Protein 2OJP (pdb70)

Sequence (580 aa):
MFTGSIVAIVTPMDEKGNVRASLKKLIDYHVASGTSAIVSVGTTGESATLNHDEHADDVVMMMTLDLADGRIPVIAGTGANATAEEAISLTQRFNDSGIVGCLTVTPYYNRPSQEGLYQQHFKAIAEHTDLPQILYNVPSRTGCDLLPETVGRLAKVKNIIGIEATGNLTRVNQIKELVSDDDFVVLLSGDDASALDFMQYGGHGVISVTANVAARDMAQMCKLAAEGHFAEARVINERLMMPLHNKLFVEPNPIPVKWACKELGLVATDTLRLPMTPITDSGRETVRRAALKHAGLLMMFTGSIVAIVTPMDEKGNVRASLKKLIDYHVASGTSSAIVSVGTTGESATLNHDEHADVVMMMTLDLADGRIPVIAGTGANATAEAISLTQRFNNDSGIVGCLTVTPYYNRPSQEGLYQQHFKAIAEHTDLPQILYNVPSRTGCDLLPETVGRRLAKVKNIIGIEATGNLTTRVNQIKELVSDDFVLLSGDDASALDFMQYGGHGVISVTANVAARDMAQMCKLAAEEGHFAEARVINERLMPLHNKKLFVEPNPIPVKWACKELGLVATDTLRLPMTPITDDSGRRETVRAALKHAGLL

GO terms:
  GO:0042802 identical protein binding (F, IPI)
  GO:0005829 cytosol (C, IDA)
  GO:0008840 4-hydroxy-tetrahydrodipicolinate synthase activity (F, IDA)
  GO:0042802 identical protein binding (F, IDA)
  GO:0005829 cytosol (C, HDA)

Foldseek 3Di:
DDFFAEEAAAQFADPVAAGAPLLLLLLVVLLVQVHAAYEQLDVLNVVVPQPLVSLLVRQLNNCVSNVPSHAYEYEQEELDLVSSLVSQLSCAVSRHQYYEYEHRADVADDLVVSLVSLLSNQVSHQHAYEYEADCVGGVYGNALVSLLVNLPRHRDAEYYAPLPLVRLVSNVVSHDPRRAYEYAQLLNRLVNLLSPHRYYHDLLCSQVVNLRRVLRVCSVVVNSVVSVVSSVLQNLVSPLCVVDPRPQLSLLSCVVLVSGVDSDHDPVDDHDDPVSNVSSVVSCVSNVSD/DDFFAEEAAAFFADPVAAGAPLLLLLLVVLLVQVHQAYEQLDVLHVVPPQDLVSLLVRQLNNCVSNVPSHAYEYEQEELDLVSSLVSQLSCAVSRHQAYEYEHRADVADDLVVSLVSLLSSLVSHQHAYEYEADCVGGVYGNALVSLLSNQPRHRDAEYYAPLPLVRLVSNVVSHDPRRAYEYAQLLCRLVNLVSPHRYYHDNLCSQVVNLSRVLRVCSVVVNSVVSVVSCQLQNLVSPLCPPQPRPQLSLLSCVVLVSGVDSDHDPVDDHDDPVSNVSSVVSCVSNVSD

B-factor: mean 24.9, std 8.24, range [11.83, 60.89]

CATH classification: 3.20.20.70

Secondary structure (DSSP, 8-state):
---EEEEE------TTS---HHHHHHHHHHHHHT--EEEESSTTTTGGGS-HHHHHHHHHHHHHHHTTSS-EEEE---SSHHHHHHHHHHTTTSS-SEEEEE---SS---HHHHHHHHHHHHTT-SS-EEEE--HHHHS----HHHHHHHHTSTTEEE---S--THHHHHHHTTS-TTSB-EES-GGGHHHHHHTT--EEEESGGGT-HHHHHHHHHHHHTT-HHHHHHHHHHHHHHHHHTTSSSTTHHHHHHHHHTTSSS-----TTS-PPPHHHHHHHHHHHHHTT--/---EEEEE------TTS---HHHHHHHHHHHHHT--EEEESSTTTTGGGS-HHHHHHHHHHHHHHHTTSS-EEEE---SSHHHHHHHHHHTTTSS-SEEEEE---SS---HHHHHHHHHHHHHT-SS-EEEE--HHHHS----HHHHHHHHTSTTEEE---S--THHHHHHHTTS-TT-B-EES-GGGHHHHHHTT--EEEESGGGT-HHHHHHHHHHHHTT-HHHHHHHHHHHHHHHHHTSSSPTTHHHHHHHHHTTSSS-----TT--PPPHHHHHHHHHHHHHTT--

Radius of gyration: 24.48 Å; Cα contacts (8 Å, |Δi|>4): 1316; chains: 2; bounding box: 60×52×67 Å

Solvent-accessible surface area: 20926 Å² total

Nearest PDB structures (foldseek):
  4nq1-assembly1_B  TM=9.726E-01  e=7.055E-34  Legionella pneumophila 2300/99 Alcoy
  3rk8-assembly1_B  TM=9.742E-01  e=2.337E-33  Acinetobacter baumannii ATCC 19606 = CIP 70.34 = JCM 6841
  2yxg-assembly1_D  TM=9.544E-01  e=3.040E-29  Methanocaldococcus jannaschii DSM 2661
  4imd-assembly1_D  TM=9.233E-01  e=4.164E-18  Pasteurella multocida subsp. gallicida P1059
  4ime-assembly1_D  TM=9.170E-01  e=7.579E-18  Pasteurella multocida subsp. gallicida P1059

InterPro domains:
  IPR002220 DapA-like [PF00701] (2-288)
  IPR002220 DapA-like [PIRSF001365] (1-291)
  IPR002220 DapA-like [PR00146] (35-56)
  IPR002220 DapA-like [PR00146] (71-89)
  IPR002220 DapA-like [PR00146] (103-119)
  IPR002220 DapA-like [PR00146] (128-145)
  IPR002220 DapA-like [PTHR12128] (2-290)
  IPR002220 DapA-like [SM01130] (1-290)
  IPR005263 4-hydroxy-tetrahydrodipicolinate synthase, DapA [MF_00418] (1-288)
  IPR005263 4-hydroxy-tetrahydrodipicolinate synthase, DapA [TIGR00674] (4-288)
  IPR005263 4-hydroxy-tetrahydrodipicolinate synthase, DapA [cd00950] (2-286)
  IPR013785 Aldolase-type TIM barrel [G3DSA:3.20.20.70] (1-292)
  IPR020624 Schiff base-forming aldolase, conserved site [PS00665] (38-55)
  IPR020625 Schiff base-forming aldolase, active site [PS00666] (133-163)

Organism: Escherichia coli (strain K12) (NCBI:txid83333)

Structure (mmCIF, N/CA/C/O backbone):
data_2OJP
#
_entry.id   2OJP
#
_cell.length_a   60.482
_cell.length_b   106.705
_cell.length_c   120.657
_cell.angle_alpha   90.00
_cell.angle_beta   90.00
_cell.angle_gamma   90.00
#
_symmetry.space_group_name_H-M   'P 21 21 21'
#
loop_
_entity.id
_entity.type
_entity.pdbx_description
1 polymer 'Dihydrodipicolinate synthase'
2 non-polymer GLYCEROL
3 water water
#
loop_
_atom_site.group_PDB
_atom_site.id
_atom_site.type_symbol
_atom_site.label_atom_id
_atom_site.label_alt_id
_atom_site.label_comp_id
_atom_site.label_asym_id
_atom_site.label_entity_id
_atom_site.label_seq_id
_atom_site.pdbx_PDB_ins_code
_atom_site.Cartn_x
_atom_site.Cartn_y
_atom_site.Cartn_z
_atom_site.occupancy
_atom_site.B_iso_or_equiv
_atom_site.auth_seq_id
_atom_site.auth_comp_id
_atom_site.auth_asym_id
_atom_site.auth_atom_id
_atom_site.pdbx_PDB_model_num
ATOM 1 N N . MET A 1 1 ? 27.122 21.425 20.325 1.00 37.79 1 MET A N 1
ATOM 2 C CA . MET A 1 1 ? 26.515 22.162 21.467 1.00 37.77 1 MET A CA 1
ATOM 3 C C . MET A 1 1 ? 25.215 22.796 20.987 1.00 36.29 1 MET A C 1
ATOM 4 O O . MET A 1 1 ? 25.188 23.437 19.934 1.00 36.67 1 MET A O 1
ATOM 9 N N . PHE A 1 2 ? 24.143 22.602 21.750 1.00 34.62 2 PHE A N 1
ATOM 10 C CA . PHE A 1 2 ? 22.843 23.189 21.419 1.00 33.46 2 PHE A CA 1
ATOM 11 C C . PHE A 1 2 ? 22.915 24.701 21.538 1.00 31.90 2 PHE A C 1
ATOM 12 O O . PHE A 1 2 ? 23.367 25.231 22.559 1.00 32.47 2 PHE A O 1
ATOM 20 N N . THR A 1 3 ? 22.501 25.397 20.487 1.00 29.49 3 THR A N 1
ATOM 21 C CA . THR A 1 3 ? 22.544 26.854 20.477 1.00 28.05 3 THR A CA 1
ATOM 22 C C . THR A 1 3 ? 21.528 27.419 19.501 1.00 26.29 3 THR A C 1
ATOM 23 O O . THR A 1 3 ? 20.933 26.688 18.712 1.00 26.23 3 THR A O 1
ATOM 27 N N . GLY A 1 4 ? 21.360 28.733 19.553 1.00 24.15 4 GLY A N 1
ATOM 28 C CA . GLY A 1 4 ? 20.578 29.446 18.568 1.00 22.65 4 GLY A CA 1
ATOM 29 C C . GLY A 1 4 ? 19.085 29.363 18.804 1.00 21.26 4 GLY A C 1
ATOM 30 O O . GLY A 1 4 ? 18.626 29.214 19.933 1.00 20.64 4 GLY A O 1
ATOM 31 N N . SER A 1 5 ? 18.337 29.459 17.714 1.00 20.21 5 SER A N 1
ATOM 32 C CA . SER A 1 5 ? 16.884 29.435 17.732 1.00 19.36 5 SER A CA 1
ATOM 33 C C . SER A 1 5 ? 16.357 28.016 17.556 1.00 19.36 5 SER A C 1
ATOM 34 O O . SER A 1 5 ? 16.427 27.441 16.474 1.00 18.98 5 SER A O 1
ATOM 37 N N . ILE A 1 6 ? 15.842 27.463 18.646 1.00 18.95 6 ILE A N 1
ATOM 38 C CA . ILE A 1 6 ? 15.292 26.121 18.686 1.00 18.97 6 ILE A CA 1
ATOM 39 C C . ILE A 1 6 ? 13.767 26.262 18.826 1.00 18.68 6 ILE A C 1
ATOM 40 O O . ILE A 1 6 ? 13.275 26.865 19.785 1.00 19.12 6 ILE A O 1
ATOM 45 N N . VAL A 1 7 ? 13.016 25.740 17.859 1.00 17.99 7 VAL A N 1
ATOM 46 C CA . VAL A 1 7 ? 11.557 25.879 17.890 1.00 17.89 7 VAL A CA 1
ATOM 47 C C . VAL A 1 7 ? 10.911 24.792 18.751 1.00 17.62 7 VAL A C 1
ATOM 48 O O . VAL A 1 7 ? 11.182 23.603 18.575 1.00 17.85 7 VAL A O 1
ATOM 52 N N . ALA A 1 8 ? 10.055 25.215 19.688 1.00 17.21 8 ALA A N 1
ATOM 53 C CA . ALA A 1 8 ? 9.139 24.301 20.363 1.00 17.31 8 ALA A CA 1
ATOM 54 C C . ALA A 1 8 ? 7.937 24.151 19.442 1.00 17.20 8 ALA A C 1
ATOM 55 O O . ALA A 1 8 ? 6.955 24.884 19.545 1.00 17.51 8 ALA A O 1
ATOM 57 N N . ILE A 1 9 ? 8.052 23.217 18.508 1.00 17.89 9 ILE A N 1
ATOM 58 C CA . ILE A 1 9 ? 7.128 23.141 17.399 1.00 17.69 9 ILE A CA 1
ATOM 59 C C . ILE A 1 9 ? 5.739 22.706 17.861 1.00 17.92 9 ILE A C 1
ATOM 60 O O . ILE A 1 9 ? 5.585 21.815 18.713 1.00 17.79 9 ILE A O 1
ATOM 65 N N . VAL A 1 10 ? 4.718 23.352 17.314 1.00 18.35 10 VAL A N 1
ATOM 66 C CA . VAL A 1 10 ? 3.350 22.905 17.533 1.00 18.72 10 VAL A CA 1
ATOM 67 C C . VAL A 1 10 ? 3.201 21.498 16.965 1.00 19.26 10 VAL A C 1
ATOM 68 O O . VAL A 1 10 ? 3.981 21.079 16.108 1.00 19.52 10 VAL A O 1
ATOM 72 N N . THR A 1 11 ? 2.224 20.764 17.485 1.00 19.72 11 THR A N 1
ATOM 73 C CA . THR A 1 11 ? 1.822 19.483 16.919 1.00 19.87 11 THR A CA 1
ATOM 74 C C . THR A 1 11 ? 0.565 19.774 16.115 1.00 20.62 11 THR A C 1
ATOM 75 O O . THR A 1 11 ? -0.534 19.844 16.680 1.00 20.03 11 THR A O 1
ATOM 79 N N . PRO A 1 12 ? 0.710 19.961 14.788 1.00 21.27 12 PRO A N 1
ATOM 80 C CA . PRO A 1 12 ? -0.457 20.354 14.000 1.00 21.52 12 PRO A CA 1
ATOM 81 C C . PRO A 1 12 ? -1.458 19.216 13.937 1.00 21.91 12 PRO A C 1
ATOM 82 O O . PRO A 1 12 ? -1.060 18.065 13.804 1.00 21.64 12 PRO A O 1
ATOM 86 N N . MET A 1 13 ? -2.738 19.551 14.046 1.00 22.23 13 MET A N 1
ATOM 87 C CA . MET A 1 13 ? -3.804 18.561 14.087 1.00 22.63 13 MET A CA 1
ATOM 88 C C . MET A 1 13 ? -4.849 18.852 13.017 1.00 23.75 13 MET A C 1
ATOM 89 O O . MET A 1 13 ? -5.067 20.008 12.641 1.00 23.46 13 MET A O 1
ATOM 94 N N . ASP A 1 14 ? -5.492 17.789 12.532 1.00 24.85 14 ASP A N 1
ATOM 95 C CA . ASP A 1 14 ? -6.686 17.926 11.698 1.00 26.22 14 ASP A CA 1
ATOM 96 C C . ASP A 1 14 ? -7.887 18.257 12.574 1.00 26.83 14 ASP A C 1
ATOM 97 O O . ASP A 1 14 ? -7.750 18.405 13.798 1.00 26.65 14 ASP A O 1
ATOM 102 N N . GLU A 1 15 ? -9.061 18.363 11.961 1.00 27.73 15 GLU A N 1
ATOM 103 C CA . GLU A 1 15 ? -10.283 18.726 12.688 1.00 28.39 15 GLU A CA 1
ATOM 104 C C . GLU A 1 15 ? -10.712 17.705 13.743 1.00 28.69 15 GLU A C 1
ATOM 105 O O . GLU A 1 15 ? -11.457 18.042 14.651 1.00 28.96 15 GLU A O 1
ATOM 108 N N . LYS A 1 16 ? -10.238 16.467 13.635 1.00 29.23 16 LYS A N 1
ATOM 109 C CA . LYS A 1 16 ? -10.549 15.447 14.637 1.00 29.92 16 LYS A CA 1
ATOM 110 C C . LYS A 1 16 ? -9.548 15.431 15.784 1.00 29.40 16 LYS A C 1
ATOM 111 O O . LYS A 1 16 ? -9.741 14.715 16.766 1.00 29.43 16 LYS A O 1
ATOM 117 N N . GLY A 1 17 ? -8.485 16.219 15.663 1.00 28.82 17 GLY A N 1
ATOM 118 C CA . GLY A 1 17 ? -7.479 16.322 16.713 1.00 28.42 17 GLY A CA 1
ATOM 119 C C . GLY A 1 17 ? -6.341 15.333 16.555 1.00 28.04 17 GLY A C 1
ATOM 120 O O . GLY A 1 17 ? -5.546 15.157 17.469 1.00 27.04 17 GLY A O 1
ATOM 121 N N . ASN A 1 18 ? -6.259 14.683 15.400 1.00 27.75 18 ASN A N 1
ATOM 122 C CA . ASN A 1 18 ? -5.163 13.761 15.128 1.00 27.92 18 ASN A CA 1
ATOM 123 C C . ASN A 1 18 ? -4.019 14.484 14.434 1.00 27.21 18 ASN A C 1
ATOM 124 O O . ASN A 1 18 ? -4.244 15.483 13.752 1.00 27.32 18 ASN A O 1
ATOM 129 N N . VAL A 1 19 ? -2.792 13.994 14.618 1.00 27.12 19 VAL A N 1
ATOM 130 C CA . VAL A 1 19 ? -1.629 14.672 14.051 1.00 27.32 19 VAL A CA 1
ATOM 131 C C . VAL A 1 19 ? -1.773 14.727 12.531 1.00 27.20 19 VAL A C 1
ATOM 132 O O . VAL A 1 19 ? -2.148 13.742 11.887 1.00 27.36 19 VAL A O 1
ATOM 144 N N . ARG A 1 21 ? -0.030 15.129 9.182 1.00 26.95 21 ARG A N 1
ATOM 145 C CA . ARG A 1 21 ? 1.302 14.911 8.628 1.00 27.13 21 ARG A CA 1
ATOM 146 C C . ARG A 1 21 ? 1.709 15.929 7.563 1.00 26.37 21 ARG A C 1
ATOM 147 O O . ARG A 1 21 ? 2.864 16.368 7.528 1.00 26.76 21 ARG A O 1
ATOM 155 N N . ALA A 1 22 ? 0.779 16.302 6.689 1.00 25.83 22 ALA A N 1
ATOM 156 C CA . ALA A 1 22 ? 1.103 17.246 5.617 1.00 25.29 22 ALA A CA 1
ATOM 157 C C . ALA A 1 22 ? 1.509 18.599 6.191 1.00 24.89 22 ALA A C 1
ATOM 158 O O . ALA A 1 22 ? 2.434 19.252 5.694 1.00 24.69 22 ALA A O 1
ATOM 160 N N . SER A 1 23 ? 0.803 19.022 7.233 1.00 24.55 23 SER A N 1
ATOM 161 C CA . SER A 1 23 ? 1.101 20.293 7.895 1.00 24.17 23 SER A CA 1
ATOM 162 C C . SER A 1 23 ? 2.415 20.221 8.672 1.00 24.00 23 SER A C 1
ATOM 163 O O . SER A 1 23 ? 3.195 21.162 8.659 1.00 23.36 23 SER A O 1
ATOM 166 N N . LEU A 1 24 ? 2.670 19.097 9.338 1.00 24.22 24 LEU A N 1
ATOM 167 C CA . LEU A 1 24 ? 3.938 18.919 10.049 1.00 24.25 24 LEU A CA 1
ATOM 168 C C . LEU A 1 24 ? 5.115 18.970 9.079 1.00 24.58 24 LEU A C 1
ATOM 169 O O . LEU A 1 24 ? 6.139 19.575 9.371 1.00 23.99 24 LEU A O 1
ATOM 174 N N . LYS A 1 25 ? 4.950 18.347 7.914 1.00 25.17 25 LYS A N 1
ATOM 175 C CA . LYS A 1 25 ? 5.965 18.379 6.867 1.00 25.58 25 LYS A CA 1
ATOM 176 C C . LYS A 1 25 ? 6.250 19.805 6.435 1.00 25.18 25 LYS A C 1
ATOM 177 O O . LYS A 1 25 ? 7.404 20.192 6.284 1.00 25.51 25 LYS A O 1
ATOM 183 N N . LYS A 1 26 ? 5.189 20.574 6.215 1.00 25.05 26 LYS A N 1
ATOM 184 C CA . LYS A 1 26 ? 5.324 21.966 5.792 1.00 24.67 26 LYS A CA 1
ATOM 185 C C . LYS A 1 26 ? 6.087 22.784 6.829 1.00 23.66 26 LYS A C 1
ATOM 186 O O . LYS A 1 26 ? 6.986 23.538 6.474 1.00 22.93 26 LYS A O 1
ATOM 192 N N . LEU A 1 27 ? 5.741 22.606 8.105 1.00 22.67 27 LEU A N 1
ATOM 193 C CA . LEU A 1 27 ? 6.446 23.267 9.200 1.00 22.33 27 LEU A CA 1
ATOM 194 C C . LEU A 1 27 ? 7.933 22.893 9.236 1.00 21.77 27 LEU A C 1
ATOM 195 O O . LEU A 1 27 ? 8.802 23.755 9.371 1.00 20.72 27 LEU A O 1
ATOM 200 N N . ILE A 1 28 ? 8.225 21.605 9.098 1.00 21.41 28 ILE A N 1
ATOM 201 C CA . ILE A 1 28 ? 9.608 21.135 9.132 1.00 22.01 28 ILE A CA 1
ATOM 202 C C . ILE A 1 28 ? 10.429 21.696 7.956 1.00 22.27 28 ILE A C 1
ATOM 203 O O . ILE A 1 28 ? 11.551 22.167 8.147 1.00 22.00 28 ILE A O 1
ATOM 208 N N . ASP A 1 29 ? 9.856 21.665 6.757 1.00 22.93 29 ASP A N 1
ATOM 209 C CA . ASP A 1 29 ? 10.462 22.307 5.587 1.00 23.48 29 ASP A CA 1
ATOM 210 C C . ASP A 1 29 ? 10.732 23.800 5.827 1.00 23.39 29 ASP A C 1
ATOM 211 O O . ASP A 1 29 ? 11.792 24.315 5.458 1.00 23.39 29 ASP A O 1
ATOM 216 N N . TYR A 1 30 ? 9.771 24.478 6.455 1.00 23.11 30 TYR A N 1
ATOM 217 C CA . TYR A 1 30 ? 9.879 25.906 6.783 1.00 22.68 30 TYR A CA 1
ATOM 218 C C . TYR A 1 30 ? 11.049 26.184 7.730 1.00 22.59 30 TYR A C 1
ATOM 219 O O . TYR A 1 30 ? 11.808 27.128 7.526 1.00 22.66 30 TYR A O 1
ATOM 228 N N . HIS A 1 31 ? 11.222 25.350 8.748 1.00 22.58 31 HIS A N 1
ATOM 229 C CA . HIS A 1 31 ? 12.335 25.541 9.687 1.00 22.70 31 HIS A CA 1
ATOM 230 C C . HIS A 1 31 ? 13.700 25.240 9.079 1.00 22.68 31 HIS A C 1
ATOM 231 O O . HIS A 1 31 ? 14.679 25.903 9.401 1.00 22.88 31 HIS A O 1
ATOM 238 N N . VAL A 1 32 ? 13.761 24.247 8.201 1.00 23.13 32 VAL A N 1
ATOM 239 C CA . VAL A 1 32 ? 14.982 23.991 7.434 1.00 23.43 32 VAL A CA 1
ATOM 240 C C . VAL A 1 32 ? 15.324 25.224 6.581 1.00 23.79 32 VAL A C 1
ATOM 241 O O . VAL A 1 32 ? 16.458 25.703 6.602 1.00 24.10 32 VAL A O 1
ATOM 245 N N . ALA A 1 33 ? 14.333 25.761 5.875 1.00 24.01 33 ALA A N 1
ATOM 246 C CA . ALA A 1 33 ? 14.536 26.930 4.998 1.00 24.00 33 ALA A CA 1
ATOM 247 C C . ALA A 1 33 ? 14.888 28.211 5.758 1.00 24.09 33 ALA A C 1
ATOM 248 O O . ALA A 1 33 ? 15.562 29.101 5.224 1.00 24.44 33 ALA A O 1
ATOM 250 N N . SER A 1 34 ? 14.416 28.303 7.000 1.00 23.95 34 SER A N 1
ATOM 251 C CA . SER A 1 34 ? 14.539 29.512 7.807 1.00 23.54 34 SER A CA 1
ATOM 252 C C . SER A 1 34 ? 15.820 29.560 8.630 1.00 23.36 34 SER A C 1
ATOM 253 O O . SER A 1 34 ? 16.171 30.608 9.145 1.00 24.05 34 SER A O 1
ATOM 256 N N . GLY A 1 35 ? 16.509 28.432 8.778 1.00 23.27 35 GLY A N 1
ATOM 257 C CA . GLY A 1 35 ? 17.745 28.399 9.551 1.00 22.97 35 GLY A CA 1
ATOM 258 C C . GLY A 1 35 ? 17.545 28.145 11.035 1.00 22.59 35 GLY A C 1
ATOM 259 O O . GLY A 1 35 ? 18.412 28.468 11.844 1.00 22.50 35 GLY A O 1
ATOM 260 N N . THR A 1 36 ? 16.403 27.553 11.392 1.00 21.86 36 THR A N 1
ATOM 261 C CA . THR A 1 36 ? 16.138 27.126 12.768 1.00 21.61 36 THR A CA 1
ATOM 262 C C . THR A 1 36 ? 17.198 26.074 13.135 1.00 21.23 36 THR A C 1
ATOM 263 O O . THR A 1 36 ? 17.542 25.221 12.322 1.00 21.32 36 THR A O 1
ATOM 267 N N . SER A 1 37 ? 17.738 26.161 14.347 1.00 21.25 37 SER A N 1
ATOM 268 C CA . SER A 1 37 ? 18.855 25.310 14.759 1.00 21.41 37 SER A CA 1
ATOM 269 C C . SER A 1 37 ? 18.444 23.867 15.065 1.00 21.16 37 SER A C 1
ATOM 270 O O . SER A 1 37 ? 19.185 22.928 14.779 1.00 21.71 37 SER A O 1
ATOM 273 N N . ALA A 1 38 ? 17.292 23.703 15.701 1.00 20.43 38 ALA A N 1
ATOM 274 C CA . ALA A 1 38 ? 16.797 22.388 16.085 1.00 20.27 38 ALA A CA 1
ATOM 275 C C . ALA A 1 38 ? 15.307 22.486 16.336 1.00 19.76 38 ALA A C 1
ATOM 276 O O . ALA A 1 38 ? 14.772 23.593 16.480 1.00 19.93 38 ALA A O 1
ATOM 278 N N . ILE A 1 39 ? 14.650 21.331 16.366 1.00 19.26 39 ILE A N 1
ATOM 279 C CA . ILE A 1 39 ? 13.236 21.239 16.697 1.00 18.61 39 ILE A CA 1
ATOM 280 C C . ILE A 1 39 ? 13.044 20.471 18.006 1.00 18.76 39 ILE A C 1
ATOM 281 O O . ILE A 1 39 ? 13.529 19.338 18.140 1.00 18.93 39 ILE A O 1
ATOM 286 N N . VAL A 1 40 ? 12.332 21.077 18.958 1.00 18.62 40 VAL A N 1
ATOM 287 C CA . VAL A 1 40 ? 11.820 20.346 20.119 1.00 18.20 40 VAL A CA 1
ATOM 288 C C . VAL A 1 40 ? 10.434 19.798 19.778 1.00 18.46 40 VAL A C 1
ATOM 289 O O . VAL A 1 40 ? 9.505 20.553 19.517 1.00 18.39 40 VAL A O 1
ATOM 293 N N . SER A 1 41 ? 10.313 18.474 19.784 1.00 18.25 41 SER A N 1
ATOM 294 C CA . SER A 1 41 ? 9.096 17.783 19.407 1.00 18.30 41 SER A CA 1
ATOM 295 C C . SER A 1 41 ? 8.335 17.357 20.668 1.00 18.08 41 SER A C 1
ATOM 296 O O . SER A 1 41 ? 8.904 16.751 21.567 1.00 18.22 41 SER A O 1
ATOM 299 N N . VAL A 1 42 ? 7.049 17.682 20.712 1.00 17.97 42 VAL A N 1
ATOM 300 C CA . VAL A 1 42 ? 6.181 17.354 21.840 1.00 18.36 42 VAL A CA 1
ATOM 301 C C . VAL A 1 42 ? 6.717 17.931 23.160 1.00 18.50 42 VAL A C 1
ATOM 302 O O . VAL A 1 42 ? 6.830 17.243 24.173 1.00 19.34 42 VAL A O 1
ATOM 306 N N . GLY A 1 43 ? 7.061 19.213 23.121 1.00 18.87 43 GLY A N 1
ATOM 307 C CA . GLY A 1 43 ? 7.238 20.004 24.326 1.00 18.82 43 GLY A CA 1
ATOM 308 C C . GLY A 1 43 ? 5.894 20.536 24.785 1.00 19.16 43 GLY A C 1
ATOM 309 O O . GLY A 1 43 ? 4.839 20.055 24.354 1.00 18.90 43 GLY A O 1
ATOM 310 N N . THR A 1 44 ? 5.921 21.544 25.647 1.00 19.53 44 THR A N 1
ATOM 311 C CA . THR A 1 44 ? 4.687 22.159 26.125 1.00 20.02 44 THR A CA 1
ATOM 312 C C . THR A 1 44 ? 3.876 22.719 24.949 1.00 19.50 44 THR A C 1
ATOM 313 O O . THR A 1 44 ? 2.672 22.475 24.838 1.00 19.58 44 THR A O 1
ATOM 317 N N . THR A 1 45 ? 4.552 23.454 24.067 1.00 19.68 45 THR A N 1
ATOM 318 C CA . THR A 1 45 ? 3.927 24.052 22.888 1.00 19.06 45 THR A CA 1
ATOM 319 C C . THR A 1 45 ? 3.400 22.979 21.918 1.00 19.06 45 THR A C 1
ATOM 320 O O . THR A 1 45 ? 2.474 23.234 21.142 1.00 18.64 45 THR A O 1
ATOM 324 N N . GLY A 1 46 ? 3.975 21.777 21.981 1.00 19.34 46 GLY A N 1
ATOM 325 C CA . GLY A 1 46 ? 3.477 20.639 21.219 1.00 19.37 46 GLY A CA 1
ATOM 326 C C . GLY A 1 46 ? 2.351 19.833 21.853 1.00 19.26 46 GLY A C 1
ATOM 327 O O . GLY A 1 46 ? 2.054 18.746 21.389 1.00 19.36 46 GLY A O 1
ATOM 328 N N . GLU A 1 47 ? 1.729 20.364 22.909 1.00 19.79 47 GLU A N 1
ATOM 329 C CA . GLU A 1 47 ? 0.612 19.711 23.608 1.00 19.78 47 GLU A CA 1
ATOM 330 C C . GLU A 1 47 ? 0.967 18.321 24.135 1.00 20.17 47 GLU A C 1
ATOM 331 O O . GLU A 1 47 ? 0.205 17.372 23.965 1.00 19.66 47 GLU A O 1
ATOM 337 N N . SER A 1 48 ? 2.121 18.223 24.792 1.00 20.02 48 SER A N 1
ATOM 338 C CA . SER A 1 48 ? 2.552 16.982 25.463 1.00 20.46 48 SER A CA 1
ATOM 339 C C . SER A 1 48 ? 1.488 16.391 26.407 1.00 21.20 48 SER A C 1
ATOM 340 O O . SER A 1 48 ? 1.347 15.165 26.516 1.00 21.05 48 SER A O 1
ATOM 343 N N . ALA A 1 49 ? 0.741 17.273 27.069 1.00 21.57 49 ALA A N 1
ATOM 344 C CA . ALA A 1 49 ? -0.249 16.886 28.071 1.00 21.91 49 ALA A CA 1
ATOM 345 C C . ALA A 1 49 ? -1.396 16.046 27.522 1.00 22.35 49 ALA A C 1
ATOM 346 O O . ALA A 1 49 ? -1.912 15.159 28.218 1.00 22.75 49 ALA A O 1
ATOM 348 N N . THR A 1 50 ? -1.794 16.315 26.279 1.00 22.23 50 THR A N 1
ATOM 349 C CA . THR A 1 50 ? -2.993 15.712 25.699 1.00 22.34 50 THR A CA 1
ATOM 350 C C . THR A 1 50 ? -2.720 14.639 24.634 1.00 23.24 50 THR A C 1
ATOM 351 O O . THR A 1 50 ? -3.658 14.099 24.043 1.00 23.61 50 THR A O 1
ATOM 355 N N . LEU A 1 51 ? -1.448 14.325 24.404 1.00 24.04 51 LEU A N 1
ATOM 356 C CA . LEU A 1 51 ? -1.055 13.197 23.567 1.00 24.63 51 LEU A CA 1
ATOM 357 C C . LEU A 1 51 ? -0.749 12.025 24.494 1.00 25.68 51 LEU A C 1
ATOM 358 O O . LEU A 1 51 ? 0.003 12.188 25.458 1.00 25.83 51 LEU A O 1
ATOM 363 N N . ASN A 1 52 ? -1.320 10.851 24.226 1.00 27.53 52 ASN A N 1
ATOM 364 C CA . ASN A 1 52 ? -0.939 9.663 24.999 1.00 28.55 52 ASN A CA 1
ATOM 365 C C . ASN A 1 52 ? 0.476 9.244 24.607 1.00 29.66 52 ASN A C 1
ATOM 366 O O . ASN A 1 52 ? 1.035 9.774 23.645 1.00 29.64 52 ASN A O 1
ATOM 371 N N . HIS A 1 53 ? 1.056 8.308 25.348 1.00 30.68 53 HIS A N 1
ATOM 372 C CA . HIS A 1 53 ? 2.469 7.973 25.149 1.00 31.66 53 HIS A CA 1
ATOM 373 C C . HIS A 1 53 ? 2.805 7.426 23.757 1.00 31.22 53 HIS A C 1
ATOM 374 O O . HIS A 1 53 ? 3.883 7.706 23.232 1.00 31.22 53 HIS A O 1
ATOM 381 N N . ASP A 1 54 ? 1.888 6.682 23.148 1.00 30.59 54 ASP A N 1
ATOM 382 C CA . ASP A 1 54 ? 2.125 6.152 21.802 1.00 30.59 54 ASP A CA 1
ATOM 383 C C . ASP A 1 54 ? 1.972 7.231 20.720 1.00 30.01 54 ASP A C 1
ATOM 384 O O . ASP A 1 54 ? 2.710 7.236 19.726 1.00 29.99 54 ASP A O 1
ATOM 389 N N . GLU A 1 55 ? 1.001 8.123 20.903 1.00 29.06 55 GLU A N 1
ATOM 390 C CA . GLU A 1 55 ? 0.807 9.265 20.007 1.00 28.34 55 GLU A CA 1
ATOM 391 C C . GLU A 1 55 ? 2.012 10.202 20.063 1.00 27.88 55 GLU A C 1
ATOM 392 O O . GLU A 1 55 ? 2.455 10.753 19.047 1.00 27.79 55 GLU A O 1
ATOM 398 N N . HIS A 1 56 ? 2.498 10.390 21.282 1.00 27.53 56 HIS A N 1
ATOM 399 C CA . HIS A 1 56 ? 3.702 11.154 21.582 1.00 27.18 56 HIS A CA 1
ATOM 400 C C . HIS A 1 56 ? 4.901 10.581 20.829 1.00 26.92 56 HIS A C 1
ATOM 401 O O . HIS A 1 56 ? 5.594 11.304 20.097 1.00 27.00 56 HIS A O 1
ATOM 408 N N . ALA A 1 57 ? 5.143 9.282 21.021 1.00 26.25 57 ALA A N 1
ATOM 409 C CA . ALA A 1 57 ? 6.181 8.565 20.283 1.00 26.03 57 ALA A CA 1
ATOM 410 C C . ALA A 1 57 ? 6.005 8.711 18.769 1.00 25.51 57 ALA A C 1
ATOM 411 O O . ALA A 1 57 ? 6.982 8.933 18.059 1.00 25.49 57 ALA A O 1
ATOM 413 N N . ASP A 1 58 ? 4.763 8.595 18.292 1.00 25.58 58 ASP A N 1
ATOM 414 C CA A ASP A 1 58 ? 4.440 8.706 16.860 0.50 25.49 58 ASP A CA 1
ATOM 415 C CA B ASP A 1 58 ? 4.486 8.689 16.863 0.50 25.67 58 ASP A CA 1
ATOM 416 C C . ASP A 1 58 ? 4.822 10.079 16.314 1.00 25.40 58 ASP A C 1
ATOM 417 O O . ASP A 1 58 ? 5.384 10.193 15.219 1.00 25.58 58 ASP A O 1
ATOM 426 N N . VAL A 1 59 ? 4.506 11.134 17.068 1.00 24.72 59 VAL A N 1
ATOM 427 C CA . VAL A 1 59 ? 4.802 12.499 16.606 1.00 24.02 59 VAL A CA 1
ATOM 428 C C . VAL A 1 59 ? 6.306 12.754 16.505 1.00 23.84 59 VAL A C 1
ATOM 429 O O . VAL A 1 59 ? 6.765 13.361 15.542 1.00 23.70 59 VAL A O 1
ATOM 433 N N . VAL A 1 60 ? 7.058 12.291 17.503 1.00 23.96 60 VAL A N 1
A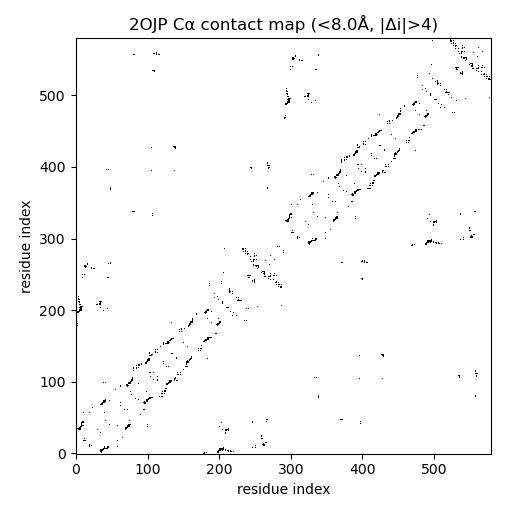TOM 434 C CA . VAL A 1 60 ? 8.514 12.407 17.489 1.00 24.31 60 VAL A CA 1
ATOM 435 C C . VAL A 1 60 ? 9.121 11.628 16.314 1.00 24.92 60 VAL A C 1
ATOM 436 O O . VAL A 1 60 ? 9.960 12.162 15.589 1.00 25.23 60 VAL A O 1
ATOM 440 N N . MET A 1 61 ? 8.681 10.389 16.108 1.00 25.65 61 MET A N 1
ATOM 441 C CA A MET A 1 61 ? 9.201 9.556 15.019 0.50 26.48 61 MET A CA 1
ATOM 442 C CA B MET A 1 61 ? 9.219 9.565 15.021 0.50 25.94 61 MET A CA 1
ATOM 443 C C . MET A 1 61 ? 8.833 10.130 13.653 1.00 26.14 61 MET A C 1
ATOM 444 O O . MET A 1 61 ? 9.636 10.100 12.715 1.00 25.64 61 MET A O 1
ATOM 453 N N . MET A 1 62 ? 7.613 10.657 13.552 1.00 26.56 62 MET A N 1
ATOM 454 C CA . MET A 1 62 ? 7.139 11.338 12.345 1.00 26.91 62 MET A CA 1
ATOM 455 C C . MET A 1 62 ? 7.975 12.590 12.064 1.00 25.80 62 MET A C 1
ATOM 456 O O . MET A 1 62 ? 8.276 12.906 10.913 1.00 25.64 62 MET A O 1
ATOM 461 N N . THR A 1 63 ? 8.341 13.302 13.125 1.00 24.97 63 THR A N 1
ATOM 462 C CA . THR A 1 63 ? 9.149 14.508 13.001 1.00 24.67 63 THR A CA 1
ATOM 463 C C . THR A 1 63 ? 10.570 14.155 12.534 1.00 24.67 63 THR A C 1
ATOM 464 O O . THR A 1 63 ? 11.128 14.817 11.663 1.00 24.35 63 THR A O 1
ATOM 468 N N . LEU A 1 64 ? 11.139 13.094 13.090 1.00 25.24 64 LEU A N 1
ATOM 469 C CA . LEU A 1 64 ? 12.433 12.576 12.626 1.00 25.70 64 LEU A CA 1
ATOM 470 C C . LEU A 1 64 ? 12.414 12.150 11.152 1.00 26.16 64 LEU A C 1
ATOM 471 O O . LEU A 1 64 ? 13.313 12.506 10.386 1.00 26.26 64 LEU A O 1
ATOM 476 N N . ASP A 1 65 ? 11.390 11.388 10.774 1.00 27.03 65 ASP A N 1
ATOM 477 C CA . ASP A 1 65 ? 11.215 10.910 9.400 1.00 27.46 65 ASP A CA 1
ATOM 478 C C . ASP A 1 65 ? 11.143 12.071 8.414 1.00 27.51 65 ASP A C 1
ATOM 479 O O . ASP A 1 65 ? 11.852 12.079 7.405 1.00 27.76 65 ASP A O 1
ATOM 484 N N . LEU A 1 66 ? 10.282 13.042 8.702 1.00 27.47 66 LEU A N 1
ATOM 485 C CA . LEU A 1 66 ? 10.149 14.227 7.843 1.00 27.28 66 LEU A CA 1
ATOM 486 C C . LEU A 1 66 ? 11.390 15.119 7.873 1.00 27.19 66 LEU A C 1
ATOM 487 O O . LEU A 1 66 ? 11.763 15.678 6.842 1.00 27.19 66 LEU A O 1
ATOM 492 N N . ALA A 1 67 ? 12.027 15.258 9.037 1.00 26.95 67 ALA A N 1
ATOM 493 C CA . ALA A 1 67 ? 13.282 16.018 9.136 1.00 27.09 67 ALA A CA 1
ATOM 494 C C . ALA A 1 67 ? 14.328 15.446 8.182 1.00 27.37 67 ALA A C 1
ATOM 495 O O . ALA A 1 67 ? 15.035 16.201 7.513 1.00 27.38 67 ALA A O 1
ATOM 497 N N . ASP A 1 68 ? 14.431 14.119 8.150 1.00 27.51 68 ASP A N 1
ATOM 498 C CA . ASP A 1 68 ? 15.286 13.403 7.191 1.00 27.84 68 ASP A CA 1
ATOM 499 C C . ASP A 1 68 ? 16.744 13.875 7.252 1.00 27.55 68 ASP A C 1
ATOM 500 O O . ASP A 1 68 ? 17.409 14.068 6.228 1.00 27.78 68 ASP A O 1
ATOM 505 N N . GLY A 1 69 ? 17.225 14.083 8.474 1.00 27.03 69 GLY A N 1
ATOM 506 C CA . GLY A 1 69 ? 18.602 14.479 8.711 1.00 26.47 69 GLY A CA 1
ATOM 507 C C . GLY A 1 69 ? 18.931 15.939 8.469 1.00 25.75 69 GLY A C 1
ATOM 508 O O . GLY A 1 69 ? 20.060 16.338 8.688 1.00 25.90 69 GLY A O 1
ATOM 509 N N . ARG A 1 70 ? 17.952 16.740 8.056 1.00 24.92 70 ARG A N 1
ATOM 510 C CA . ARG A 1 70 ? 18.204 18.125 7.655 1.00 24.57 70 ARG A CA 1
ATOM 511 C C . ARG A 1 70 ? 18.291 19.078 8.851 1.00 24.12 70 ARG A C 1
ATOM 512 O O . ARG A 1 70 ? 18.914 20.137 8.765 1.00 23.60 70 ARG A O 1
ATOM 520 N N . ILE A 1 71 ? 17.659 18.693 9.959 1.00 23.49 71 ILE A N 1
ATOM 521 C CA . ILE A 1 71 ? 17.581 19.533 11.152 1.00 22.86 71 ILE A CA 1
ATOM 522 C C . ILE A 1 71 ? 17.468 18.592 12.361 1.00 22.40 71 ILE A C 1
ATOM 523 O O . ILE A 1 71 ? 16.724 17.611 12.305 1.00 21.94 71 ILE A O 1
ATOM 528 N N . PRO A 1 72 ? 18.246 18.855 13.427 1.00 22.04 72 PRO A N 1
ATOM 529 C CA . PRO A 1 72 ? 18.204 18.021 14.624 1.00 21.89 72 PRO A CA 1
ATOM 530 C C . PRO A 1 72 ? 16.866 18.072 15.353 1.00 21.43 72 PRO A C 1
ATOM 531 O O . PRO A 1 72 ? 16.214 19.115 15.377 1.00 21.52 72 PRO A O 1
ATOM 535 N N . VAL A 1 73 ? 16.492 16.943 15.955 1.00 20.95 73 VAL A N 1
ATOM 536 C CA . VAL A 1 73 ? 15.240 16.813 16.702 1.00 20.31 73 VAL A CA 1
ATOM 537 C C . VAL A 1 73 ? 15.528 16.426 18.155 1.00 19.92 73 VAL A C 1
ATOM 538 O O . VAL A 1 73 ? 16.289 15.491 18.430 1.00 20.70 73 VAL A O 1
ATOM 542 N N . ILE A 1 74 ? 14.927 17.183 19.070 1.00 19.36 74 ILE A N 1
ATOM 543 C CA . ILE A 1 74 ? 15.015 16.952 20.500 1.00 19.19 74 ILE A CA 1
ATOM 544 C C . ILE A 1 74 ? 13.626 16.487 20.941 1.00 19.34 74 ILE A C 1
ATOM 545 O O . ILE A 1 74 ? 12.635 17.138 20.626 1.00 19.85 74 ILE A O 1
ATOM 550 N N . ALA A 1 75 ? 13.548 15.371 21.660 1.00 19.35 75 ALA A N 1
ATOM 551 C CA . ALA A 1 75 ? 12.253 14.854 22.097 1.00 19.07 75 ALA A CA 1
ATOM 552 C C . ALA A 1 75 ? 11.861 15.433 23.452 1.00 18.92 75 ALA A C 1
ATOM 553 O O . ALA A 1 75 ? 12.679 15.480 24.369 1.00 18.14 75 ALA A O 1
ATOM 555 N N . GLY A 1 76 ? 10.607 15.864 23.576 1.00 19.30 76 GLY A N 1
ATOM 556 C CA . GLY A 1 76 ? 10.042 16.158 24.887 1.00 19.40 76 GLY A CA 1
ATOM 557 C C . GLY A 1 76 ? 9.775 14.835 25.585 1.00 19.46 76 GLY A C 1
ATOM 558 O O . GLY A 1 76 ? 9.062 13.982 25.051 1.00 20.90 76 GLY A O 1
ATOM 559 N N . THR A 1 77 ? 10.354 14.653 26.770 1.00 19.44 77 THR A N 1
ATOM 560 C CA . THR A 1 77 ? 10.306 13.370 27.483 1.00 19.31 77 THR A CA 1
ATOM 561 C C . THR A 1 77 ? 9.938 13.525 28.966 1.00 19.27 77 THR A C 1
ATOM 562 O O . THR A 1 77 ? 10.154 12.609 29.769 1.00 19.38 77 THR A O 1
ATOM 566 N N . GLY A 1 78 ? 9.398 14.681 29.326 1.00 19.62 78 GLY A N 1
ATOM 567 C CA . GLY A 1 78 ? 9.113 14.996 30.719 1.00 19.64 78 GLY A CA 1
ATOM 568 C C . GLY A 1 78 ? 7.930 14.220 31.254 1.00 19.34 78 GLY A C 1
ATOM 569 O O . GLY A 1 78 ? 6.974 13.927 30.525 1.00 19.45 78 GLY A O 1
ATOM 570 N N . ALA A 1 79 ? 8.000 13.873 32.533 1.00 19.00 79 ALA A N 1
ATOM 571 C CA . ALA A 1 79 ? 6.872 13.275 33.249 1.00 18.74 79 ALA A CA 1
ATOM 572 C C . ALA A 1 79 ? 7.008 13.602 34.723 1.00 18.67 79 ALA A C 1
ATOM 573 O O . ALA A 1 79 ? 8.110 13.882 35.200 1.00 18.02 79 ALA A O 1
ATOM 575 N N . ASN A 1 80 ? 5.889 13.560 35.445 1.00 18.80 80 ASN A N 1
ATOM 576 C CA . ASN A 1 80 ? 5.906 13.841 36.885 1.00 18.73 80 ASN A CA 1
ATOM 577 C C . ASN A 1 80 ? 6.080 12.594 37.756 1.00 19.11 80 ASN A C 1
ATOM 578 O O . ASN A 1 80 ? 6.226 12.695 38.978 1.00 18.81 80 ASN A O 1
ATOM 583 N N . ALA A 1 81 ? 6.072 11.431 37.100 1.00 18.78 81 ALA A N 1
ATOM 584 C CA . ALA A 1 81 ? 6.468 10.155 37.684 1.00 19.04 81 ALA A CA 1
ATOM 585 C C . ALA A 1 81 ? 7.801 9.735 37.067 1.00 19.07 81 ALA A C 1
ATOM 586 O O . ALA A 1 81 ? 7.933 9.644 35.839 1.00 18.83 81 ALA A O 1
ATOM 588 N N . THR A 1 82 ? 8.779 9.457 37.917 1.00 18.75 82 THR A N 1
ATOM 589 C CA . THR A 1 82 ? 10.111 9.080 37.451 1.00 18.96 82 THR A CA 1
ATOM 590 C C . THR A 1 82 ? 10.091 7.825 36.573 1.00 19.32 82 THR A C 1
ATOM 591 O O . THR A 1 82 ? 10.754 7.786 35.547 1.00 19.44 82 THR A O 1
ATOM 595 N N . ALA A 1 83 ? 9.325 6.814 36.974 1.00 20.12 83 ALA A N 1
ATOM 596 C CA . ALA A 1 83 ? 9.173 5.602 36.164 1.00 20.54 83 ALA A CA 1
ATOM 597 C C . ALA A 1 83 ? 8.674 5.915 34.742 1.00 21.14 83 ALA A C 1
ATOM 598 O O . ALA A 1 83 ? 9.157 5.328 33.768 1.00 21.35 83 ALA A O 1
ATOM 600 N N . GLU A 1 84 ? 7.711 6.830 34.619 1.00 21.54 84 GLU A N 1
ATOM 601 C CA A GLU A 1 84 ? 7.192 7.199 33.304 0.60 21.66 84 GLU A CA 1
ATOM 602 C CA B GLU A 1 84 ? 7.175 7.209 33.306 0.40 21.48 84 GLU A CA 1
ATOM 603 C C . GLU A 1 84 ? 8.207 7.987 32.494 1.00 21.35 84 GLU A C 1
ATOM 604 O O . GLU A 1 84 ? 8.292 7.824 31.276 1.00 21.39 84 GLU A O 1
ATOM 615 N N . ALA A 1 85 ? 8.962 8.849 33.167 1.00 20.70 85 ALA A N 1
ATOM 616 C CA . ALA A 1 85 ? 10.004 9.637 32.499 1.00 20.80 85 ALA A CA 1
ATOM 617 C C . ALA A 1 85 ? 11.059 8.709 31.908 1.00 20.84 85 ALA A C 1
ATOM 618 O O . ALA A 1 85 ? 11.480 8.882 30.765 1.00 20.87 85 ALA A O 1
ATOM 620 N N . ILE A 1 86 ? 11.468 7.716 32.697 1.00 21.08 86 ILE A N 1
ATOM 621 C CA . ILE A 1 86 ? 12.444 6.709 32.252 1.00 21.52 86 ILE A CA 1
ATOM 622 C C . ILE A 1 86 ? 11.907 5.940 31.047 1.00 22.16 86 ILE A C 1
ATOM 623 O O . ILE A 1 86 ? 12.595 5.801 30.039 1.00 21.90 86 ILE A O 1
ATOM 628 N N . SER A 1 87 ? 10.665 5.483 31.141 1.00 23.19 87 SER A N 1
ATOM 629 C CA . SER A 1 87 ? 10.018 4.754 30.048 1.00 24.26 87 SER A CA 1
ATOM 630 C C . SER A 1 87 ? 9.920 5.542 28.732 1.00 24.39 87 SER A C 1
ATOM 631 O O . SER A 1 87 ? 10.228 4.997 27.664 1.00 24.39 87 SER A O 1
ATOM 634 N N . LEU A 1 88 ? 9.486 6.802 28.806 1.00 24.71 88 LEU A N 1
ATOM 635 C CA . LEU A 1 88 ? 9.441 7.694 27.630 1.00 25.21 88 LEU A CA 1
ATOM 636 C C . LEU A 1 88 ? 10.822 7.859 27.019 1.00 25.40 88 LEU A C 1
ATOM 637 O O . LEU A 1 88 ? 10.995 7.784 25.801 1.00 25.78 88 LEU A O 1
ATOM 642 N N . THR A 1 89 ? 11.801 8.110 27.877 1.00 25.47 89 THR A N 1
ATOM 643 C CA . THR A 1 89 ? 13.180 8.283 27.447 1.00 25.78 89 THR A CA 1
ATOM 644 C C . THR A 1 89 ? 13.699 7.030 26.736 1.00 26.52 89 THR A C 1
ATOM 645 O O . THR A 1 89 ? 14.283 7.122 25.657 1.00 26.81 89 THR A O 1
ATOM 649 N N . GLN A 1 90 ? 13.458 5.866 27.332 1.00 27.30 90 GLN A N 1
ATOM 650 C CA . GLN A 1 90 ? 13.903 4.591 26.754 1.00 28.39 90 GLN A CA 1
ATOM 651 C C . GLN A 1 90 ? 13.283 4.307 25.390 1.00 29.35 90 GLN A C 1
ATOM 652 O O . GLN A 1 90 ? 13.935 3.743 24.512 1.00 29.21 90 GLN A O 1
ATOM 658 N N . ARG A 1 91 ? 12.038 4.731 25.211 1.00 30.88 91 ARG A N 1
ATOM 659 C CA . ARG A 1 91 ? 11.347 4.638 23.926 1.00 31.86 91 ARG A CA 1
ATOM 660 C C . ARG A 1 91 ? 12.136 5.293 22.773 1.00 32.27 91 ARG A C 1
ATOM 661 O O . ARG A 1 91 ? 12.109 4.795 21.647 1.00 32.23 91 ARG A O 1
ATOM 669 N N . PHE A 1 92 ? 12.839 6.391 23.045 1.00 32.64 92 PHE A N 1
ATOM 670 C CA . PHE A 1 92 ? 13.501 7.154 21.983 1.00 33.23 92 PHE A CA 1
ATOM 671 C C . PHE A 1 92 ? 14.983 6.838 21.865 1.00 34.05 92 PHE A C 1
ATOM 672 O O . PHE A 1 92 ? 15.692 7.421 21.038 1.00 33.57 92 PHE A O 1
ATOM 680 N N . ASN A 1 93 ? 15.450 5.917 22.697 1.00 34.89 93 ASN A N 1
ATOM 681 C CA . ASN A 1 93 ? 16.819 5.456 22.611 1.00 35.88 93 ASN A CA 1
ATOM 682 C C . ASN A 1 93 ? 17.053 4.862 21.198 1.00 36.16 93 ASN A C 1
ATOM 683 O O . ASN A 1 93 ? 16.257 4.052 20.703 1.00 36.87 93 ASN A O 1
ATOM 688 N N . ASP A 1 94 ? 18.105 5.333 20.530 1.00 36.32 94 ASP A N 1
ATOM 689 C CA . ASP A 1 94 ? 18.442 4.934 19.147 1.00 35.78 94 ASP A CA 1
ATOM 690 C C . ASP A 1 94 ? 17.390 5.313 18.089 1.00 35.02 94 ASP A C 1
ATOM 691 O O . ASP A 1 94 ? 17.363 4.729 17.002 1.00 34.97 94 ASP A O 1
ATOM 696 N N . SER A 1 95 ? 16.550 6.303 18.390 1.00 33.63 95 SER A N 1
ATOM 697 C CA . SER A 1 95 ? 15.510 6.754 17.460 1.00 32.75 95 SER A CA 1
ATOM 698 C C . SER A 1 95 ? 16.065 7.686 16.375 1.00 31.28 95 SER A C 1
ATOM 699 O O . SER A 1 95 ? 15.517 7.769 15.272 1.00 31.20 95 SER A O 1
ATOM 702 N N . GLY A 1 96 ? 17.136 8.402 16.708 1.00 29.55 96 GLY A N 1
ATOM 703 C CA . GLY A 1 96 ? 17.694 9.417 15.829 1.00 28.16 96 GLY A CA 1
ATOM 704 C C . GLY A 1 96 ? 17.667 10.806 16.438 1.00 26.88 96 GLY A C 1
ATOM 705 O O . GLY A 1 96 ? 18.323 11.717 15.921 1.00 26.90 96 GLY A O 1
ATOM 706 N N . ILE A 1 97 ? 16.916 10.986 17.526 1.00 24.91 97 ILE A N 1
ATOM 707 C CA . ILE A 1 97 ? 16.923 12.276 18.230 1.00 24.09 97 ILE A CA 1
ATOM 708 C C . ILE A 1 97 ? 18.306 12.530 18.818 1.00 23.09 97 ILE A C 1
ATOM 709 O O . ILE A 1 97 ? 19.040 11.602 19.132 1.00 23.27 97 ILE A O 1
ATOM 714 N N . VAL A 1 98 ? 18.658 13.801 18.929 1.00 22.13 98 VAL A N 1
ATOM 715 C CA . VAL A 1 98 ? 19.971 14.217 19.402 1.00 21.70 98 VAL A CA 1
ATOM 716 C C . VAL A 1 98 ? 19.934 14.535 20.904 1.00 21.17 98 VAL A C 1
ATOM 717 O O . VAL A 1 98 ? 20.976 14.749 21.531 1.00 20.79 98 VAL A O 1
ATOM 721 N N . GLY A 1 99 ? 18.734 14.568 21.481 1.00 20.55 99 GLY A N 1
ATOM 722 C CA . GLY A 1 99 ? 18.588 14.958 22.879 1.00 20.30 99 GLY A CA 1
ATOM 723 C C . GLY A 1 99 ? 17.151 14.914 23.380 1.00 19.82 99 GLY A C 1
ATOM 724 O O . GLY A 1 99 ? 16.218 14.737 22.602 1.00 19.61 99 GLY A O 1
ATOM 725 N N . CYS A 1 100 ? 16.998 15.058 24.693 1.00 19.64 100 CYS A N 1
ATOM 726 C CA . CYS A 1 100 ? 15.699 15.075 25.368 1.00 19.14 100 CYS A CA 1
ATOM 727 C C . CYS A 1 100 ? 15.523 16.364 26.176 1.00 18.37 100 CYS A C 1
ATOM 728 O O . CYS A 1 100 ? 16.479 16.849 26.787 1.00 17.57 100 CYS A O 1
ATOM 731 N N . LEU A 1 101 ? 14.303 16.906 26.155 1.00 17.33 101 LEU A N 1
ATOM 732 C CA . LEU A 1 101 ? 13.928 18.049 26.983 1.00 17.18 101 LEU A CA 1
ATOM 733 C C . LEU A 1 101 ? 12.999 17.511 28.062 1.00 17.13 101 LEU A C 1
ATOM 734 O O . LEU A 1 101 ? 11.913 17.017 27.762 1.00 17.54 101 LEU A O 1
ATOM 739 N N . THR A 1 102 ? 13.415 17.630 29.316 1.00 16.79 102 THR A N 1
ATOM 740 C CA . THR A 1 102 ? 12.724 16.962 30.388 1.00 16.98 102 THR A CA 1
ATOM 741 C C . THR A 1 102 ? 12.370 17.923 31.530 1.00 17.23 102 THR A C 1
ATOM 742 O O . THR A 1 102 ? 13.238 18.495 32.181 1.00 18.09 102 THR A O 1
ATOM 746 N N . VAL A 1 103 ? 11.069 18.113 31.727 1.00 17.69 103 VAL A N 1
ATOM 747 C CA . VAL A 1 103 ? 10.554 19.116 32.660 1.00 17.49 103 VAL A CA 1
ATOM 748 C C . VAL A 1 103 ? 10.545 18.619 34.104 1.00 17.50 103 VAL A C 1
ATOM 749 O O . VAL A 1 103 ? 10.338 17.440 34.361 1.00 18.12 103 VAL A O 1
ATOM 753 N N . THR A 1 104 ? 10.761 19.528 35.047 1.00 17.72 104 THR A N 1
ATOM 754 C CA . THR A 1 104 ? 10.554 19.218 36.458 1.00 17.58 104 THR A CA 1
ATOM 755 C C . THR A 1 104 ? 9.170 18.579 36.623 1.00 17.72 104 THR A C 1
ATOM 756 O O . THR A 1 104 ? 8.188 19.072 36.055 1.00 16.78 104 THR A O 1
ATOM 760 N N . PRO A 1 105 ? 9.078 17.480 37.381 1.00 17.67 105 PRO A N 1
ATOM 761 C CA . PRO A 1 105 ? 7.744 17.011 37.739 1.00 18.18 105 PRO A CA 1
ATOM 762 C C . PRO A 1 105 ? 6.782 18.128 38.165 1.00 18.68 105 PRO A C 1
ATOM 763 O O . PRO A 1 105 ? 7.130 19.000 38.967 1.00 20.13 105 PRO A O 1
ATOM 767 N N . TYR A 1 106 ? 5.588 18.074 37.583 1.00 18.57 106 TYR A N 1
ATOM 768 C CA . TYR A 1 106 ? 4.515 19.028 37.814 1.00 18.70 106 TYR A CA 1
ATOM 769 C C . TYR A 1 106 ? 3.495 18.418 38.771 1.00 18.58 106 TYR A C 1
ATOM 770 O O . TYR A 1 106 ? 3.392 17.195 38.879 1.00 17.98 106 TYR A O 1
ATOM 779 N N . TYR A 1 107 ? 2.774 19.282 39.481 1.00 18.59 107 TYR A N 1
ATOM 780 C CA . TYR A 1 107 ? 1.606 18.905 40.300 1.00 18.68 107 TYR A CA 1
ATOM 781 C C . TYR A 1 107 ? 1.971 18.307 41.657 1.00 18.96 107 TYR A C 1
ATOM 782 O O . TYR A 1 107 ? 1.388 18.730 42.657 1.00 18.72 107 TYR A O 1
ATOM 791 N N . ASN A 1 108 ? 2.924 17.364 41.697 1.00 18.40 108 ASN A N 1
ATOM 792 C CA . ASN A 1 108 ? 3.288 16.690 42.952 1.00 18.79 108 ASN A CA 1
ATOM 793 C C . ASN A 1 108 ? 4.361 17.388 43.798 1.00 18.94 108 ASN A C 1
ATOM 794 O O . ASN A 1 108 ? 4.605 16.998 44.948 1.00 18.67 108 ASN A O 1
ATOM 799 N N . ARG A 1 109 ? 4.974 18.420 43.235 1.00 18.87 109 ARG A N 1
ATOM 800 C CA . ARG A 1 109 ? 5.845 19.344 43.963 1.00 19.92 109 ARG A CA 1
ATOM 801 C C . ARG A 1 109 ? 6.934 18.647 44.780 1.00 19.27 109 ARG A C 1
ATOM 802 O O . ARG A 1 109 ? 6.976 18.754 46.003 1.00 19.05 109 ARG A O 1
ATOM 810 N N . PRO A 1 110 ? 7.824 17.922 44.096 1.00 19.02 110 PRO A N 1
ATOM 811 C CA . PRO A 1 110 ? 8.932 17.282 44.808 1.00 18.87 110 PRO A CA 1
ATOM 812 C C . PRO A 1 110 ? 9.905 18.308 45.403 1.00 18.53 110 PRO A C 1
ATOM 813 O O . PRO A 1 110 ? 9.896 19.473 45.024 1.00 18.37 110 PRO A O 1
ATOM 817 N N . SER A 1 111 ? 10.716 17.861 46.354 1.00 18.42 111 SER A N 1
ATOM 818 C CA . SER A 1 111 ? 11.756 18.689 46.947 1.00 18.11 111 SER A CA 1
ATOM 819 C C . SER A 1 111 ? 12.932 18.826 45.986 1.00 18.25 111 SER A C 1
ATOM 820 O O . SER A 1 111 ? 12.960 18.179 44.934 1.00 17.54 111 SER A O 1
ATOM 823 N N . GLN A 1 112 ? 13.923 19.643 46.351 1.00 18.20 112 GLN A N 1
ATOM 824 C CA . GLN A 1 112 ? 15.116 19.752 45.511 1.00 18.50 112 GLN A CA 1
ATOM 825 C C . GLN A 1 112 ? 15.799 18.389 45.407 1.00 18.27 112 GLN A C 1
ATOM 826 O O . GLN A 1 112 ? 16.262 18.013 44.336 1.00 18.68 112 GLN A O 1
ATOM 832 N N . GLU A 1 113 ? 15.858 17.646 46.512 1.00 18.35 113 GLU A N 1
ATOM 833 C CA . GLU A 1 113 ? 16.423 16.283 46.492 1.00 18.22 113 GLU A CA 1
ATOM 834 C C . GLU A 1 113 ? 15.610 15.347 45.603 1.00 17.95 113 GLU A C 1
ATOM 835 O O . GLU A 1 113 ? 16.184 14.529 44.897 1.00 18.04 113 GLU A O 1
ATOM 841 N N . GLY A 1 114 ? 14.284 15.473 45.631 1.00 17.83 114 GLY A N 1
ATOM 842 C CA . GLY A 1 114 ? 13.412 14.729 44.718 1.00 17.99 114 GLY A CA 1
ATOM 843 C C . GLY A 1 114 ? 13.705 14.994 43.249 1.00 17.90 114 GLY A C 1
ATOM 844 O O . GLY A 1 114 ? 13.769 14.066 42.429 1.00 18.26 114 GLY A O 1
ATOM 845 N N . LEU A 1 115 ? 13.891 16.265 42.928 1.00 17.79 115 LEU A N 1
ATOM 846 C CA . LEU A 1 115 ? 14.263 16.687 41.588 1.00 17.58 115 LEU A CA 1
ATOM 847 C C . LEU A 1 115 ? 15.616 16.085 41.194 1.00 17.70 115 LEU A C 1
ATOM 848 O O . LEU A 1 115 ? 15.795 15.605 40.070 1.00 17.63 115 LEU A O 1
ATOM 853 N N . TYR A 1 116 ? 16.557 16.084 42.134 1.00 17.95 116 TYR A N 1
ATOM 854 C CA . TYR A 1 116 ? 17.867 15.526 41.888 1.00 18.46 116 TYR A CA 1
ATOM 855 C C . TYR A 1 116 ? 17.773 14.034 41.571 1.00 18.39 116 TYR A C 1
ATOM 856 O O . TYR A 1 116 ? 18.322 13.568 40.581 1.00 18.04 116 TYR A O 1
ATOM 865 N N . GLN A 1 117 ? 17.058 13.297 42.414 1.00 18.24 117 GLN A N 1
ATOM 866 C CA A GLN A 1 117 ? 16.926 11.857 42.238 0.50 18.70 117 GLN A CA 1
ATOM 867 C CA B GLN A 1 117 ? 16.920 11.855 42.241 0.50 18.55 117 GLN A CA 1
ATOM 868 C C . GLN A 1 117 ? 16.160 11.515 40.955 1.00 18.81 117 GLN A C 1
ATOM 869 O O . GLN A 1 117 ? 16.518 10.563 40.240 1.00 19.35 117 GLN A O 1
ATOM 880 N N . HIS A 1 118 ? 15.127 12.303 40.651 1.00 18.37 118 HIS A N 1
ATOM 881 C CA . HIS A 1 118 ? 14.336 12.151 39.426 1.00 18.56 118 HIS A CA 1
ATOM 882 C C . HIS A 1 118 ? 15.229 12.240 38.179 1.00 18.33 118 HIS A C 1
ATOM 883 O O . HIS A 1 118 ? 15.302 11.288 37.388 1.00 18.34 118 HIS A O 1
ATOM 890 N N . PHE A 1 119 ? 15.926 13.361 38.025 1.00 18.21 119 PHE A N 1
ATOM 891 C CA . PHE A 1 119 ? 16.729 13.595 36.827 1.00 18.47 119 PHE A CA 1
ATOM 892 C C . PHE A 1 119 ? 17.968 12.696 36.751 1.00 18.94 119 PHE A C 1
ATOM 893 O O . PHE A 1 119 ? 18.367 12.278 35.663 1.00 19.47 119 PHE A O 1
ATOM 901 N N . LYS A 1 120 ? 18.564 12.387 37.900 1.00 19.89 120 LYS A N 1
ATOM 902 C CA . LYS A 1 120 ? 19.678 11.445 37.951 1.00 20.71 120 LYS A CA 1
ATOM 903 C C . LYS A 1 120 ? 19.255 10.054 37.453 1.00 20.21 120 LYS A C 1
ATOM 904 O O . LYS A 1 120 ? 19.937 9.457 36.626 1.00 19.96 120 LYS A O 1
ATOM 910 N N . ALA A 1 121 ? 18.122 9.553 37.943 1.00 20.06 121 ALA A N 1
ATOM 911 C CA . ALA A 1 121 ? 17.592 8.256 37.502 1.00 20.23 121 ALA A CA 1
ATOM 912 C C . ALA A 1 121 ? 17.326 8.240 35.996 1.00 20.54 121 ALA A C 1
ATOM 913 O O . ALA A 1 121 ? 17.631 7.258 35.311 1.00 21.06 121 ALA A 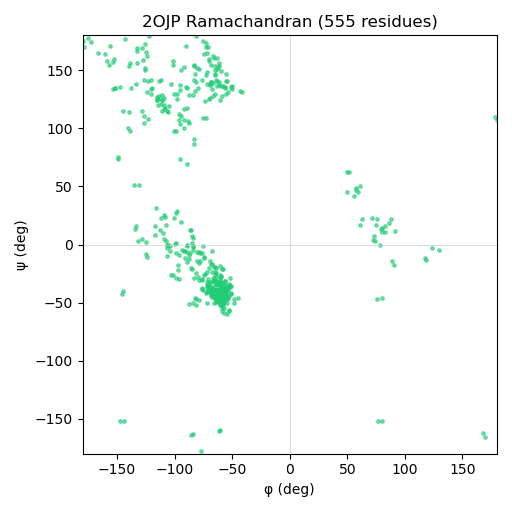O 1
ATOM 915 N N . ILE A 1 122 ? 16.762 9.324 35.479 1.00 21.12 122 ILE A N 1
ATOM 916 C CA . ILE A 1 122 ? 16.513 9.445 34.042 1.00 21.23 122 ILE A CA 1
ATOM 917 C C . ILE A 1 122 ? 17.832 9.375 33.248 1.00 21.93 122 ILE A C 1
ATOM 918 O O . ILE A 1 122 ? 17.955 8.617 32.274 1.00 21.60 122 ILE A O 1
ATOM 923 N N . ALA A 1 123 ? 18.819 10.143 33.697 1.00 22.40 123 ALA A N 1
ATOM 924 C CA . ALA A 1 123 ? 20.102 10.247 33.005 1.00 23.31 123 ALA A CA 1
ATOM 925 C C . ALA A 1 123 ? 20.848 8.920 33.006 1.00 24.13 123 ALA A C 1
ATOM 926 O O . ALA A 1 123 ? 21.597 8.620 32.074 1.00 24.69 123 ALA A O 1
ATOM 928 N N . GLU A 1 124 ? 20.633 8.132 34.058 1.00 24.67 124 GLU A N 1
ATOM 929 C CA . GLU A 1 124 ? 21.258 6.826 34.200 1.00 25.18 124 GLU A CA 1
ATOM 930 C C . GLU A 1 124 ? 20.593 5.741 33.358 1.00 25.16 124 GLU A C 1
ATOM 931 O O . GLU A 1 124 ? 21.105 4.626 33.284 1.00 25.28 124 GLU A O 1
ATOM 937 N N . HIS A 1 125 ? 19.466 6.058 32.730 1.00 25.10 125 HIS A N 1
ATOM 938 C CA . HIS A 1 125 ? 18.753 5.103 31.881 1.00 25.74 125 HIS A CA 1
ATOM 939 C C . HIS A 1 125 ? 18.716 5.545 30.426 1.00 25.76 125 HIS A C 1
ATOM 940 O O . HIS A 1 125 ? 17.768 5.243 29.692 1.00 26.47 125 HIS A O 1
ATOM 947 N N . THR A 1 126 ? 19.760 6.254 30.017 1.00 25.82 126 THR A N 1
ATOM 948 C CA . THR A 1 126 ? 19.858 6.783 28.667 1.00 26.11 126 THR A CA 1
ATOM 949 C C . THR A 1 126 ? 21.301 7.086 28.295 1.00 25.82 126 THR A C 1
ATOM 950 O O . THR A 1 126 ? 22.145 7.259 29.161 1.00 25.36 126 THR A O 1
ATOM 954 N N . ASP A 1 127 ? 21.571 7.135 26.994 1.00 26.41 127 ASP A N 1
ATOM 955 C CA . ASP A 1 127 ? 22.835 7.663 26.483 1.00 26.89 127 ASP A CA 1
ATOM 956 C C . ASP A 1 127 ? 22.628 9.031 25.842 1.00 26.46 127 ASP A C 1
ATOM 957 O O . ASP A 1 127 ? 23.588 9.677 25.431 1.00 26.62 127 ASP A O 1
ATOM 962 N N . LEU A 1 128 ? 21.379 9.485 25.782 1.00 25.60 128 LEU A N 1
ATOM 963 C CA . LEU A 1 128 ? 21.049 10.746 25.115 1.00 24.77 128 LEU A CA 1
ATOM 964 C C . LEU A 1 128 ? 21.308 11.969 26.004 1.00 23.79 128 LEU A C 1
ATOM 965 O O . LEU A 1 128 ? 21.034 11.938 27.203 1.00 23.55 128 LEU A O 1
ATOM 970 N N . PRO A 1 129 ? 21.843 13.053 25.414 1.00 22.40 129 PRO A N 1
ATOM 971 C CA . PRO A 1 129 ? 21.889 14.341 26.100 1.00 21.89 129 PRO A CA 1
ATOM 972 C C . PRO A 1 129 ? 20.525 14.752 26.695 1.00 21.31 129 PRO A C 1
ATOM 973 O O . PRO A 1 129 ? 19.484 14.587 26.059 1.00 20.55 129 PRO A O 1
ATOM 977 N N . GLN A 1 130 ? 20.573 15.256 27.923 1.00 20.76 130 GLN A N 1
ATOM 978 C CA . GLN A 1 130 ? 19.404 15.685 28.690 1.00 20.18 130 GLN A CA 1
ATOM 979 C C . GLN A 1 130 ? 19.443 17.187 28.937 1.00 19.71 130 GLN A C 1
ATOM 980 O O . GLN A 1 130 ? 20.421 17.713 29.482 1.00 19.50 130 GLN A O 1
ATOM 986 N N . ILE A 1 131 ? 18.377 17.864 28.518 1.00 19.11 131 ILE A N 1
ATOM 987 C CA . ILE A 1 131 ? 18.167 19.282 28.791 1.00 19.11 131 ILE A CA 1
ATOM 988 C C . ILE A 1 131 ? 17.078 19.386 29.853 1.00 18.74 131 ILE A C 1
ATOM 989 O O . ILE A 1 131 ? 15.931 18.987 29.628 1.00 18.56 131 ILE A O 1
ATOM 994 N N . LEU A 1 132 ? 17.460 19.885 31.025 1.00 18.93 132 LEU A N 1
ATOM 995 C CA . LEU A 1 132 ? 16.525 20.094 32.125 1.00 18.97 132 LEU A CA 1
ATOM 996 C C . LEU A 1 132 ? 15.603 21.239 31.749 1.00 18.52 132 LEU A C 1
ATOM 997 O O . LEU A 1 132 ? 15.942 22.056 30.908 1.00 19.14 132 LEU A O 1
ATOM 1002 N N . TYR A 1 133 ? 14.431 21.301 32.362 1.00 18.90 133 TYR A N 1
ATOM 1003 C CA . TYR A 1 133 ? 13.446 22.307 31.977 1.00 18.75 133 TYR A CA 1
ATOM 1004 C C . TYR A 1 133 ? 12.676 22.775 33.219 1.00 18.44 133 TYR A C 1
ATOM 1005 O O . TYR A 1 133 ? 11.979 21.986 33.868 1.00 17.26 133 TYR A O 1
ATOM 1014 N N . ASN A 1 134 ? 12.857 24.058 33.551 1.00 17.32 134 ASN A N 1
ATOM 1015 C CA . ASN A 1 134 ? 12.256 24.686 34.715 1.00 17.67 134 ASN A CA 1
ATOM 1016 C C . ASN A 1 134 ? 11.251 25.755 34.310 1.00 17.07 134 ASN A C 1
ATOM 1017 O O . ASN A 1 134 ? 11.605 26.739 33.650 1.00 17.72 134 ASN A O 1
ATOM 1022 N N . VAL A 1 135 ? 10.006 25.569 34.724 1.00 17.19 135 VAL A N 1
ATOM 1023 C CA . VAL A 1 135 ? 8.934 26.505 34.406 1.00 16.87 135 VAL A CA 1
ATOM 1024 C C . VAL A 1 135 ? 7.911 26.472 35.563 1.00 17.09 135 VAL A C 1
ATOM 1025 O O . VAL A 1 135 ? 6.848 25.848 35.461 1.00 17.31 135 VAL A O 1
ATOM 1029 N N . PRO A 1 136 ? 8.268 27.104 36.697 1.00 17.19 136 PRO A N 1
ATOM 1030 C CA . PRO A 1 136 ? 7.464 27.056 37.921 1.00 17.36 136 PRO A CA 1
ATOM 1031 C C . PRO A 1 136 ? 6.018 27.521 37.769 1.00 17.81 136 PRO A C 1
ATOM 1032 O O . PRO A 1 136 ? 5.143 27.022 38.458 1.00 17.63 136 PRO A O 1
ATOM 1036 N N . SER A 1 137 ? 5.765 28.469 36.869 1.00 18.37 137 SER A N 1
ATOM 1037 C CA . SER A 1 137 ? 4.402 28.940 36.622 1.00 19.06 137 SER A CA 1
ATOM 1038 C C . SER A 1 137 ? 3.450 27.837 36.131 1.00 18.77 137 SER A C 1
ATOM 1039 O O . SER A 1 137 ? 2.243 27.927 36.338 1.00 18.81 137 SER A O 1
ATOM 1042 N N . ARG A 1 138 ? 3.992 26.804 35.489 1.00 19.04 138 ARG A N 1
ATOM 1043 C CA . ARG A 1 138 ? 3.204 25.646 35.046 1.00 19.16 138 ARG A CA 1
ATOM 1044 C C . ARG A 1 138 ? 3.226 24.444 35.994 1.00 19.17 138 ARG A C 1
ATOM 1045 O O . ARG A 1 138 ? 2.265 23.685 36.026 1.00 18.99 138 ARG A O 1
ATOM 1053 N N . THR A 1 139 ? 4.323 24.271 36.737 1.00 18.93 139 THR A N 1
ATOM 1054 C CA . THR A 1 139 ? 4.624 23.012 37.433 1.00 18.82 139 THR A CA 1
ATOM 1055 C C . THR A 1 139 ? 4.362 23.024 38.938 1.00 19.07 139 THR A C 1
ATOM 1056 O O . THR A 1 139 ? 4.139 21.968 39.554 1.00 19.22 139 THR A O 1
ATOM 1060 N N . GLY A 1 140 ? 4.424 24.207 39.543 1.00 19.78 140 GLY A N 1
ATOM 1061 C CA . GLY A 1 140 ? 4.377 24.338 40.992 1.00 20.11 140 GLY A CA 1
ATOM 1062 C C . GLY A 1 140 ? 5.705 24.055 41.671 1.00 21.11 140 GLY A C 1
ATOM 1063 O O . GLY A 1 140 ? 5.778 23.979 42.898 1.00 20.64 140 GLY A O 1
ATOM 1064 N N . CYS A 1 141 ? 6.758 23.958 40.864 1.00 22.22 141 CYS A N 1
ATOM 1065 C CA . CYS A 1 141 ? 8.071 23.502 41.288 1.00 22.49 141 CYS A CA 1
ATOM 1066 C C . CYS A 1 141 ? 9.131 24.454 40.738 1.00 21.33 141 CYS A C 1
ATOM 1067 O O . CYS A 1 141 ? 9.054 24.829 39.578 1.00 20.69 141 CYS A O 1
ATOM 1070 N N . ASP A 1 142 ? 10.140 24.801 41.536 1.00 20.37 142 ASP A N 1
ATOM 1071 C CA . ASP A 1 142 ? 11.223 25.664 41.060 1.00 19.64 142 ASP A CA 1
ATOM 1072 C C . ASP A 1 142 ? 12.595 25.014 41.297 1.00 19.15 142 ASP A C 1
ATOM 1073 O O . ASP A 1 142 ? 13.090 24.964 42.421 1.00 18.05 142 ASP A O 1
ATOM 1078 N N . LEU A 1 143 ? 13.186 24.513 40.210 1.00 18.54 143 LEU A N 1
ATOM 1079 C CA . LEU A 1 143 ? 14.503 23.876 40.241 1.00 18.77 143 LEU A CA 1
ATOM 1080 C C . LEU A 1 143 ? 15.568 24.955 40.441 1.00 18.73 143 LEU A C 1
ATOM 1081 O O . LEU A 1 143 ? 15.812 25.745 39.532 1.00 19.08 143 LEU A O 1
ATOM 1086 N N . LEU A 1 144 ? 16.178 24.999 41.625 1.00 18.79 144 LEU A N 1
ATOM 1087 C CA . LEU A 1 144 ? 17.103 26.071 41.964 1.00 19.10 144 LEU A CA 1
ATOM 1088 C C . LEU A 1 144 ? 18.493 25.833 41.364 1.00 19.49 144 LEU A C 1
ATOM 1089 O O . LEU A 1 144 ? 18.883 24.688 41.137 1.00 19.57 144 LEU A O 1
ATOM 1094 N N . PRO A 1 145 ? 19.230 26.918 41.097 1.00 20.02 145 PRO A N 1
ATOM 1095 C CA . PRO A 1 145 ? 20.592 26.830 40.578 1.00 20.54 145 PRO A CA 1
ATOM 1096 C C . PRO A 1 145 ? 21.461 25.788 41.287 1.00 21.11 145 PRO A C 1
ATOM 1097 O O . PRO A 1 145 ? 22.121 25.008 40.621 1.00 21.29 145 PRO A O 1
ATOM 1101 N N . GLU A 1 146 ? 21.439 25.752 42.619 1.00 22.30 146 GLU A N 1
ATOM 1102 C CA . GLU A 1 146 ? 22.236 24.780 43.375 1.00 22.42 146 GLU A CA 1
ATOM 1103 C C . GLU A 1 146 ? 21.985 23.351 42.898 1.00 21.94 146 GLU A C 1
ATOM 1104 O O . GLU A 1 146 ? 22.922 22.573 42.717 1.00 21.43 146 GLU A O 1
ATOM 1110 N N . THR A 1 147 ? 20.716 23.014 42.691 1.00 21.08 147 THR A N 1
ATOM 1111 C CA . THR A 1 147 ? 20.345 21.664 42.277 1.00 20.41 147 THR A CA 1
ATOM 1112 C C . THR A 1 147 ? 20.763 21.415 40.825 1.00 19.90 147 THR A C 1
ATOM 1113 O O . THR A 1 147 ? 21.148 20.301 40.459 1.00 19.63 147 THR A O 1
ATOM 1117 N N . VAL A 1 148 ? 20.680 22.452 39.996 1.00 19.51 148 VAL A N 1
ATOM 1118 C CA . VAL A 1 148 ? 21.160 22.341 38.618 1.00 19.08 148 VAL A CA 1
ATOM 1119 C C . VAL A 1 148 ? 22.660 22.014 38.605 1.00 19.53 148 VAL A C 1
ATOM 1120 O O . VAL A 1 148 ? 23.115 21.187 37.810 1.00 19.39 148 VAL A O 1
ATOM 1124 N N . GLY A 1 149 ? 23.410 22.679 39.483 1.00 19.74 149 GLY A N 1
ATOM 1125 C CA . GLY A 1 149 ? 24.847 22.450 39.633 1.00 19.81 149 GLY A CA 1
ATOM 1126 C C . GLY A 1 149 ? 25.154 21.012 39.995 1.00 19.99 149 GLY A C 1
ATOM 1127 O O . GLY A 1 149 ? 26.076 20.408 39.441 1.00 19.96 149 GLY A O 1
ATOM 1128 N N . ARG A 1 150 ? 24.378 20.453 40.922 1.00 20.66 150 ARG A N 1
ATOM 1129 C CA . ARG A 1 150 ? 24.534 19.050 41.300 1.00 21.19 150 ARG A CA 1
ATOM 1130 C C . ARG A 1 150 ? 24.259 18.134 40.116 1.00 20.48 150 ARG A C 1
ATOM 1131 O O . ARG A 1 150 ? 24.987 17.167 39.887 1.00 19.70 150 ARG A O 1
ATOM 1139 N N . LEU A 1 151 ? 23.202 18.436 39.365 1.00 19.98 151 LEU A N 1
ATOM 1140 C CA . LEU A 1 151 ? 22.787 17.584 38.249 1.00 19.95 151 LEU A CA 1
ATOM 1141 C C . LEU A 1 151 ? 23.746 17.661 37.064 1.00 20.38 151 LEU A C 1
ATOM 1142 O O . LEU A 1 151 ? 23.903 16.687 36.330 1.00 20.39 151 LEU A O 1
ATOM 1147 N N . ALA A 1 152 ? 24.392 18.811 36.900 1.00 21.12 152 ALA A N 1
ATOM 1148 C CA . ALA A 1 152 ? 25.346 19.039 35.808 1.00 21.71 152 ALA A CA 1
ATOM 1149 C C . ALA A 1 152 ? 26.585 18.147 35.920 1.00 22.39 152 ALA A C 1
ATOM 1150 O O . ALA A 1 152 ? 27.305 17.942 34.936 1.00 22.23 152 ALA A O 1
ATOM 1152 N N . LYS A 1 153 ? 26.826 17.616 37.116 1.00 23.08 153 LYS A N 1
ATOM 1153 C CA . LYS A 1 153 ? 27.909 16.660 37.326 1.00 24.03 153 LYS A CA 1
ATOM 1154 C C . LYS A 1 153 ? 27.537 15.245 36.888 1.00 23.90 153 LYS A C 1
ATOM 1155 O O . LYS A 1 153 ? 28.418 14.396 36.732 1.00 24.09 153 LYS A O 1
ATOM 1161 N N . VAL A 1 154 ? 26.244 14.999 36.672 1.00 24.05 154 VAL A N 1
ATOM 1162 C CA . VAL A 1 154 ? 25.763 13.688 36.253 1.00 23.94 154 VAL A CA 1
ATOM 1163 C C . VAL A 1 154 ? 25.929 13.528 34.744 1.00 24.57 154 VAL A C 1
ATOM 1164 O O . VAL A 1 154 ? 25.570 14.418 33.960 1.00 25.10 154 VAL A O 1
ATOM 1168 N N . LYS A 1 155 ? 26.489 12.384 34.350 1.00 24.73 155 LYS A N 1
ATOM 1169 C CA . LYS A 1 155 ? 26.675 12.049 32.950 1.00 24.59 155 LYS A CA 1
ATOM 1170 C C . LYS A 1 155 ? 25.349 12.162 32.210 1.00 24.09 155 LYS A C 1
ATOM 1171 O O . LYS A 1 155 ? 24.333 11.633 32.678 1.00 23.81 155 LYS A O 1
ATOM 1175 N N . ASN A 1 156 ? 25.384 12.859 31.072 1.00 23.51 156 ASN A N 1
ATOM 1176 C CA . ASN A 1 156 ? 24.232 13.071 30.176 1.00 23.12 156 ASN A CA 1
ATOM 1177 C C . ASN A 1 156 ? 23.401 14.332 30.461 1.00 22.43 156 ASN A C 1
ATOM 1178 O O . ASN A 1 156 ? 22.657 14.772 29.589 1.00 21.99 156 ASN A O 1
ATOM 1183 N N . ILE A 1 157 ? 23.527 14.923 31.652 1.00 22.02 157 ILE A N 1
ATOM 1184 C CA . ILE A 1 157 ? 22.825 16.177 31.945 1.00 21.66 157 ILE A CA 1
ATOM 1185 C C . ILE A 1 157 ? 23.689 17.356 31.515 1.00 21.61 157 ILE A C 1
ATOM 1186 O O . ILE A 1 157 ? 24.698 17.672 32.158 1.00 21.38 157 ILE A O 1
ATOM 1191 N N . ILE A 1 158 ? 23.294 17.993 30.409 1.00 21.33 158 ILE A N 1
ATOM 1192 C CA . ILE A 1 158 ? 24.195 18.907 29.694 1.00 21.05 158 ILE A CA 1
ATOM 1193 C C . ILE A 1 158 ? 23.627 20.304 29.482 1.00 20.32 158 ILE A C 1
ATOM 1194 O O . ILE A 1 158 ? 24.276 21.151 28.876 1.00 20.11 158 ILE A O 1
ATOM 1199 N N . GLY A 1 159 ? 22.427 20.559 29.997 1.00 19.73 159 GLY A N 1
ATOM 1200 C CA . GLY A 1 159 ? 21.832 21.869 29.811 1.00 19.13 159 GLY A CA 1
ATOM 1201 C C . GLY A 1 159 ? 20.520 22.104 30.524 1.00 18.72 159 GLY A C 1
ATOM 1202 O O . GLY A 1 159 ? 19.997 21.216 31.184 1.00 18.57 159 GLY A O 1
ATOM 1203 N N . ILE A 1 160 ? 20.010 23.322 30.375 1.00 18.27 160 ILE A N 1
ATOM 1204 C CA . ILE A 1 160 ? 18.735 23.713 30.952 1.00 18.25 160 ILE A CA 1
ATOM 1205 C C . ILE A 1 160 ? 17.983 24.731 30.091 1.00 18.68 160 ILE A C 1
ATOM 1206 O O . ILE A 1 160 ? 18.573 25.674 29.561 1.00 19.57 160 ILE A O 1
ATOM 1229 N N . GLU A 1 162 ? 15.520 27.401 30.822 1.00 18.91 162 GLU A N 1
ATOM 1230 C CA . GLU A 1 162 ? 15.150 28.178 31.997 1.00 19.35 162 GLU A CA 1
ATOM 1231 C C . GLU A 1 162 ? 14.030 29.143 31.601 1.00 19.42 162 GLU A C 1
ATOM 1232 O O . GLU A 1 162 ? 14.264 30.139 30.922 1.00 19.90 162 GLU A O 1
ATOM 1238 N N . ALA A 1 163 ? 12.818 28.842 32.054 1.00 20.19 163 ALA A N 1
ATOM 1239 C CA . ALA A 1 163 ? 11.614 29.535 31.582 1.00 20.42 163 ALA A CA 1
ATOM 1240 C C . ALA A 1 163 ? 11.021 30.480 32.613 1.00 21.02 163 ALA A C 1
ATOM 1241 O O . ALA A 1 163 ? 9.874 30.895 32.467 1.00 21.73 163 ALA A O 1
ATOM 1243 N N . THR A 1 164 ? 11.793 30.836 33.640 1.00 20.95 164 THR A N 1
ATOM 1244 C CA . THR A 1 164 ? 11.290 31.744 34.675 1.00 20.93 164 THR A CA 1
ATOM 1245 C C . THR A 1 164 ? 11.202 33.190 34.200 1.00 21.32 164 THR A C 1
ATOM 1246 O O . THR A 1 164 ? 10.413 33.961 34.732 1.00 21.45 164 THR A O 1
ATOM 1250 N N . GLY A 1 165 ? 12.021 33.559 33.214 1.00 21.70 165 GLY A N 1
ATOM 1251 C CA . GLY A 1 165 ? 12.207 34.963 32.859 1.00 21.88 165 GLY A CA 1
ATOM 1252 C C . GLY A 1 165 ? 13.036 35.748 33.871 1.00 22.41 165 GLY A C 1
ATOM 1253 O O . GLY A 1 165 ? 13.169 36.969 33.757 1.00 22.67 165 GLY A O 1
ATOM 1254 N N . ASN A 1 166 ? 13.601 35.045 34.848 1.00 22.36 166 ASN A N 1
ATOM 1255 C CA . ASN A 1 166 ? 14.411 35.638 35.908 1.00 22.55 166 ASN A CA 1
ATOM 1256 C C . ASN A 1 166 ? 15.865 35.604 35.443 1.00 22.43 166 ASN A C 1
ATOM 1257 O O . ASN A 1 166 ? 16.526 34.578 35.518 1.00 22.65 166 ASN A O 1
ATOM 1262 N N . LEU A 1 167 ? 16.350 36.741 34.955 1.00 22.79 167 LEU A N 1
ATOM 1263 C CA . LEU A 1 167 ? 17.690 36.841 34.357 1.00 23.18 167 LEU A CA 1
ATOM 1264 C C . LEU A 1 167 ? 18.856 36.600 35.335 1.00 22.86 167 LEU A C 1
ATOM 1265 O O . LEU A 1 167 ? 19.970 36.319 34.899 1.00 21.88 167 LEU A O 1
ATOM 1270 N N . THR A 1 168 ? 18.603 36.716 36.641 1.00 22.82 168 THR A N 1
ATOM 1271 C CA . THR A 1 168 ? 19.621 36.405 37.659 1.00 23.26 168 THR A CA 1
ATOM 1272 C C . THR A 1 168 ? 20.030 34.922 37.667 1.00 23.02 168 THR A C 1
ATOM 1273 O O . THR A 1 168 ? 21.138 34.580 38.100 1.00 23.40 168 THR A O 1
ATOM 1277 N N . ARG A 1 169 ? 19.150 34.055 37.172 1.00 22.68 169 ARG A N 1
ATOM 1278 C CA . ARG A 1 169 ? 19.439 32.626 37.099 1.00 21.85 169 ARG A CA 1
ATOM 1279 C C . ARG A 1 169 ? 20.601 32.286 36.159 1.00 21.46 169 ARG A C 1
ATOM 1280 O O . ARG A 1 169 ? 21.248 31.256 36.340 1.00 21.79 169 ARG A O 1
ATOM 1288 N N . VAL A 1 170 ? 20.835 33.114 35.141 1.00 21.05 170 VAL A N 1
ATOM 1289 C CA . VAL A 1 170 ? 21.840 32.795 34.122 1.00 21.12 170 VAL A CA 1
ATOM 1290 C C . VAL A 1 170 ? 23.215 32.618 34.777 1.00 21.67 170 VAL A C 1
ATOM 1291 O O . VAL A 1 170 ? 23.819 31.544 34.674 1.00 20.91 170 VAL A O 1
ATOM 1295 N N . ASN A 1 171 ? 23.678 33.643 35.488 1.00 22.23 171 ASN A N 1
ATOM 1296 C CA . ASN A 1 171 ? 25.008 33.597 36.112 1.00 22.69 171 ASN A CA 1
ATOM 1297 C C . ASN A 1 171 ? 25.033 32.741 37.373 1.00 22.12 171 ASN A C 1
ATOM 1298 O O . ASN A 1 171 ? 26.057 32.147 37.690 1.00 22.57 171 ASN A O 1
ATOM 1303 N N . GLN A 1 172 ? 23.914 32.683 38.090 1.00 21.59 172 GLN A N 1
ATOM 1304 C CA . GLN A 1 172 ? 23.777 31.771 39.227 1.00 21.64 172 GLN A CA 1
ATOM 1305 C C . GLN A 1 172 ? 23.997 30.306 38.824 1.00 20.95 172 GLN A C 1
ATOM 1306 O O . GLN A 1 172 ? 24.608 29.517 39.562 1.00 20.63 172 GLN A O 1
ATOM 1312 N N . ILE A 1 173 ? 23.513 29.951 37.641 1.00 20.53 173 ILE A N 1
ATOM 1313 C CA . ILE A 1 173 ? 23.752 28.626 37.098 1.00 20.40 173 ILE A CA 1
ATOM 1314 C C . ILE A 1 173 ? 25.160 28.541 36.515 1.00 20.89 173 ILE A C 1
ATOM 1315 O O . ILE A 1 173 ? 25.899 27.608 36.817 1.00 20.16 173 ILE A O 1
ATOM 1320 N N . LYS A 1 174 ? 25.536 29.525 35.709 1.00 21.87 174 LYS A N 1
ATOM 1321 C CA . LYS A 1 174 ? 26.824 29.494 35.001 1.00 23.42 174 LYS A CA 1
ATOM 1322 C C . LYS A 1 174 ? 28.019 29.294 35.956 1.00 23.72 174 LYS A C 1
ATOM 1323 O O . LYS A 1 174 ? 28.960 28.562 35.652 1.00 23.26 174 LYS A O 1
ATOM 1329 N N . GLU A 1 175 ? 27.966 29.906 37.130 1.00 24.59 175 GLU A N 1
ATOM 1330 C CA . GLU A 1 175 ? 29.070 29.783 38.082 1.00 25.28 175 GLU A CA 1
ATOM 1331 C C . GLU A 1 175 ? 29.146 28.421 38.788 1.00 24.89 175 GLU A C 1
ATOM 1332 O O . GLU A 1 175 ? 30.164 28.113 39.410 1.00 25.24 175 GLU A O 1
ATOM 1338 N N . LEU A 1 176 ? 28.101 27.600 38.651 1.00 24.03 176 LEU A N 1
ATOM 1339 C CA . LEU A 1 176 ? 28.033 26.279 39.291 1.00 23.85 176 LEU A CA 1
ATOM 1340 C C . LEU A 1 176 ? 28.233 25.111 38.323 1.00 23.35 176 LEU A C 1
ATOM 1341 O O . LEU A 1 176 ? 28.185 23.953 38.733 1.00 23.13 176 LEU A O 1
ATOM 1346 N N . VAL A 1 177 ? 28.434 25.407 37.042 1.00 23.38 177 VAL A N 1
ATOM 1347 C CA . VAL A 1 177 ? 28.561 24.370 36.014 1.00 23.05 177 VAL A CA 1
ATOM 1348 C C . VAL A 1 177 ? 29.765 24.615 35.109 1.00 23.94 177 VAL A C 1
ATOM 1349 O O . VAL A 1 177 ? 30.319 25.702 35.093 1.00 23.62 177 VAL A O 1
ATOM 1353 N N . SER A 1 178 ? 30.135 23.603 34.327 1.00 24.88 178 SER A N 1
ATOM 1354 C CA . SER A 1 178 ? 31.262 23.708 33.402 1.00 25.82 178 SER A CA 1
ATOM 1355 C C . SER A 1 178 ? 30.880 24.622 32.241 1.00 26.56 178 SER A C 1
ATOM 1356 O O . SER A 1 178 ? 29.694 24.921 32.043 1.00 26.25 178 SER A O 1
ATOM 1359 N N . ASP A 1 179 ? 31.884 25.071 31.489 1.00 26.82 179 ASP A N 1
ATOM 1360 C CA . ASP A 1 179 ? 31.676 26.016 30.388 1.00 27.74 179 ASP A CA 1
ATOM 1361 C C . ASP A 1 179 ? 30.899 25.438 29.215 1.00 26.85 179 ASP A C 1
ATOM 1362 O O . ASP A 1 179 ? 30.404 26.195 28.382 1.00 27.75 179 ASP A O 1
ATOM 1367 N N . ASP A 1 180 ? 30.804 24.113 29.145 1.00 26.04 180 ASP A N 1
ATOM 1368 C CA A ASP A 1 180 ? 30.092 23.458 28.040 0.50 25.59 180 ASP A CA 1
ATOM 1369 C CA B ASP A 1 180 ? 30.097 23.424 28.063 0.50 25.81 180 ASP A CA 1
ATOM 1370 C C . ASP A 1 180 ? 28.603 23.229 28.335 1.00 25.23 180 ASP A C 1
ATOM 1371 O O . ASP A 1 180 ? 27.841 22.912 27.430 1.00 25.57 180 ASP A O 1
ATOM 1380 N N . PHE A 1 181 ? 28.191 23.401 29.587 1.00 24.02 181 PHE A N 1
ATOM 1381 C CA . PHE A 1 181 ? 26.774 23.282 29.974 1.00 23.14 181 PHE A CA 1
ATOM 1382 C C . PHE A 1 181 ? 25.971 24.394 29.283 1.00 22.63 181 PHE A C 1
ATOM 1383 O O . PHE A 1 181 ? 26.366 25.563 29.350 1.00 22.11 181 PHE A O 1
ATOM 1391 N N . VAL A 1 182 ? 24.867 24.037 28.615 1.00 22.51 182 VAL A N 1
ATOM 1392 C CA A VAL A 1 182 ? 24.096 25.012 27.830 0.80 22.73 182 VAL A CA 1
ATOM 1393 C CA B VAL A 1 182 ? 24.099 25.008 27.829 0.20 22.47 182 VAL A CA 1
ATOM 1394 C C . VAL A 1 182 ? 22.954 25.650 28.626 1.00 22.37 182 VAL A C 1
ATOM 1395 O O . VAL A 1 182 ? 22.221 24.974 29.347 1.00 22.01 182 VAL A O 1
ATOM 1402 N N . LEU A 1 183 ? 22.830 26.965 28.485 1.00 22.12 183 LEU A N 1
ATOM 1403 C CA . LEU A 1 183 ? 21.772 27.763 29.081 1.00 22.06 183 LEU A CA 1
ATOM 1404 C C . LEU A 1 183 ? 20.886 28.242 27.931 1.00 21.01 183 LEU A C 1
ATOM 1405 O O . LEU A 1 183 ? 21.336 28.983 27.062 1.00 20.48 183 LEU A O 1
ATOM 1410 N N . LEU A 1 184 ? 19.641 27.786 27.925 1.00 20.26 184 LEU A N 1
ATOM 1411 C CA . LEU A 1 184 ? 18.668 28.143 26.902 1.00 19.87 184 LEU A CA 1
ATOM 1412 C C . LEU A 1 184 ? 17.469 28.819 27.543 1.00 19.67 184 LEU A C 1
ATOM 1413 O O . LEU A 1 184 ? 16.935 28.339 28.552 1.00 19.42 184 LEU A O 1
ATOM 1418 N N . SER A 1 185 ? 17.035 29.933 26.958 1.00 19.07 185 SER A N 1
ATOM 1419 C CA . SER A 1 185 ? 15.835 30.628 27.423 1.00 18.66 185 SER A CA 1
ATOM 1420 C C . SER A 1 185 ? 14.584 29.826 27.059 1.00 18.45 185 SER A C 1
ATOM 1421 O O . SER A 1 185 ? 14.477 29.293 25.943 1.00 17.95 185 SER A O 1
ATOM 1424 N N . GLY A 1 186 ? 13.642 29.757 27.997 1.00 18.76 186 GLY A N 1
ATOM 1425 C CA . GLY A 1 186 ? 12.295 29.256 27.726 1.00 18.69 186 GLY A CA 1
ATOM 1426 C C . GLY A 1 186 ? 11.228 30.344 27.811 1.00 18.72 186 GLY A C 1
ATOM 1427 O O . GLY A 1 186 ? 10.052 30.054 28.027 1.00 19.55 186 GLY A O 1
ATOM 1428 N N . ASP A 1 187 ? 11.640 31.595 27.642 1.00 18.68 187 ASP A N 1
ATOM 1429 C CA . ASP A 1 187 ? 10.744 32.741 27.735 1.00 18.35 187 ASP A CA 1
ATOM 1430 C C . ASP A 1 187 ? 11.081 33.741 26.632 1.00 18.35 187 ASP A C 1
ATOM 1431 O O . ASP A 1 187 ? 12.016 34.535 26.765 1.00 17.23 187 ASP A O 1
ATOM 1436 N N . ASP A 1 188 ? 10.330 33.683 25.536 1.00 18.66 188 ASP A N 1
ATOM 1437 C CA . ASP A 1 188 ? 10.621 34.507 24.352 1.00 19.41 188 ASP A CA 1
ATOM 1438 C C . ASP A 1 188 ? 10.801 35.994 24.655 1.00 19.41 188 ASP A C 1
ATOM 1439 O O . ASP A 1 188 ? 11.717 36.632 24.135 1.00 19.45 188 ASP A O 1
ATOM 1444 N N . ALA A 1 189 ? 9.929 36.525 25.508 1.00 19.92 189 ALA A N 1
ATOM 1445 C CA . ALA A 1 189 ? 9.922 37.946 25.847 1.00 20.24 189 ALA A CA 1
ATOM 1446 C C . ALA A 1 189 ? 11.232 38.431 26.467 1.00 20.37 189 ALA A C 1
ATOM 1447 O O . ALA A 1 189 ? 11.575 39.605 26.344 1.00 21.32 189 ALA A O 1
ATOM 1449 N N . SER A 1 190 ? 11.958 37.538 27.133 1.00 19.90 190 SER A N 1
ATOM 1450 C CA . SER A 1 190 ? 13.206 37.909 27.805 1.00 19.60 190 SER A CA 1
ATOM 1451 C C . SER A 1 190 ? 14.440 37.195 27.237 1.00 19.05 190 SER A C 1
ATOM 1452 O O . SER A 1 190 ? 15.543 37.318 27.766 1.00 18.77 190 SER A O 1
ATOM 1455 N N . ALA A 1 191 ? 14.258 36.486 26.130 1.00 19.10 191 ALA A N 1
ATOM 1456 C CA . ALA A 1 191 ? 15.300 35.633 25.575 1.00 19.21 191 ALA A CA 1
ATOM 1457 C C . ALA A 1 191 ? 16.541 36.386 25.102 1.00 19.28 191 ALA A C 1
ATOM 1458 O O . ALA A 1 191 ? 17.655 35.921 25.305 1.00 19.03 191 ALA A O 1
ATOM 1460 N N . LEU A 1 192 ? 16.365 37.526 24.436 1.00 19.49 192 LEU A N 1
ATOM 1461 C CA . LEU A 1 192 ? 17.532 38.274 23.982 1.00 19.37 192 LEU A CA 1
ATOM 1462 C C . LEU A 1 192 ? 18.362 38.756 25.173 1.00 19.90 192 LEU A C 1
ATOM 1463 O O . LEU A 1 192 ? 19.576 38.624 25.156 1.00 20.31 192 LEU A O 1
ATOM 1468 N N . ASP A 1 193 ? 17.707 39.292 26.196 1.00 20.82 193 ASP A N 1
ATOM 1469 C CA . ASP A 1 193 ? 18.394 39.676 27.430 1.00 21.39 193 ASP A CA 1
ATOM 1470 C C . ASP A 1 193 ? 19.116 38.477 28.051 1.00 21.32 193 ASP A C 1
ATOM 1471 O O . ASP A 1 193 ? 20.269 38.591 28.450 1.00 21.42 193 ASP A O 1
ATOM 1476 N N . PHE A 1 194 ? 18.427 37.339 28.109 1.00 21.02 194 PHE A N 1
ATOM 1477 C CA . PHE A 1 194 ? 18.975 36.066 28.610 1.00 21.02 194 PHE A CA 1
ATOM 1478 C C . PHE A 1 194 ? 20.280 35.681 27.892 1.00 21.21 194 PHE A C 1
ATOM 1479 O O . PHE A 1 194 ? 21.266 35.309 28.531 1.00 21.13 194 PHE A O 1
ATOM 1487 N N . MET A 1 195 ? 20.289 35.797 26.568 1.00 21.79 195 MET A N 1
ATOM 1488 C CA . MET A 1 195 ? 21.506 35.571 25.790 1.00 22.36 195 MET A CA 1
ATOM 1489 C C . MET A 1 195 ? 22.598 36.599 26.104 1.00 22.37 195 MET A C 1
ATOM 1490 O O . MET A 1 195 ? 23.755 36.221 26.293 1.00 21.96 195 MET A O 1
ATOM 1495 N N . GLN A 1 196 ? 22.241 37.884 26.182 1.00 23.02 196 GLN A N 1
ATOM 1496 C CA . GLN A 1 196 ? 23.218 38.924 26.523 1.00 23.65 196 GLN A CA 1
ATOM 1497 C C . GLN A 1 196 ? 23.845 38.720 27.912 1.00 23.77 196 GLN A C 1
ATOM 1498 O O . GLN A 1 196 ? 25.009 39.069 28.121 1.00 23.14 196 GLN A O 1
ATOM 1504 N N . TYR A 1 197 ? 23.075 38.150 28.837 1.00 23.92 197 TYR A N 1
ATOM 1505 C CA . TYR A 1 197 ? 23.572 37.770 30.165 1.00 24.20 197 TYR A CA 1
ATOM 1506 C C . TYR A 1 197 ? 24.431 36.489 30.165 1.00 23.78 197 TYR A C 1
ATOM 1507 O O . TYR A 1 197 ? 25.036 36.165 31.185 1.00 23.32 197 TYR A O 1
ATOM 1516 N N . GLY A 1 198 ? 24.510 35.781 29.036 1.00 23.06 198 GLY A N 1
ATOM 1517 C CA . GLY A 1 198 ? 25.341 34.581 28.932 1.00 22.92 198 GLY A CA 1
ATOM 1518 C C . GLY A 1 198 ? 24.660 33.339 28.374 1.00 22.42 198 GLY A C 1
ATOM 1519 O O . GLY A 1 198 ? 25.308 32.297 28.173 1.00 21.84 198 GLY A O 1
ATOM 1520 N N . GLY A 1 199 ? 23.356 33.427 28.129 1.00 21.76 199 GLY A N 1
ATOM 1521 C CA . GLY A 1 199 ? 22.625 32.345 27.484 1.00 21.75 199 GLY A CA 1
ATOM 1522 C C . GLY A 1 199 ? 23.110 32.007 26.087 1.00 21.44 199 GLY A C 1
ATOM 1523 O O . GLY A 1 199 ? 23.648 32.851 25.373 1.00 21.32 199 GLY A O 1
ATOM 1524 N N . HIS A 1 200 ? 22.890 30.765 25.682 1.00 21.63 200 HIS A N 1
ATOM 1525 C CA . HIS A 1 200 ? 23.406 30.263 24.413 1.00 22.23 200 HIS A CA 1
ATOM 1526 C C . HIS A 1 200 ? 22.358 30.160 23.313 1.00 21.70 200 HIS A C 1
ATOM 1527 O O . HIS A 1 200 ? 22.687 29.847 22.171 1.00 22.35 200 HIS A O 1
ATOM 1534 N N . GLY A 1 201 ? 21.099 30.412 23.649 1.00 21.32 201 GLY A N 1
ATOM 1535 C CA . GLY A 1 201 ? 20.030 30.293 22.676 1.00 20.22 201 GLY A CA 1
ATOM 1536 C C . GLY A 1 201 ? 18.688 30.342 23.370 1.00 19.94 201 GLY A C 1
ATOM 1537 O O . GLY A 1 201 ? 18.597 30.756 24.526 1.00 19.25 201 GLY A O 1
ATOM 1538 N N . VAL A 1 202 ? 17.662 29.883 22.657 1.00 19.65 202 VAL A N 1
ATOM 1539 C CA . VAL A 1 202 ? 16.285 29.941 23.119 1.00 19.66 202 VAL A CA 1
ATOM 1540 C C . VAL A 1 202 ? 15.492 28.792 22.507 1.00 19.83 202 VAL A C 1
ATOM 1541 O O . VAL A 1 202 ? 15.639 28.497 21.309 1.00 19.95 202 VAL A O 1
ATOM 1545 N N . ILE A 1 203 ? 14.703 28.124 23.353 1.00 18.58 203 ILE A N 1
ATOM 1546 C CA . ILE A 1 203 ? 13.666 27.200 22.918 1.00 18.47 203 ILE A CA 1
ATOM 1547 C C . ILE A 1 203 ? 12.385 28.020 22.916 1.00 18.43 203 ILE A C 1
ATOM 1548 O O . ILE A 1 203 ? 11.898 28.473 23.974 1.00 18.15 203 ILE A O 1
ATOM 1553 N N . SER A 1 204 ? 11.872 28.246 21.711 1.00 17.92 204 SER A N 1
ATOM 1554 C CA . SER A 1 204 ? 10.996 29.379 21.425 1.00 18.44 204 SER A CA 1
ATOM 1555 C C . SER A 1 204 ? 9.592 29.006 20.904 1.00 18.23 204 SER A C 1
ATOM 1556 O O . SER A 1 204 ? 9.431 28.065 20.112 1.00 18.18 204 SER A O 1
ATOM 1559 N N . VAL A 1 205 ? 8.582 29.752 21.357 1.00 18.75 205 VAL A N 1
ATOM 1560 C CA . VAL A 1 205 ? 7.238 29.710 20.753 1.00 18.66 205 VAL A CA 1
ATOM 1561 C C . VAL A 1 205 ? 7.209 30.591 19.497 1.00 18.68 205 VAL A C 1
ATOM 1562 O O . VAL A 1 205 ? 6.723 30.159 18.441 1.00 19.00 205 VAL A O 1
ATOM 1566 N N . THR A 1 206 ? 7.747 31.808 19.608 1.00 18.49 206 THR A N 1
ATOM 1567 C CA . THR A 1 206 ? 7.758 32.782 18.502 1.00 18.48 206 THR A CA 1
ATOM 1568 C C . THR A 1 206 ? 8.370 32.208 17.217 1.00 18.72 206 THR A C 1
ATOM 1569 O O . THR A 1 206 ? 7.887 32.490 16.104 1.00 17.45 206 THR A O 1
ATOM 1573 N N . ALA A 1 207 ? 9.410 31.383 17.367 1.00 18.73 207 ALA A N 1
ATOM 1574 C CA . ALA A 1 207 ? 10.083 30.776 16.216 1.00 19.03 207 ALA A CA 1
ATOM 1575 C C . ALA A 1 207 ? 9.141 29.952 15.328 1.00 19.43 207 ALA A C 1
ATOM 1576 O O . ALA A 1 207 ? 9.452 29.714 14.161 1.00 19.32 207 ALA A O 1
ATOM 1578 N N . ASN A 1 208 ? 8.007 29.509 15.864 1.00 19.23 208 ASN A N 1
ATOM 1579 C CA . ASN A 1 208 ? 7.004 28.793 15.061 1.00 19.26 208 ASN A CA 1
ATOM 1580 C C . ASN A 1 208 ? 6.514 29.581 13.853 1.00 19.26 208 ASN A C 1
ATOM 1581 O O . ASN A 1 208 ? 6.208 28.995 12.818 1.00 19.90 208 ASN A O 1
ATOM 1586 N N . VAL A 1 209 ? 6.420 30.898 14.003 1.00 19.76 209 VAL A N 1
ATOM 1587 C CA . VAL A 1 209 ? 5.822 31.769 12.985 1.00 20.08 209 VAL A CA 1
ATOM 1588 C C . VAL A 1 209 ? 6.753 32.898 12.513 1.00 19.92 209 VAL A C 1
ATOM 1589 O O . VAL A 1 209 ? 6.438 33.583 11.530 1.00 20.92 209 VAL A O 1
ATOM 1593 N N . ALA A 1 210 ? 7.878 33.097 13.205 1.00 19.76 210 ALA A N 1
ATOM 1594 C CA . ALA A 1 210 ? 8.904 34.054 12.792 1.00 19.71 210 ALA A CA 1
ATOM 1595 C C . ALA A 1 210 ? 10.272 33.382 12.819 1.00 19.88 210 ALA A C 1
ATOM 1596 O O . ALA A 1 210 ? 11.221 33.897 13.406 1.00 19.93 210 ALA A O 1
ATOM 1598 N N . ALA A 1 211 ? 10.360 32.227 12.164 1.00 20.37 211 ALA A N 1
ATOM 1599 C CA . ALA A 1 211 ? 11.549 31.400 12.238 1.00 20.82 211 ALA A CA 1
ATOM 1600 C C . ALA A 1 211 ? 12.777 32.119 11.686 1.00 20.95 211 ALA A C 1
ATOM 1601 O O . ALA A 1 211 ? 13.846 32.027 12.262 1.00 21.24 211 ALA A O 1
ATOM 1603 N N . ARG A 1 212 ? 12.630 32.844 10.582 1.00 21.60 212 ARG A N 1
ATOM 1604 C CA . ARG A 1 212 ? 13.787 33.507 9.975 1.00 22.17 212 ARG A CA 1
ATOM 1605 C C . ARG A 1 212 ? 14.332 34.603 10.891 1.00 22.08 212 ARG A C 1
ATOM 1606 O O . ARG A 1 212 ? 15.523 34.645 11.189 1.00 21.51 212 ARG A O 1
ATOM 1609 N N . ASP A 1 213 ? 13.441 35.481 11.352 1.00 22.41 213 ASP A N 1
ATOM 1610 C CA . ASP A 1 213 ? 13.832 36.562 12.244 1.00 22.45 213 ASP A CA 1
ATOM 1611 C C . ASP A 1 213 ? 14.409 36.056 13.566 1.00 22.10 213 ASP A C 1
ATOM 1612 O O . ASP A 1 213 ? 15.386 36.611 14.068 1.00 22.74 213 ASP A O 1
ATOM 1617 N N . MET A 1 214 ? 13.827 34.997 14.121 1.00 21.64 214 MET A N 1
ATOM 1618 C CA . MET A 1 214 ? 14.362 34.419 15.356 1.00 21.10 214 MET A CA 1
ATOM 1619 C C . MET A 1 214 ? 15.786 33.878 15.160 1.00 20.96 214 MET A C 1
ATOM 1620 O O . MET A 1 214 ? 16.676 34.134 15.979 1.00 20.68 214 MET A O 1
ATOM 1625 N N . ALA A 1 215 ? 16.002 33.154 14.068 1.00 21.24 215 ALA A N 1
ATOM 1626 C CA . ALA A 1 215 ? 17.334 32.634 13.752 1.00 21.32 215 ALA A CA 1
ATOM 1627 C C . ALA A 1 215 ? 18.340 33.768 13.547 1.00 21.58 215 ALA A C 1
ATOM 1628 O O . ALA A 1 215 ? 19.456 33.711 14.067 1.00 21.60 215 ALA A O 1
ATOM 1630 N N . GLN A 1 216 ? 17.953 34.809 12.813 1.00 22.29 216 GLN A N 1
ATOM 1631 C CA . GLN A 1 216 ? 18.847 35.954 12.628 1.00 22.38 216 GLN A CA 1
ATOM 1632 C C . GLN A 1 216 ? 19.162 36.642 13.962 1.00 21.76 216 GLN A C 1
ATOM 1633 O O . GLN A 1 216 ? 20.305 36.969 14.241 1.00 21.73 216 GLN A O 1
ATOM 1639 N N . MET A 1 217 ? 18.153 36.838 14.801 1.00 21.47 217 MET A N 1
ATOM 1640 C CA . MET A 1 217 ? 18.368 37.476 16.097 1.00 21.20 217 MET A CA 1
ATOM 1641 C C . MET A 1 217 ? 19.353 36.693 16.966 1.00 21.60 217 MET A C 1
ATOM 1642 O O . MET A 1 217 ? 20.249 37.280 17.587 1.00 21.01 217 MET A O 1
ATOM 1647 N N . CYS A 1 218 ? 19.182 35.371 17.012 1.00 22.05 218 CYS A N 1
ATOM 1648 C CA . CYS A 1 218 ? 20.049 34.507 17.814 1.00 22.44 218 CYS A CA 1
ATOM 1649 C C . CYS A 1 218 ? 21.478 34.463 17.267 1.00 23.15 218 CYS A C 1
ATOM 1650 O O . CYS A 1 218 ? 22.424 34.420 18.036 1.00 22.31 218 CYS A O 1
ATOM 1653 N N . LYS A 1 219 ? 21.616 34.462 15.945 1.00 24.45 219 LYS A N 1
ATOM 1654 C CA . LYS A 1 219 ? 22.938 34.553 15.307 1.00 25.37 219 LYS A CA 1
ATOM 1655 C C . LYS A 1 219 ? 23.645 35.851 15.706 1.00 25.40 219 LYS A C 1
ATOM 1656 O O . LYS A 1 219 ? 24.783 35.827 16.171 1.00 25.59 219 LYS A O 1
ATOM 1662 N N . LEU A 1 220 ? 22.958 36.978 15.529 1.00 25.22 220 LEU A N 1
ATOM 1663 C CA . LEU A 1 220 ? 23.498 38.284 15.905 1.00 25.40 220 LEU A CA 1
ATOM 1664 C C . LEU A 1 220 ? 23.947 38.322 17.363 1.00 25.05 220 LEU A C 1
ATOM 1665 O O . LEU A 1 220 ? 25.053 38.780 17.653 1.00 24.85 220 LEU A O 1
ATOM 1670 N N . ALA A 1 221 ? 23.104 37.820 18.266 1.00 25.04 221 ALA A N 1
ATOM 1671 C CA . ALA A 1 221 ? 23.438 37.724 19.694 1.00 25.25 221 ALA A CA 1
ATOM 1672 C C . ALA A 1 221 ? 24.721 36.914 19.924 1.00 25.59 221 ALA A C 1
ATOM 1673 O O . ALA A 1 221 ? 25.598 37.337 20.680 1.00 25.34 221 ALA A O 1
ATOM 1675 N N . ALA A 1 222 ? 24.820 35.758 19.267 1.00 26.27 222 ALA A N 1
ATOM 1676 C CA . ALA A 1 222 ? 25.997 34.894 19.383 1.00 26.76 222 ALA A CA 1
ATOM 1677 C C . ALA A 1 222 ? 27.261 35.639 18.972 1.00 27.26 222 ALA A C 1
ATOM 1678 O O . ALA A 1 222 ? 28.316 35.461 19.581 1.00 27.57 222 ALA A O 1
ATOM 1680 N N . GLU A 1 223 ? 27.133 36.472 17.937 1.00 27.61 223 GLU A N 1
ATOM 1681 C CA . GLU A 1 223 ? 28.242 37.268 17.406 1.00 28.24 223 GLU A CA 1
ATOM 1682 C C . GLU A 1 223 ? 28.542 38.506 18.248 1.00 28.26 223 GLU A C 1
ATOM 1683 O O . GLU A 1 223 ? 29.510 39.211 17.976 1.00 28.65 223 GLU A O 1
ATOM 1689 N N . GLY A 1 224 ? 27.706 38.782 19.246 1.00 27.82 224 GLY A N 1
ATOM 1690 C CA . GLY A 1 224 ? 27.865 39.965 20.092 1.00 27.75 224 GLY A CA 1
ATOM 1691 C C . GLY A 1 224 ? 27.286 41.234 19.478 1.00 27.74 224 GLY A C 1
ATOM 1692 O O . GLY A 1 224 ? 27.517 42.335 19.990 1.00 27.70 224 GLY A O 1
ATOM 1693 N N . HIS A 1 225 ? 26.527 41.094 18.389 1.00 27.48 225 HIS A N 1
ATOM 1694 C CA . HIS A 1 225 ? 25.886 42.247 17.737 1.00 27.53 225 HIS A CA 1
ATOM 1695 C C . HIS A 1 225 ? 24.508 42.498 18.345 1.00 27.14 225 HIS A C 1
ATOM 1696 O O . HIS A 1 225 ? 23.483 42.287 17.706 1.00 27.16 225 HIS A O 1
ATOM 1703 N N . PHE A 1 226 ? 24.493 42.951 19.589 1.00 26.99 226 PHE A N 1
ATOM 1704 C CA . PHE A 1 226 ? 23.246 43.108 20.321 1.00 26.67 226 PHE A CA 1
ATOM 1705 C C . PHE A 1 226 ? 22.407 44.304 19.900 1.00 26.00 226 PHE A C 1
ATOM 1706 O O . PHE A 1 226 ? 21.193 44.271 20.058 1.00 25.95 226 PHE A O 1
ATOM 1714 N N . ALA A 1 227 ? 23.036 45.350 19.367 1.00 25.11 227 ALA A N 1
ATOM 1715 C CA . ALA A 1 227 ? 22.278 46.481 18.836 1.00 24.74 227 ALA A CA 1
ATOM 1716 C C . ALA A 1 227 ? 21.376 45.988 17.709 1.00 24.21 227 ALA A C 1
ATOM 1717 O O . ALA A 1 227 ? 20.178 46.262 17.693 1.00 23.84 227 ALA A O 1
ATOM 1719 N N . GLU A 1 228 ? 21.970 45.247 16.782 1.00 23.79 228 GLU A N 1
ATOM 1720 C CA . GLU A 1 228 ? 21.254 44.690 15.641 1.00 24.10 228 GLU A CA 1
ATOM 1721 C C . GLU A 1 228 ? 20.210 43.656 16.080 1.00 23.59 228 GLU A C 1
ATOM 1722 O O . GLU A 1 228 ? 19.103 43.602 15.534 1.00 22.59 228 GLU A O 1
ATOM 1728 N N . ALA A 1 229 ? 20.563 42.848 17.078 1.00 22.79 229 ALA A N 1
ATOM 1729 C CA . ALA A 1 229 ? 19.635 41.852 17.621 1.00 22.87 229 ALA A CA 1
ATOM 1730 C C . ALA A 1 229 ? 18.414 42.536 18.235 1.00 22.69 229 ALA A C 1
ATOM 1731 O O . ALA A 1 229 ? 17.287 42.074 18.054 1.00 22.62 229 ALA A O 1
ATOM 1733 N N . ARG A 1 230 ? 18.644 43.646 18.937 1.00 23.09 230 ARG A N 1
ATOM 1734 C CA . ARG A 1 230 ? 17.566 44.381 19.601 1.00 24.05 230 ARG A CA 1
ATOM 1735 C C . ARG A 1 230 ? 16.544 44.970 18.631 1.00 22.91 230 ARG A C 1
ATOM 1736 O O . ARG A 1 230 ? 15.364 45.046 18.953 1.00 22.24 230 ARG A O 1
ATOM 1744 N N . VAL A 1 231 ? 16.994 45.392 17.451 1.00 22.28 231 VAL A N 1
ATOM 1745 C CA . VAL A 1 231 ? 16.076 45.877 16.424 1.00 21.71 231 VAL A CA 1
ATOM 1746 C C . VAL A 1 231 ? 15.088 44.770 16.051 1.00 21.45 231 VAL A C 1
ATOM 1747 O O . VAL A 1 231 ? 13.879 45.004 15.974 1.00 21.10 231 VAL A O 1
ATOM 1751 N N . ILE A 1 232 ? 15.600 43.562 15.832 1.00 21.17 232 ILE A N 1
ATOM 1752 C CA . ILE A 1 232 ? 14.738 42.430 15.491 1.00 21.41 232 ILE A CA 1
ATOM 1753 C C . ILE A 1 232 ? 13.815 42.076 16.665 1.00 21.36 232 ILE A C 1
ATOM 1754 O O . ILE A 1 232 ? 12.615 41.884 16.481 1.00 21.24 232 ILE A O 1
ATOM 1759 N N . ASN A 1 233 ? 14.371 42.031 17.871 1.00 21.73 233 ASN A N 1
ATOM 1760 C CA . ASN A 1 233 ? 13.583 41.724 19.048 1.00 21.96 233 ASN A CA 1
ATOM 1761 C C . ASN A 1 233 ? 12.402 42.672 19.240 1.00 22.83 233 ASN A C 1
ATOM 1762 O O . ASN A 1 233 ? 11.306 42.227 19.574 1.00 22.58 233 ASN A O 1
ATOM 1767 N N . GLU A 1 234 ? 12.631 43.969 19.040 1.00 23.21 234 GLU A N 1
ATOM 1768 C CA . GLU A 1 234 ? 11.547 44.961 19.131 1.00 24.43 234 GLU A CA 1
ATOM 1769 C C . GLU A 1 234 ? 10.480 44.737 18.062 1.00 23.36 234 GLU A C 1
ATOM 1770 O O . GLU A 1 234 ? 9.277 44.875 18.329 1.00 23.21 234 GLU A O 1
ATOM 1776 N N . ARG A 1 235 ? 10.921 44.380 16.861 1.00 22.69 235 ARG A N 1
ATOM 1777 C CA . ARG A 1 235 ? 10.003 44.017 15.778 1.00 22.53 235 ARG A CA 1
ATOM 1778 C C . ARG A 1 235 ? 9.091 42.868 16.218 1.00 22.06 235 ARG A C 1
ATOM 1779 O O . ARG A 1 235 ? 7.892 42.857 15.931 1.00 22.10 235 ARG A O 1
ATOM 1787 N N . LEU A 1 236 ? 9.675 41.910 16.932 1.00 21.18 236 LEU A N 1
ATOM 1788 C CA . LEU A 1 236 ? 8.966 40.695 17.336 1.00 21.00 236 LEU A CA 1
ATOM 1789 C C . LEU A 1 236 ? 8.316 40.752 18.709 1.00 20.96 236 LEU A C 1
ATOM 1790 O O . LEU A 1 236 ? 7.639 39.803 19.102 1.00 19.95 236 LEU A O 1
ATOM 1795 N N . MET A 1 237 ? 8.520 41.834 19.450 1.00 21.19 237 MET A N 1
ATOM 1796 C CA A MET A 1 237 ? 8.090 41.865 20.848 0.70 21.35 237 MET A CA 1
ATOM 1797 C CA B MET A 1 237 ? 8.085 41.905 20.849 0.30 21.40 237 MET A CA 1
ATOM 1798 C C . MET A 1 237 ? 6.575 41.708 21.013 1.00 21.15 237 MET A C 1
ATOM 1799 O O . MET A 1 237 ? 6.131 40.999 21.922 1.00 20.77 237 MET A O 1
ATOM 1808 N N . PRO A 1 238 ? 5.766 42.347 20.138 1.00 21.09 238 PRO A N 1
ATOM 1809 C CA . PRO A 1 238 ? 4.332 42.060 20.224 1.00 21.29 238 PRO A CA 1
ATOM 1810 C C . PRO A 1 238 ? 3.993 40.563 20.075 1.00 21.34 238 PRO A C 1
ATOM 1811 O O . PRO A 1 238 ? 3.119 40.068 20.784 1.00 21.50 238 PRO A O 1
ATOM 1815 N N . LEU A 1 239 ? 4.688 39.848 19.193 1.00 21.58 239 LEU A N 1
ATOM 1816 C CA . LEU A 1 239 ? 4.517 38.399 19.090 1.00 22.00 239 LEU A CA 1
ATOM 1817 C C . LEU A 1 239 ? 4.951 37.678 20.370 1.00 21.90 239 LEU A C 1
ATOM 1818 O O . LEU A 1 239 ? 4.234 36.791 20.860 1.00 21.75 239 LEU A O 1
ATOM 1823 N N . HIS A 1 240 ? 6.111 38.055 20.908 1.00 21.60 240 HIS A N 1
ATOM 1824 C CA . HIS A 1 240 ? 6.600 37.449 22.158 1.00 21.34 240 HIS A CA 1
ATOM 1825 C C . HIS A 1 240 ? 5.534 37.554 23.260 1.00 21.95 240 HIS A C 1
ATOM 1826 O O . HIS A 1 240 ? 5.362 36.635 24.055 1.00 22.44 240 HIS A O 1
ATOM 1833 N N . ASN A 1 241 ? 4.840 38.682 23.318 1.00 22.16 241 ASN A N 1
ATOM 1834 C CA . ASN A 1 241 ? 3.808 38.897 24.330 1.00 22.40 241 ASN A CA 1
ATOM 1835 C C . ASN A 1 241 ? 2.462 38.299 23.939 1.00 22.09 241 ASN A C 1
ATOM 1836 O O . ASN A 1 241 ? 1.859 37.573 24.720 1.00 21.83 241 ASN A O 1
ATOM 1841 N N . LYS A 1 242 ? 1.989 38.605 22.732 1.00 21.97 242 LYS A N 1
ATOM 1842 C CA . LYS A 1 242 ? 0.611 38.252 22.337 1.00 21.81 242 LYS A CA 1
ATOM 1843 C C . LYS A 1 242 ? 0.385 36.792 21.944 1.00 21.27 242 LYS A C 1
ATOM 1844 O O . LYS A 1 242 ? -0.765 36.343 21.867 1.00 21.09 242 LYS A O 1
ATOM 1850 N N . LEU A 1 243 ? 1.457 36.045 21.708 1.00 20.58 243 LEU A N 1
ATOM 1851 C CA . LEU A 1 243 ? 1.323 34.581 21.557 1.00 20.51 243 LEU A CA 1
ATOM 1852 C C . LEU A 1 243 ? 0.918 33.910 22.876 1.00 20.85 243 LEU A C 1
ATOM 1853 O O . LEU A 1 243 ? 0.625 32.703 22.903 1.00 20.30 243 LEU A O 1
ATOM 1858 N N . PHE A 1 244 ? 0.867 34.706 23.944 1.00 21.55 244 PHE A N 1
ATOM 1859 C CA . PHE A 1 244 ? 0.324 34.277 25.228 1.00 22.32 244 PHE A CA 1
ATOM 1860 C C . PHE A 1 244 ? -0.914 35.044 25.690 1.00 22.28 244 PHE A C 1
ATOM 1861 O O . PHE A 1 244 ? -1.296 34.948 26.860 1.00 22.18 244 PHE A O 1
ATOM 1869 N N . VAL A 1 245 ? -1.564 35.777 24.784 1.00 22.16 245 V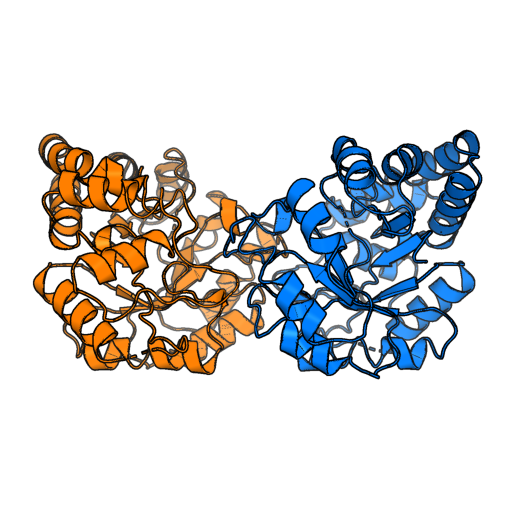AL A N 1
ATOM 1870 C CA . VAL A 1 245 ? -2.817 36.472 25.128 1.00 22.04 245 VAL A CA 1
ATOM 1871 C C . VAL A 1 245 ? -3.891 35.474 25.578 1.00 22.02 245 VAL A C 1
ATOM 1872 O O . VAL A 1 245 ? -4.700 35.768 26.458 1.00 22.17 245 VAL A O 1
ATOM 1876 N N . GLU A 1 246 ? -3.901 34.308 24.948 1.00 22.08 246 GLU A N 1
ATOM 1877 C CA . GLU A 1 246 ? -4.659 33.153 25.425 1.00 21.96 246 GLU A CA 1
ATOM 1878 C C . GLU A 1 246 ? -3.663 32.005 25.594 1.00 21.62 246 GLU A C 1
ATOM 1879 O O . GLU A 1 246 ? -2.535 32.078 25.101 1.00 21.36 246 GLU A O 1
ATOM 1885 N N . PRO A 1 247 ? -4.037 30.969 26.352 1.00 21.52 247 PRO A N 1
ATOM 1886 C CA . PRO A 1 247 ? -3.039 29.942 26.696 1.00 21.21 247 PRO A CA 1
ATOM 1887 C C . PRO A 1 247 ? -2.307 29.280 25.512 1.00 20.66 247 PRO A C 1
ATOM 1888 O O . PRO A 1 247 ? -2.925 28.822 24.558 1.00 20.10 247 PRO A O 1
ATOM 1892 N N . ASN A 1 248 ? -0.982 29.256 25.612 1.00 20.37 248 ASN A N 1
ATOM 1893 C CA . ASN A 1 248 ? -0.114 28.617 24.634 1.00 20.24 248 ASN A CA 1
ATOM 1894 C C . ASN A 1 248 ? -0.499 27.141 24.579 1.00 20.13 248 ASN A C 1
ATOM 1895 O O . ASN A 1 248 ? -0.696 26.502 25.622 1.00 20.23 248 ASN A O 1
ATOM 1900 N N . PRO A 1 249 ? -0.600 26.572 23.373 1.00 19.48 249 PRO A N 1
ATOM 1901 C CA . PRO A 1 249 ? -0.359 27.070 22.018 1.00 19.31 249 PRO A CA 1
ATOM 1902 C C . PRO A 1 249 ? -1.588 27.535 21.223 1.00 18.88 249 PRO A C 1
ATOM 1903 O O . PRO A 1 249 ? -1.579 27.465 19.994 1.00 17.89 249 PRO A O 1
ATOM 1907 N N . ILE A 1 250 ? -2.623 28.014 21.900 1.00 18.81 250 ILE A N 1
ATOM 1908 C CA . ILE A 1 250 ? -3.824 28.444 21.185 1.00 18.71 250 ILE A CA 1
ATOM 1909 C C . ILE A 1 250 ? -3.502 29.587 20.194 1.00 18.83 250 ILE A C 1
ATOM 1910 O O . ILE A 1 250 ? -3.833 29.485 19.006 1.00 18.30 250 ILE A O 1
ATOM 1915 N N . PRO A 1 251 ? -2.846 30.669 20.670 1.00 18.80 251 PRO A N 1
ATOM 1916 C CA . PRO A 1 251 ? -2.502 31.750 19.738 1.00 19.11 251 PRO A CA 1
ATOM 1917 C C . PRO A 1 251 ? -1.537 31.347 18.620 1.00 19.26 251 PRO A C 1
ATOM 1918 O O . PRO A 1 251 ? -1.758 31.711 17.458 1.00 19.53 251 PRO A O 1
ATOM 1922 N N . VAL A 1 252 ? -0.491 30.587 18.941 1.00 18.98 252 VAL A N 1
ATOM 1923 C CA . VAL A 1 252 ? 0.518 30.267 17.930 1.00 18.64 252 VAL A CA 1
ATOM 1924 C C . VAL A 1 252 ? -0.035 29.305 16.856 1.00 19.20 252 VAL A C 1
ATOM 1925 O O . VAL A 1 252 ? 0.358 29.389 15.694 1.00 18.87 252 VAL A O 1
ATOM 1929 N N . LYS A 1 253 ? -0.952 28.417 17.232 1.00 19.30 253 LYS A N 1
ATOM 1930 C CA . LYS A 1 253 ? -1.585 27.539 16.251 1.00 19.65 253 LYS A CA 1
ATOM 1931 C C . LYS A 1 253 ? -2.470 28.348 15.290 1.00 20.12 253 LYS A C 1
ATOM 1932 O O . LYS A 1 253 ? -2.470 28.102 14.073 1.00 20.50 253 LYS A O 1
ATOM 1938 N N . TRP A 1 254 ? -3.205 29.318 15.824 1.00 20.72 254 TRP A N 1
ATOM 1939 C CA . TRP A 1 254 ? -3.986 30.191 14.970 1.00 21.45 254 TRP A CA 1
ATOM 1940 C C . TRP A 1 254 ? -3.067 30.925 14.001 1.00 21.27 254 TRP A C 1
ATOM 1941 O O . TRP A 1 254 ? -3.356 31.009 12.801 1.00 21.27 254 TRP A O 1
ATOM 1952 N N . ALA A 1 255 ? -1.964 31.458 14.524 1.00 21.06 255 ALA A N 1
ATOM 1953 C CA . ALA A 1 255 ? -1.008 32.190 13.701 1.00 20.83 255 ALA A CA 1
ATOM 1954 C C . ALA A 1 255 ? -0.437 31.308 12.586 1.00 21.30 255 ALA A C 1
ATOM 1955 O O . ALA A 1 255 ? -0.282 31.761 11.455 1.00 21.06 255 ALA A O 1
ATOM 1957 N N . CYS A 1 256 ? -0.142 30.050 12.900 1.00 21.03 256 CYS A N 1
ATOM 1958 C CA . CYS A 1 256 ? 0.363 29.111 11.894 1.00 21.68 256 CYS A CA 1
ATOM 1959 C C . CYS A 1 256 ? -0.653 28.930 10.782 1.00 22.39 256 CYS A C 1
ATOM 1960 O O . CYS A 1 256 ? -0.295 28.916 9.600 1.00 22.80 256 CYS A O 1
ATOM 1963 N N . LYS A 1 257 ? -1.916 28.787 11.162 1.00 23.22 257 LYS A N 1
ATOM 1964 C CA . LYS A 1 257 ? -2.983 28.605 10.187 1.00 24.58 257 LYS A CA 1
ATOM 1965 C C . LYS A 1 257 ? -3.120 29.849 9.319 1.00 24.74 257 LYS A C 1
ATOM 1966 O O . LYS A 1 257 ? -3.187 29.755 8.091 1.00 25.07 257 LYS A O 1
ATOM 1972 N N . GLU A 1 258 ? -3.134 31.010 9.966 1.00 25.15 258 GLU A N 1
ATOM 1973 C CA . GLU A 1 258 ? -3.291 32.284 9.270 1.00 25.71 258 GLU A CA 1
ATOM 1974 C C . GLU A 1 258 ? -2.167 32.547 8.263 1.00 25.41 258 GLU A C 1
ATOM 1975 O O . GLU A 1 258 ? -2.405 33.150 7.218 1.00 25.63 258 GLU A O 1
ATOM 1981 N N . LEU A 1 259 ? -0.960 32.082 8.567 1.00 24.87 259 LEU A N 1
ATOM 1982 C CA . LEU A 1 259 ? 0.178 32.243 7.666 1.00 25.11 259 LEU A CA 1
ATOM 1983 C C . LEU A 1 259 ? 0.257 31.149 6.600 1.00 25.11 259 LEU A C 1
ATOM 1984 O O . LEU A 1 259 ? 1.187 31.138 5.798 1.00 25.22 259 LEU A O 1
ATOM 1989 N N . GLY A 1 260 ? -0.707 30.226 6.599 1.00 25.33 260 GLY A N 1
ATOM 1990 C CA . GLY A 1 260 ? -0.716 29.101 5.660 1.00 25.21 260 GLY A CA 1
ATOM 1991 C C . GLY A 1 260 ? 0.272 27.985 5.959 1.00 25.29 260 GLY A C 1
ATOM 1992 O O . GLY A 1 260 ? 0.550 27.156 5.091 1.00 25.78 260 GLY A O 1
ATOM 1993 N N . LEU A 1 261 ? 0.796 27.947 7.182 1.00 24.72 261 LEU A N 1
ATOM 1994 C CA . LEU A 1 261 ? 1.794 26.948 7.564 1.00 24.50 261 LEU A CA 1
ATOM 1995 C C . LEU A 1 261 ? 1.159 25.604 7.976 1.00 24.15 261 LEU A C 1
ATOM 1996 O O . LEU A 1 261 ? 1.786 24.549 7.836 1.00 24.03 261 LEU A O 1
ATOM 2001 N N . VAL A 1 262 ? -0.064 25.653 8.502 1.00 23.92 262 VAL A N 1
ATOM 2002 C CA . VAL A 1 262 ? -0.823 24.446 8.838 1.00 23.72 262 VAL A CA 1
ATOM 2003 C C . VAL A 1 262 ? -2.257 24.531 8.311 1.00 24.00 262 VAL A C 1
ATOM 2004 O O . VAL A 1 262 ? -2.790 25.622 8.111 1.00 24.02 262 VAL A O 1
ATOM 2008 N N . ALA A 1 263 ? -2.871 23.367 8.115 1.00 24.03 263 ALA A N 1
ATOM 2009 C CA . ALA A 1 263 ? -4.214 23.270 7.544 1.00 24.09 263 ALA A CA 1
ATOM 2010 C C . ALA A 1 263 ? -5.270 23.724 8.537 1.00 23.99 263 ALA A C 1
ATOM 2011 O O . ALA A 1 263 ? -6.218 24.409 8.167 1.00 24.58 263 ALA A O 1
ATOM 2013 N N . THR A 1 264 ? -5.126 23.328 9.798 1.00 23.49 264 THR A N 1
ATOM 2014 C CA . THR A 1 264 ? -6.097 23.727 10.819 1.00 23.25 264 THR A CA 1
ATOM 2015 C C . THR A 1 264 ? -5.405 24.101 12.126 1.00 23.04 264 THR A C 1
ATOM 2016 O O . THR A 1 264 ? -4.296 23.646 12.409 1.00 22.37 264 THR A O 1
ATOM 2020 N N . ASP A 1 265 ? -6.089 24.921 12.918 1.00 22.85 265 ASP A N 1
ATOM 2021 C CA . ASP A 1 265 ? -5.589 25.352 14.226 1.00 22.52 265 ASP A CA 1
ATOM 2022 C C . ASP A 1 265 ? -6.228 24.569 15.390 1.00 22.12 265 ASP A C 1
ATOM 2023 O O . ASP A 1 265 ? -6.244 25.031 16.527 1.00 21.88 265 ASP A O 1
ATOM 2028 N N . THR A 1 266 ? -6.722 23.371 15.093 1.00 21.91 266 THR A N 1
ATOM 2029 C CA . THR A 1 266 ? -7.380 22.516 16.071 1.00 21.60 266 THR A CA 1
ATOM 2030 C C . THR A 1 266 ? -6.426 22.136 17.195 1.00 21.40 266 THR A C 1
ATOM 2031 O O . THR A 1 266 ? -5.251 21.880 16.956 1.00 21.12 266 THR A O 1
ATOM 2035 N N . LEU A 1 267 ? -6.949 22.134 18.421 1.00 21.04 267 LEU A N 1
ATOM 2036 C CA . LEU A 1 267 ? -6.229 21.687 19.609 1.00 20.89 267 LEU A CA 1
ATOM 2037 C C . LEU A 1 267 ? -7.067 20.628 20.309 1.00 20.73 267 LEU A C 1
ATOM 2038 O O . LEU A 1 267 ? -8.229 20.410 19.941 1.00 20.32 267 LEU A O 1
ATOM 2043 N N . ARG A 1 268 ? -6.488 20.000 21.334 1.00 20.07 268 ARG A N 1
ATOM 2044 C CA . ARG A 1 268 ? -7.214 19.067 22.196 1.00 20.13 268 ARG A CA 1
ATOM 2045 C C . ARG A 1 268 ? -7.577 19.695 23.536 1.00 19.85 268 ARG A C 1
ATOM 2046 O O . ARG A 1 268 ? -6.766 20.398 24.165 1.00 19.52 268 ARG A O 1
ATOM 2054 N N . LEU A 1 269 ? -8.805 19.420 23.965 1.00 19.62 269 LEU A N 1
ATOM 2055 C CA . LEU A 1 269 ? -9.292 19.842 25.270 1.00 19.85 269 LEU A CA 1
ATOM 2056 C C . LEU A 1 269 ? -8.340 19.356 26.358 1.00 19.80 269 LEU A C 1
ATOM 2057 O O . LEU A 1 269 ? -7.857 18.224 26.305 1.00 18.92 269 LEU A O 1
ATOM 2062 N N . PRO A 1 270 ? -8.104 20.192 27.379 1.00 19.89 270 PRO A N 1
ATOM 2063 C CA . PRO A 1 270 ? -8.811 21.430 27.728 1.00 20.29 270 PRO A CA 1
ATOM 2064 C C . PRO A 1 270 ? -8.381 22.719 26.998 1.00 20.22 270 PRO A C 1
ATOM 2065 O O . PRO A 1 270 ? -8.877 23.797 27.344 1.00 19.67 270 PRO A O 1
ATOM 2069 N N . MET A 1 271 ? -7.488 22.634 26.014 1.00 20.65 271 MET A N 1
ATOM 2070 C CA . MET A 1 271 ? -7.230 23.780 25.127 1.00 21.33 271 MET A CA 1
ATOM 2071 C C . MET A 1 271 ? -8.467 23.988 24.262 1.00 22.06 271 MET A C 1
ATOM 2072 O O . MET A 1 271 ? -9.052 23.025 23.766 1.00 22.03 271 MET A O 1
ATOM 2077 N N . THR A 1 272 ? -8.874 25.239 24.086 1.00 22.71 272 THR A N 1
ATOM 2078 C CA . THR A 1 272 ? -10.071 25.549 23.303 1.00 23.26 272 THR A CA 1
ATOM 2079 C C . THR A 1 272 ? -9.717 26.543 22.191 1.00 23.28 272 THR A C 1
ATOM 2080 O O . THR A 1 272 ? -8.631 27.128 22.199 1.00 22.22 272 THR A O 1
ATOM 2084 N N . PRO A 1 273 ? -10.613 26.708 21.203 1.00 23.63 273 PRO A N 1
ATOM 2085 C CA . PRO A 1 273 ? -10.331 27.633 20.098 1.00 23.83 273 PRO A CA 1
ATOM 2086 C C . PRO A 1 273 ? -10.092 29.093 20.509 1.00 23.75 273 PRO A C 1
ATOM 2087 O O . PRO A 1 273 ? -10.640 29.564 21.505 1.00 23.55 273 PRO A O 1
ATOM 2091 N N . ILE A 1 274 ? -9.269 29.795 19.734 1.00 23.41 274 ILE A N 1
ATOM 2092 C CA . ILE A 1 274 ? -8.955 31.196 20.016 1.00 23.58 274 ILE A CA 1
ATOM 2093 C C . ILE A 1 274 ? -10.230 32.044 19.924 1.00 23.75 274 ILE A C 1
ATOM 2094 O O . ILE A 1 274 ? -11.070 31.803 19.067 1.00 23.47 274 ILE A O 1
ATOM 2099 N N . THR A 1 275 ? -10.388 33.010 20.823 1.00 24.17 275 THR A N 1
ATOM 2100 C CA . THR A 1 275 ? -11.541 33.907 20.760 1.00 24.57 275 THR A CA 1
ATOM 2101 C C . THR A 1 275 ? -11.336 34.908 19.621 1.00 25.57 275 THR A C 1
ATOM 2102 O O . THR A 1 275 ? -10.219 35.085 19.133 1.00 25.33 275 THR A O 1
ATOM 2106 N N . ASP A 1 276 ? -12.413 35.567 19.207 1.00 26.31 276 ASP A N 1
ATOM 2107 C CA . ASP A 1 276 ? -12.328 36.608 18.182 1.00 26.98 276 ASP A CA 1
ATOM 2108 C C . ASP A 1 276 ? -11.398 37.750 18.595 1.00 26.60 276 ASP A C 1
ATOM 2109 O O . ASP A 1 276 ? -10.626 38.243 17.780 1.00 26.55 276 ASP A O 1
ATOM 2114 N N . SER A 1 277 ? -11.473 38.166 19.856 1.00 26.31 277 SER A N 1
ATOM 2115 C CA . SER A 1 277 ? -10.577 39.194 20.379 1.00 26.21 277 SER A CA 1
ATOM 2116 C C . SER A 1 277 ? -9.105 38.763 20.269 1.00 26.31 277 SER A C 1
ATOM 2117 O O . SER A 1 277 ? -8.244 39.554 19.859 1.00 25.84 277 SER A O 1
ATOM 2120 N N . GLY A 1 278 ? -8.831 37.509 20.635 1.00 26.25 278 GLY A N 1
ATOM 2121 C CA . GLY A 1 278 ? -7.481 36.934 20.526 1.00 26.43 278 GLY A CA 1
ATOM 2122 C C . GLY A 1 278 ? -6.945 36.910 19.103 1.00 26.70 278 GLY A C 1
ATOM 2123 O O . GLY A 1 278 ? -5.785 37.241 18.864 1.00 26.14 278 GLY A O 1
ATOM 2124 N N . ARG A 1 279 ? -7.793 36.501 18.163 1.00 27.16 279 ARG A N 1
ATOM 2125 C CA . ARG A 1 279 ? -7.470 36.537 16.739 1.00 28.30 279 ARG A CA 1
ATOM 2126 C C . ARG A 1 279 ? -6.896 37.876 16.320 1.00 27.37 279 ARG A C 1
ATOM 2127 O O . ARG A 1 279 ? -5.857 37.936 15.671 1.00 26.85 279 ARG A O 1
ATOM 2135 N N . GLU A 1 280 ? -7.599 38.943 16.690 1.00 26.87 280 GLU A N 1
ATOM 2136 C CA . GLU A 1 280 ? -7.238 40.294 16.266 1.00 26.72 280 GLU A CA 1
ATOM 2137 C C . GLU A 1 280 ? -5.962 40.784 16.940 1.00 25.82 280 GLU A C 1
ATOM 2138 O O . GLU A 1 280 ? -5.139 41.438 16.310 1.00 25.10 280 GLU A O 1
ATOM 2144 N N . THR A 1 281 ? -5.804 40.450 18.215 1.00 25.14 281 THR A N 1
ATOM 2145 C CA . THR A 1 281 ? -4.578 40.736 18.952 1.00 24.85 281 THR A CA 1
ATOM 2146 C C . THR A 1 281 ? -3.380 40.076 18.274 1.00 24.39 281 THR A C 1
ATOM 2147 O O . THR A 1 281 ? -2.351 40.711 18.040 1.00 24.45 281 THR A O 1
ATOM 2151 N N . VAL A 1 282 ? -3.516 38.795 17.960 1.00 23.53 282 VAL A N 1
ATOM 2152 C CA . VAL A 1 282 ? -2.419 38.061 17.335 1.00 23.11 282 VAL A CA 1
ATOM 2153 C C . VAL A 1 282 ? -2.165 38.595 15.921 1.00 22.83 282 VAL A C 1
ATOM 2154 O O . VAL A 1 282 ? -1.011 38.746 15.513 1.00 22.52 282 VAL A O 1
ATOM 2158 N N . ARG A 1 283 ? -3.238 38.884 15.183 1.00 22.62 283 ARG A N 1
ATOM 2159 C CA A ARG A 1 283 ? -3.094 39.426 13.839 0.50 22.98 283 ARG A CA 1
ATOM 2160 C CA B ARG A 1 283 ? -3.113 39.442 13.840 0.50 22.35 283 ARG A CA 1
ATOM 2161 C C . ARG A 1 283 ? -2.277 40.717 13.861 1.00 22.46 283 ARG A C 1
ATOM 2162 O O . ARG A 1 283 ? -1.402 40.909 13.020 1.00 22.72 283 ARG A O 1
ATOM 2177 N N . ALA A 1 284 ? -2.560 41.592 14.825 1.00 22.28 284 ALA A N 1
ATOM 2178 C CA . ALA A 1 284 ? -1.812 42.849 14.950 1.00 22.05 284 ALA A CA 1
ATOM 2179 C C . ALA A 1 284 ? -0.328 42.579 15.168 1.00 21.74 284 ALA A C 1
ATOM 2180 O O . ALA A 1 284 ? 0.526 43.231 14.564 1.00 21.31 284 ALA A O 1
ATOM 2182 N N . ALA A 1 285 ? -0.028 41.617 16.038 1.00 21.64 285 ALA A N 1
ATOM 2183 C CA . A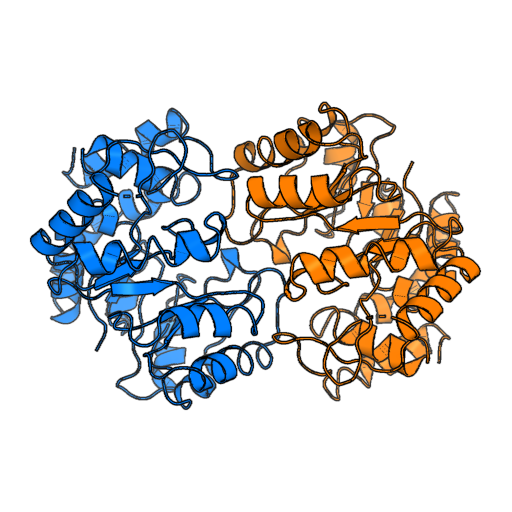LA A 1 285 ? 1.356 41.259 16.337 1.00 21.19 285 ALA A CA 1
ATOM 2184 C C . ALA A 1 285 ? 2.064 40.706 15.103 1.00 21.06 285 ALA A C 1
ATOM 2185 O O . ALA A 1 285 ? 3.224 41.033 14.859 1.00 20.38 285 ALA A O 1
ATOM 2187 N N . LEU A 1 286 ? 1.368 39.876 14.329 1.00 20.99 286 LEU A N 1
ATOM 2188 C CA . LEU A 1 286 ? 1.910 39.369 13.063 1.00 21.40 286 LEU A CA 1
ATOM 2189 C C . LEU A 1 286 ? 2.200 40.506 12.073 1.00 21.56 286 LEU A C 1
ATOM 2190 O O . LEU A 1 286 ? 3.222 40.494 11.379 1.00 21.78 286 LEU A O 1
ATOM 2195 N N . LYS A 1 287 ? 1.304 41.485 12.011 1.00 22.23 287 LYS A N 1
ATOM 2196 C CA . LYS A 1 287 ? 1.525 42.672 11.177 1.00 22.87 287 LYS A CA 1
ATOM 2197 C C . LYS A 1 287 ? 2.744 43.488 11.630 1.00 22.45 287 LYS A C 1
ATOM 2198 O O . LYS A 1 287 ? 3.516 43.977 10.799 1.00 21.74 287 LYS A O 1
ATOM 2204 N N . HIS A 1 288 ? 2.936 43.600 12.940 1.00 21.87 288 HIS A N 1
ATOM 2205 C CA . HIS A 1 288 ? 4.077 44.331 13.490 1.00 22.21 288 HIS A CA 1
ATOM 2206 C C . HIS A 1 288 ? 5.394 43.658 13.104 1.00 22.36 288 HIS A C 1
ATOM 2207 O O . HIS A 1 288 ? 6.401 44.323 12.907 1.00 21.89 288 HIS A O 1
ATOM 2214 N N . ALA A 1 289 ? 5.365 42.333 12.957 1.00 23.09 289 ALA A N 1
ATOM 2215 C CA . ALA A 1 289 ? 6.537 41.572 12.537 1.00 23.71 289 ALA A CA 1
ATOM 2216 C C . ALA A 1 289 ? 6.724 41.548 11.022 1.00 24.33 289 ALA A C 1
ATOM 2217 O O . ALA A 1 289 ? 7.678 40.949 10.528 1.00 25.08 289 ALA A O 1
ATOM 2219 N N . GLY A 1 290 ? 5.816 42.181 10.280 1.00 24.61 290 GLY A N 1
ATOM 2220 C CA . GLY A 1 290 ? 5.893 42.196 8.828 1.00 25.10 290 GLY A CA 1
ATOM 2221 C C . GLY A 1 290 ? 5.559 40.853 8.204 1.00 25.65 290 GLY A C 1
ATOM 2222 O O . GLY A 1 290 ? 5.952 40.576 7.074 1.00 26.12 290 GLY A O 1
ATOM 2223 N N . LEU A 1 291 ? 4.825 40.024 8.936 1.00 26.03 291 LEU A N 1
ATOM 2224 C CA . LEU A 1 291 ? 4.487 38.673 8.491 1.00 26.36 291 LEU A CA 1
ATOM 2225 C C . LEU A 1 291 ? 3.107 38.615 7.846 1.00 26.83 291 LEU A C 1
ATOM 2226 O O . LEU A 1 291 ? 2.816 37.679 7.108 1.00 26.74 291 LEU A O 1
ATOM 2231 N N . LEU A 1 292 ? 2.262 39.595 8.169 1.00 27.12 292 LEU A N 1
ATOM 2232 C CA . LEU A 1 292 ? 0.952 39.774 7.555 1.00 27.60 292 LEU A CA 1
ATOM 2233 C C . LEU A 1 292 ? 0.829 41.224 7.115 1.00 27.74 292 LEU A C 1
ATOM 2234 O O . LEU A 1 292 ? 1.587 42.090 7.551 1.00 27.72 292 LEU A O 1
ATOM 2240 N N A MET B 1 1 ? -25.629 15.411 51.604 0.60 34.30 1 MET B N 1
ATOM 2241 N N B MET B 1 1 ? -24.450 17.084 50.234 0.40 33.91 1 MET B N 1
ATOM 2242 C CA A MET B 1 1 ? -24.432 15.949 50.901 0.60 34.41 1 MET B CA 1
ATOM 2243 C CA B MET B 1 1 ? -24.460 15.756 50.918 0.40 33.67 1 MET B CA 1
ATOM 2244 C C A MET B 1 1 ? -23.128 15.422 51.513 0.60 33.70 1 MET B C 1
ATOM 2245 C C B MET B 1 1 ? -23.108 15.441 51.558 0.40 33.31 1 MET B C 1
ATOM 2246 O O A MET B 1 1 ? -23.140 14.746 52.544 0.60 34.06 1 MET B O 1
ATOM 2247 O O B MET B 1 1 ? -23.061 14.963 52.693 0.40 33.54 1 MET B O 1
ATOM 2256 N N . PHE B 1 2 ? -22.018 15.708 50.840 1.00 32.77 2 PHE B N 1
ATOM 2257 C CA . PHE B 1 2 ? -20.666 15.450 51.369 1.00 31.71 2 PHE B CA 1
ATOM 2258 C C . PHE B 1 2 ? -20.281 16.529 52.373 1.00 30.30 2 PHE B C 1
ATOM 2259 O O . PHE B 1 2 ? -20.163 17.701 52.009 1.00 31.01 2 PHE B O 1
ATOM 2267 N N . THR B 1 3 ? -20.078 16.136 53.625 1.00 28.28 3 THR B N 1
ATOM 2268 C CA . THR B 1 3 ? -19.782 17.079 54.699 1.00 26.92 3 THR B CA 1
ATOM 2269 C C . THR B 1 3 ? -18.785 16.474 55.674 1.00 25.03 3 THR B C 1
ATOM 2270 O O . THR B 1 3 ? -18.393 15.333 55.530 1.00 24.25 3 THR B O 1
ATOM 2274 N N . GLY B 1 4 ? -18.381 17.258 56.667 1.00 23.37 4 GLY B N 1
ATOM 2275 C CA . GLY B 1 4 ? -17.587 16.744 57.764 1.00 22.12 4 GLY B CA 1
ATOM 2276 C C . GLY B 1 4 ? -16.137 16.520 57.388 1.00 20.90 4 GLY B C 1
ATOM 2277 O O . GLY B 1 4 ? -15.592 17.190 56.498 1.00 20.51 4 GLY B O 1
ATOM 2278 N N . SER B 1 5 ? -15.511 15.567 58.071 1.00 19.39 5 SER B N 1
ATOM 2279 C CA . SER B 1 5 ? -14.106 15.269 57.873 1.00 18.42 5 SER B CA 1
ATOM 2280 C C . SER B 1 5 ? -13.955 14.133 56.857 1.00 17.72 5 SER B C 1
ATOM 2281 O O . SER B 1 5 ? -14.331 12.992 57.141 1.00 16.92 5 SER B O 1
ATOM 2284 N N . ILE B 1 6 ? -13.435 14.459 55.679 1.00 17.09 6 ILE B N 1
ATOM 2285 C CA . ILE B 1 6 ? -13.207 13.494 54.598 1.00 17.17 6 ILE B CA 1
ATOM 2286 C C . ILE B 1 6 ? -11.700 13.351 54.453 1.00 17.25 6 ILE B C 1
ATOM 2287 O O . ILE B 1 6 ? -10.988 14.351 54.300 1.00 18.34 6 ILE B O 1
ATOM 2292 N N . VAL B 1 7 ? -11.197 12.126 54.556 1.00 17.14 7 VAL B N 1
ATOM 2293 C CA . VAL B 1 7 ? -9.749 11.905 54.482 1.00 17.15 7 VAL B CA 1
ATOM 2294 C C . VAL B 1 7 ? -9.285 11.724 53.031 1.00 16.91 7 VAL B C 1
ATOM 2295 O O . VAL B 1 7 ? -9.863 10.933 52.271 1.00 17.05 7 VAL B O 1
ATOM 2299 N N . ALA B 1 8 ? -8.266 12.496 52.649 1.00 17.07 8 ALA B N 1
ATOM 2300 C CA . ALA B 1 8 ? -7.512 12.231 51.431 1.00 17.00 8 ALA B CA 1
ATOM 2301 C C . ALA B 1 8 ? -6.470 11.178 51.817 1.00 16.96 8 ALA B C 1
ATOM 2302 O O . ALA B 1 8 ? -5.369 11.495 52.268 1.00 15.64 8 ALA B O 1
ATOM 2304 N N . ILE B 1 9 ? -6.843 9.912 51.649 1.00 16.93 9 ILE B N 1
ATOM 2305 C CA . ILE B 1 9 ? -6.099 8.810 52.247 1.00 17.17 9 ILE B CA 1
ATOM 2306 C C . ILE B 1 9 ? -4.796 8.512 51.490 1.00 17.28 9 ILE B C 1
ATOM 2307 O O . ILE B 1 9 ? -4.731 8.595 50.250 1.00 17.05 9 ILE B O 1
ATOM 2312 N N . VAL B 1 10 ? -3.756 8.200 52.252 1.00 17.03 10 VAL B N 1
ATOM 2313 C CA . VAL B 1 10 ? -2.483 7.785 51.677 1.00 17.18 10 VAL B CA 1
ATOM 2314 C C . VAL B 1 10 ? -2.703 6.467 50.959 1.00 17.32 10 VAL B C 1
ATOM 2315 O O . VAL B 1 10 ? -3.648 5.745 51.273 1.00 17.50 10 VAL B O 1
ATOM 2319 N N . THR B 1 11 ? -1.874 6.198 49.960 1.00 17.72 11 THR B N 1
ATOM 2320 C CA . THR B 1 11 ? -1.814 4.876 49.353 1.00 17.84 11 THR B CA 1
ATOM 2321 C C . THR B 1 11 ? -0.626 4.147 49.976 1.00 18.06 11 THR B C 1
ATOM 2322 O O . THR B 1 11 ? 0.520 4.363 49.551 1.00 17.67 11 THR B O 1
ATOM 2326 N N . PRO B 1 12 ? -0.884 3.301 50.991 1.00 18.82 12 PRO B N 1
ATOM 2327 C CA . PRO B 1 12 ? 0.247 2.679 51.659 1.00 19.48 12 PRO B CA 1
ATOM 2328 C C . PRO B 1 12 ? 0.986 1.720 50.738 1.00 19.54 12 PRO B C 1
ATOM 2329 O O . PRO B 1 12 ? 0.361 0.996 49.954 1.00 19.27 12 PRO B O 1
ATOM 2333 N N . MET B 1 13 ? 2.308 1.756 50.819 1.00 19.98 13 MET B N 1
ATOM 2334 C CA . MET B 1 13 ? 3.172 0.972 49.950 1.00 20.44 13 MET B CA 1
ATOM 2335 C C . MET B 1 13 ? 4.134 0.125 50.760 1.00 21.59 13 MET B C 1
ATOM 2336 O O . MET B 1 13 ? 4.502 0.475 51.871 1.00 21.25 13 MET B O 1
ATOM 2341 N N . ASP B 1 14 ? 4.535 -0.999 50.182 1.00 23.14 14 ASP B N 1
ATOM 2342 C CA . ASP B 1 14 ? 5.591 -1.822 50.760 1.00 24.74 14 ASP B CA 1
ATOM 2343 C C . ASP B 1 14 ? 6.948 -1.236 50.381 1.00 25.80 14 ASP B C 1
ATOM 2344 O O . ASP B 1 14 ? 7.011 -0.223 49.689 1.00 25.73 14 ASP B O 1
ATOM 2349 N N . GLU B 1 15 ? 8.019 -1.876 50.844 1.00 27.02 15 GLU B N 1
ATOM 2350 C CA . GLU B 1 15 ? 9.398 -1.461 50.564 1.00 28.85 15 GLU B CA 1
ATOM 2351 C C . GLU B 1 15 ? 9.715 -1.265 49.071 1.00 28.48 15 GLU B C 1
ATOM 2352 O O . GLU B 1 15 ? 10.580 -0.464 48.715 1.00 28.89 15 GLU B O 1
ATOM 2358 N N . LYS B 1 16 ? 9.022 -2.006 48.212 1.00 28.42 16 LYS B N 1
ATOM 2359 C CA . LYS B 1 16 ? 9.233 -1.935 46.769 1.00 28.64 16 LYS B CA 1
ATOM 2360 C C . LYS B 1 16 ? 8.365 -0.873 46.085 1.00 28.42 16 LYS B C 1
ATOM 2361 O O . LYS B 1 16 ? 8.431 -0.700 44.859 1.00 28.95 16 LYS B O 1
ATOM 2364 N N . GLY B 1 17 ? 7.549 -0.170 46.867 1.00 27.52 17 GLY B N 1
ATOM 2365 C CA . GLY B 1 17 ? 6.679 0.860 46.328 1.00 26.73 17 GLY B CA 1
ATOM 2366 C C . GLY B 1 17 ? 5.398 0.309 45.749 1.00 26.21 17 GLY B C 1
ATOM 2367 O O . GLY B 1 17 ? 4.702 1.001 45.019 1.00 25.63 17 GLY B O 1
ATOM 2368 N N . ASN B 1 18 ? 5.073 -0.936 46.076 1.00 25.77 18 ASN B N 1
ATOM 2369 C CA . ASN B 1 18 ? 3.816 -1.516 45.633 1.00 25.39 18 ASN B CA 1
ATOM 2370 C C . ASN B 1 18 ? 2.749 -1.361 46.697 1.00 24.21 18 ASN B C 1
ATOM 2371 O O . ASN B 1 18 ? 3.038 -1.337 47.892 1.00 23.27 18 ASN B O 1
ATOM 2376 N N . VAL B 1 19 ? 1.507 -1.255 46.252 1.00 23.49 19 VAL B N 1
ATOM 2377 C CA . VAL B 1 19 ? 0.413 -0.976 47.166 1.00 22.89 19 VAL B CA 1
ATOM 2378 C C . VAL B 1 19 ? 0.306 -2.105 48.187 1.00 22.50 19 VAL B C 1
ATOM 2379 O O . VAL B 1 19 ? 0.384 -3.273 47.829 1.00 22.17 19 VAL B O 1
ATOM 2391 N N . ARG B 1 21 ? -1.872 -3.964 50.817 1.00 21.23 21 ARG B N 1
ATOM 2392 C CA . ARG B 1 21 ? -3.280 -4.183 51.141 1.00 21.52 21 ARG B CA 1
ATOM 2393 C C . ARG B 1 21 ? -3.543 -4.274 52.639 1.00 20.84 21 ARG B C 1
ATOM 2394 O O . ARG B 1 21 ? -4.533 -3.729 53.123 1.00 21.23 21 ARG B O 1
ATOM 2402 N N . ALA B 1 22 ? -2.676 -4.981 53.360 1.00 20.24 22 ALA B N 1
ATOM 2403 C CA . ALA B 1 22 ? -2.810 -5.125 54.808 1.00 19.79 22 ALA B CA 1
ATOM 2404 C C . ALA B 1 22 ? -2.854 -3.764 55.500 1.00 19.58 22 ALA B C 1
ATOM 2405 O O . ALA B 1 22 ? -3.670 -3.537 56.404 1.00 19.05 22 ALA B O 1
ATOM 2407 N N . SER B 1 23 ? -1.974 -2.864 55.075 1.00 19.27 23 SER B N 1
ATOM 2408 C CA . SER B 1 23 ? -1.902 -1.530 55.664 1.00 19.31 23 SER B CA 1
ATOM 2409 C C . SER B 1 23 ? -3.111 -0.688 55.243 1.00 19.58 23 SER B C 1
ATOM 2410 O O . SER B 1 23 ? -3.682 0.055 56.053 1.00 19.30 23 SER B O 1
ATOM 2413 N N . LEU B 1 24 ? -3.507 -0.807 53.977 1.00 19.57 24 LEU B N 1
ATOM 2414 C CA . LEU B 1 24 ? -4.710 -0.120 53.488 1.00 20.09 24 LEU B CA 1
ATOM 2415 C C . LEU B 1 24 ? -5.955 -0.538 54.297 1.00 19.97 24 LEU B C 1
ATOM 2416 O O . LEU B 1 24 ? -6.770 0.307 54.671 1.00 19.82 24 LEU B O 1
ATOM 2421 N N . LYS B 1 25 ? -6.076 -1.837 54.576 1.00 20.69 25 LYS B N 1
ATOM 2422 C CA . LYS B 1 25 ? -7.150 -2.378 55.421 1.00 20.98 25 LYS B CA 1
ATOM 2423 C C . LYS B 1 25 ? -7.160 -1.767 56.823 1.00 20.50 25 LYS B C 1
ATOM 2424 O O . LYS B 1 25 ? -8.211 -1.348 57.305 1.00 20.01 25 LYS B O 1
ATOM 2430 N N . LYS B 1 26 ? -5.998 -1.728 57.473 1.00 20.42 26 LYS B N 1
ATOM 2431 C CA . LYS B 1 26 ? -5.887 -1.120 58.805 1.00 20.27 26 LYS B CA 1
ATOM 2432 C C . LYS B 1 26 ? -6.355 0.332 58.813 1.00 19.68 26 LYS B C 1
ATOM 2433 O O . LYS B 1 26 ? -7.111 0.731 59.691 1.00 19.36 26 LYS B O 1
ATOM 2439 N N . LEU B 1 27 ? -5.909 1.108 57.824 1.00 19.64 27 LEU B N 1
ATOM 2440 C CA . LEU B 1 27 ? -6.323 2.499 57.680 1.00 19.31 27 LEU B CA 1
ATOM 2441 C C . LEU B 1 27 ? -7.830 2.638 57.534 1.00 19.43 27 LEU B C 1
ATOM 2442 O O . LEU B 1 27 ? -8.444 3.486 58.186 1.00 19.50 27 LEU B O 1
ATOM 2447 N N . ILE B 1 28 ? -8.421 1.817 56.664 1.00 19.34 28 ILE B N 1
ATOM 2448 C CA . ILE B 1 28 ? -9.865 1.871 56.427 1.00 19.14 28 ILE B CA 1
ATOM 2449 C C . ILE B 1 28 ? -10.633 1.501 57.695 1.00 19.05 28 ILE B C 1
ATOM 2450 O O . ILE B 1 28 ? -11.601 2.170 58.067 1.00 19.29 28 ILE B O 1
ATOM 2455 N N . ASP B 1 29 ? -10.169 0.480 58.401 1.00 19.40 29 ASP B N 1
ATOM 2456 C CA . ASP B 1 29 ? -10.800 0.105 59.663 1.00 19.30 29 ASP B CA 1
ATOM 2457 C C . ASP B 1 29 ? -10.733 1.270 60.655 1.00 19.23 29 ASP B C 1
ATOM 2458 O O . ASP B 1 29 ? -11.704 1.566 61.353 1.00 18.65 29 ASP B O 1
ATOM 2463 N N . TYR B 1 30 ? -9.582 1.928 60.682 1.00 19.05 30 TYR B N 1
ATOM 2464 C CA . TYR B 1 30 ? -9.334 3.094 61.526 1.00 19.17 30 TYR B CA 1
ATOM 2465 C C . TYR B 1 30 ? -10.316 4.220 61.221 1.00 19.02 30 TYR B C 1
ATOM 2466 O O . TYR B 1 30 ? -10.900 4.814 62.134 1.00 19.40 30 TYR B O 1
ATOM 2475 N N . HIS B 1 31 ? -10.531 4.497 59.940 1.00 19.12 31 HIS B N 1
ATOM 2476 C CA . HIS B 1 31 ? -11.466 5.548 59.564 1.00 19.22 31 HIS B CA 1
ATOM 2477 C C . HIS B 1 31 ? -12.921 5.217 59.890 1.00 19.46 31 HIS B C 1
ATOM 2478 O O . HIS B 1 31 ? -13.686 6.090 60.295 1.00 19.86 31 HIS B O 1
ATOM 2485 N N . VAL B 1 32 ? -13.293 3.952 59.742 1.00 19.89 32 VAL B N 1
ATOM 2486 C CA . VAL B 1 32 ? -14.620 3.518 60.177 1.00 20.64 32 VAL B CA 1
ATOM 2487 C C . VAL B 1 32 ? -14.787 3.722 61.701 1.00 20.98 32 VAL B C 1
ATOM 2488 O O . VAL B 1 32 ? -15.789 4.271 62.142 1.00 20.58 32 VAL B O 1
ATOM 2492 N N . ALA B 1 33 ? -13.790 3.318 62.486 1.00 21.64 33 ALA B N 1
ATOM 2493 C CA . ALA B 1 33 ? -13.837 3.462 63.947 1.00 21.69 33 ALA B CA 1
ATOM 2494 C C . ALA B 1 33 ? -13.811 4.916 64.409 1.00 22.28 33 ALA B C 1
ATOM 2495 O O . ALA B 1 33 ? -14.400 5.241 65.435 1.00 22.25 33 ALA B O 1
ATOM 2497 N N . SER B 1 34 ? -13.143 5.782 63.644 1.00 22.07 34 SER B N 1
ATOM 2498 C CA . SER B 1 34 ? -12.876 7.159 64.053 1.00 21.94 34 SER B CA 1
ATOM 2499 C C . SER B 1 34 ? -13.997 8.137 63.691 1.00 21.54 34 SER B C 1
ATOM 2500 O O . SER B 1 34 ? -14.012 9.266 64.168 1.00 22.29 34 SER B O 1
ATOM 2503 N N . GLY B 1 35 ? -14.933 7.709 62.855 1.00 21.39 35 GLY B N 1
ATOM 2504 C CA . GLY B 1 35 ? -16.058 8.549 62.473 1.00 20.99 35 GLY B CA 1
ATOM 2505 C C . GLY B 1 35 ? -15.780 9.474 61.299 1.00 20.31 35 GLY B C 1
ATOM 2506 O O . GLY B 1 35 ? -16.504 10.442 61.075 1.00 20.30 35 GLY B O 1
ATOM 2507 N N . THR B 1 36 ? -14.740 9.156 60.534 1.00 19.28 36 THR B N 1
ATOM 2508 C CA . THR B 1 36 ? -14.464 9.842 59.270 1.00 18.49 36 THR B CA 1
ATOM 2509 C C . THR B 1 36 ? -15.672 9.708 58.336 1.00 18.24 36 THR B C 1
ATOM 2510 O O . THR B 1 36 ? -16.262 8.632 58.228 1.00 18.44 36 THR B O 1
ATOM 2514 N N . SER B 1 37 ? -16.047 10.798 57.671 1.00 17.96 37 SER B N 1
ATOM 2515 C CA A SER B 1 37 ? -17.284 10.846 56.883 0.60 18.42 37 SER B CA 1
ATOM 2516 C CA B SER B 1 37 ? -17.298 10.822 56.902 0.40 18.29 37 SER B CA 1
ATOM 2517 C C . SER B 1 37 ? -17.198 10.116 55.544 1.00 18.07 37 SER B C 1
ATOM 2518 O O . SER B 1 37 ? -18.184 9.548 55.075 1.00 18.27 37 SER B O 1
ATOM 2523 N N . ALA B 1 38 ? -16.023 10.168 54.924 1.00 17.78 38 ALA B N 1
ATOM 2524 C CA . ALA B 1 38 ? -15.766 9.516 53.639 1.00 17.39 38 ALA B CA 1
ATOM 2525 C C . ALA B 1 38 ? -14.273 9.475 53.369 1.00 17.36 38 ALA B C 1
ATOM 2526 O O . ALA B 1 38 ? -13.493 10.179 54.016 1.00 16.74 38 ALA B O 1
ATOM 2528 N N . ILE B 1 39 ? -13.889 8.641 52.405 1.00 17.07 39 ILE B N 1
ATOM 2529 C CA . ILE B 1 39 ? -12.497 8.489 51.996 1.00 17.16 39 ILE B CA 1
ATOM 2530 C C . ILE B 1 39 ? -12.346 8.953 50.563 1.00 17.43 39 ILE B C 1
ATOM 2531 O O . ILE B 1 39 ? -13.078 8.504 49.683 1.00 17.58 39 ILE B O 1
ATOM 2536 N N . VAL B 1 40 ? -11.405 9.860 50.324 1.00 17.80 40 VAL B N 1
ATOM 2537 C CA . VAL B 1 40 ? -10.997 10.162 48.956 1.00 17.56 40 VAL B CA 1
ATOM 2538 C C . VAL B 1 40 ? -9.824 9.246 48.612 1.00 17.62 40 VAL B C 1
ATOM 2539 O O . VAL B 1 40 ? -8.760 9.316 49.249 1.00 17.17 40 VAL B O 1
ATOM 2543 N N . SER B 1 41 ? -10.048 8.384 47.618 1.00 17.81 41 SER B N 1
ATOM 2544 C CA . SER B 1 41 ? -9.083 7.392 47.168 1.00 17.56 41 SER B CA 1
ATOM 2545 C C . SER B 1 41 ? -8.307 7.882 45.936 1.00 17.57 41 SER B C 1
ATOM 2546 O O . SER B 1 41 ? -8.895 8.279 44.916 1.00 16.55 41 SER B O 1
ATOM 2549 N N . VAL B 1 42 ? -6.983 7.871 46.063 1.00 17.71 42 VAL B N 1
ATOM 2550 C CA . VAL B 1 42 ? -6.050 8.287 45.008 1.00 18.14 42 VAL B CA 1
ATOM 2551 C C . VAL B 1 42 ? -6.269 9.747 44.624 1.00 18.49 42 VAL B C 1
ATOM 2552 O O . VAL B 1 42 ? -6.436 10.099 43.455 1.00 18.98 42 VAL B O 1
ATOM 2556 N N . GLY B 1 43 ? -6.303 10.596 45.643 1.00 18.69 43 GLY B N 1
ATOM 2557 C CA . GLY B 1 43 ? -6.167 12.024 45.447 1.00 19.03 43 GLY B CA 1
ATOM 2558 C C . GLY B 1 43 ? -4.692 12.367 45.411 1.00 19.01 43 GLY B C 1
ATOM 2559 O O . GLY B 1 43 ? -3.851 11.491 45.253 1.00 19.27 43 GLY B O 1
ATOM 2560 N N . THR B 1 44 ? -4.374 13.647 45.565 1.00 19.39 44 THR B N 1
ATOM 2561 C CA . THR B 1 44 ? -2.985 14.086 45.591 1.00 19.46 44 THR B CA 1
ATOM 2562 C C . THR B 1 44 ? -2.211 13.374 46.695 1.00 18.76 44 THR B C 1
ATOM 2563 O O . THR B 1 44 ? -1.094 12.909 46.472 1.00 17.67 44 THR B O 1
ATOM 2567 N N . THR B 1 45 ? -2.836 13.267 47.871 1.00 17.89 45 THR B N 1
ATOM 2568 C CA . THR B 1 45 ? -2.208 12.641 49.045 1.00 17.43 45 THR B CA 1
ATOM 2569 C C . THR B 1 45 ? -2.019 11.135 48.827 1.00 17.02 45 THR B C 1
ATOM 2570 O O . THR B 1 45 ? -1.167 10.502 49.464 1.00 17.23 45 THR B O 1
ATOM 2574 N N . GLY B 1 46 ? -2.825 10.578 47.935 1.00 17.10 46 GLY B N 1
ATOM 2575 C CA . GLY B 1 46 ? -2.712 9.174 47.540 1.00 17.08 46 GLY B CA 1
ATOM 2576 C C . GLY B 1 46 ? -1.734 8.902 46.407 1.00 16.85 46 GLY B C 1
ATOM 2577 O O . GLY B 1 46 ? -1.741 7.816 45.858 1.00 16.81 46 GLY B O 1
ATOM 2578 N N . GLU B 1 47 ? -0.897 9.882 46.047 1.00 17.23 47 GLU B N 1
ATOM 2579 C CA . GLU B 1 47 ? 0.116 9.718 45.007 1.00 17.39 47 GLU B CA 1
ATOM 2580 C C . GLU B 1 47 ? -0.480 9.349 43.647 1.00 17.97 47 GLU B C 1
ATOM 2581 O O . GLU B 1 47 ? 0.024 8.470 42.945 1.00 18.84 47 GLU B O 1
ATOM 2587 N N . SER B 1 48 ? -1.548 10.048 43.273 1.00 18.36 48 SER B N 1
ATOM 2588 C CA . SER B 1 48 ? -2.169 9.870 41.959 1.00 18.54 48 SER B CA 1
ATOM 2589 C C . SER B 1 48 ? -1.163 9.974 40.809 1.00 18.83 48 SER B C 1
ATOM 2590 O O . SER B 1 48 ? -1.265 9.238 39.830 1.00 18.81 48 SER B O 1
ATOM 2593 N N . ALA B 1 49 ? -0.182 10.860 40.954 1.00 19.12 49 ALA B N 1
ATOM 2594 C CA . ALA B 1 49 ? 0.820 11.126 39.922 1.00 19.62 49 ALA B CA 1
ATOM 2595 C C . ALA B 1 49 ? 1.645 9.915 39.526 1.00 20.00 49 ALA B C 1
ATOM 2596 O O . ALA B 1 49 ? 1.990 9.740 38.366 1.00 20.29 49 ALA B O 1
ATOM 2598 N N . THR B 1 50 ? 1.973 9.080 40.498 1.00 20.15 50 THR B N 1
ATOM 2599 C CA . THR B 1 50 ? 2.963 8.037 40.286 1.00 20.30 50 THR B CA 1
ATOM 2600 C C . THR B 1 50 ? 2.353 6.630 40.256 1.00 20.96 50 THR B C 1
ATOM 2601 O O . THR B 1 50 ? 3.082 5.646 40.163 1.00 21.18 50 THR B O 1
ATOM 2605 N N . LEU B 1 51 ? 1.026 6.536 40.329 1.00 21.40 51 LEU B N 1
ATOM 2606 C CA . LEU B 1 51 ? 0.331 5.273 40.067 1.00 22.24 51 LEU B CA 1
ATOM 2607 C C . LEU B 1 51 ? -0.109 5.259 38.609 1.00 22.88 51 LEU B C 1
ATOM 2608 O O . LEU B 1 51 ? -0.677 6.235 38.139 1.00 23.13 51 LEU B O 1
ATOM 2613 N N . ASN B 1 52 ? 0.125 4.167 37.884 1.00 24.08 52 ASN B N 1
ATOM 2614 C CA . ASN B 1 52 ? -0.415 4.086 36.517 1.00 24.75 52 ASN B CA 1
ATOM 2615 C C . ASN B 1 52 ? -1.934 3.874 36.558 1.00 25.18 52 ASN B C 1
ATOM 2616 O O . ASN B 1 52 ? -2.505 3.701 37.627 1.00 23.89 52 ASN B O 1
ATOM 2621 N N . HIS B 1 53 ? -2.577 3.911 35.391 1.00 26.21 53 HIS B N 1
ATOM 2622 C CA . HIS B 1 53 ? -4.044 3.820 35.301 1.00 27.07 53 HIS B CA 1
ATOM 2623 C C . HIS B 1 53 ? -4.628 2.569 35.961 1.00 26.34 53 HIS B C 1
ATOM 2624 O O . HIS B 1 53 ? -5.612 2.659 36.705 1.00 26.42 53 HIS B O 1
ATOM 2631 N N . ASP B 1 54 ? -4.025 1.416 35.686 1.00 25.43 54 ASP B N 1
ATOM 2632 C CA . ASP B 1 54 ? -4.464 0.150 36.292 1.00 24.92 54 ASP B CA 1
ATOM 2633 C C . ASP B 1 54 ? -4.238 0.106 37.805 1.00 23.60 54 ASP B C 1
ATOM 2634 O O . ASP B 1 54 ? -5.085 -0.386 38.548 1.00 22.81 54 ASP B O 1
ATOM 2639 N N . GLU B 1 55 ? -3.099 0.619 38.261 1.00 22.05 55 GLU B N 1
ATOM 2640 C CA . GLU B 1 55 ? -2.821 0.663 39.696 1.00 21.16 55 GLU B CA 1
ATOM 2641 C C . GLU B 1 55 ? -3.832 1.559 40.397 1.00 20.55 55 GLU B C 1
ATOM 2642 O O . GLU B 1 55 ? -4.364 1.205 41.440 1.00 20.06 55 GLU B O 1
ATOM 2648 N N . HIS B 1 56 ? -4.067 2.728 39.806 1.00 19.99 56 HIS B N 1
ATOM 2649 C CA . HIS B 1 56 ? -5.058 3.700 40.294 1.00 19.99 56 HIS B CA 1
ATOM 2650 C C . HIS B 1 56 ? -6.445 3.047 40.439 1.00 20.18 56 HIS B C 1
ATOM 2651 O O . HIS B 1 56 ? -7.097 3.157 41.493 1.00 19.38 56 HIS B O 1
ATOM 2658 N N . ALA B 1 57 ? -6.886 2.357 39.386 1.00 19.79 57 ALA B N 1
ATOM 2659 C CA . ALA B 1 57 ? -8.151 1.618 39.429 1.00 19.85 57 ALA B CA 1
ATOM 2660 C C . ALA B 1 57 ? -8.120 0.546 40.529 1.00 19.62 57 ALA B C 1
ATOM 2661 O O . ALA B 1 57 ? -9.100 0.379 41.257 1.00 20.10 57 ALA B O 1
ATOM 2663 N N . ASP B 1 58 ? -6.998 -0.160 40.653 1.00 19.42 58 ASP B N 1
ATOM 2664 C CA . ASP B 1 58 ? -6.842 -1.223 41.664 1.00 19.44 58 ASP B CA 1
ATOM 2665 C C . ASP B 1 58 ? -6.960 -0.669 43.094 1.00 19.39 58 ASP B C 1
ATOM 2666 O O . ASP B 1 58 ? -7.662 -1.237 43.930 1.00 19.18 58 ASP B O 1
ATOM 2671 N N . VAL B 1 59 ? -6.299 0.448 43.371 1.00 18.92 59 VAL B N 1
ATOM 2672 C CA . VAL B 1 59 ? -6.381 1.051 44.707 1.00 18.59 59 VAL B CA 1
ATOM 2673 C C . VAL B 1 59 ? -7.834 1.438 45.061 1.00 18.40 59 VAL B C 1
ATOM 2674 O O . VAL B 1 59 ? -8.302 1.206 46.176 1.00 17.78 59 VAL B O 1
ATOM 2678 N N . VAL B 1 60 ? -8.545 2.016 44.103 1.00 18.20 60 VAL B N 1
ATOM 2679 C CA . VAL B 1 60 ? -9.943 2.410 44.304 1.00 18.82 60 VAL B CA 1
ATOM 2680 C C . VAL B 1 60 ? -10.822 1.192 44.570 1.00 18.75 60 VAL B C 1
ATOM 2681 O O . VAL B 1 60 ? -11.615 1.200 45.502 1.00 18.54 60 VAL B O 1
ATOM 2685 N N . MET B 1 61 ? -10.650 0.128 43.786 1.00 19.15 61 MET B N 1
ATOM 2686 C CA A MET B 1 61 ? -11.482 -1.074 43.921 0.60 19.33 61 MET B CA 1
ATOM 2687 C CA B MET B 1 61 ? -11.504 -1.041 43.938 0.40 19.49 61 MET B CA 1
ATOM 2688 C C . MET B 1 61 ? -11.180 -1.804 45.224 1.00 19.55 61 MET B C 1
ATOM 2689 O O . MET B 1 61 ? -12.087 -2.303 45.887 1.00 18.62 61 MET B O 1
ATOM 2698 N N . MET B 1 62 ? -9.899 -1.868 45.580 1.00 19.62 62 MET B N 1
ATOM 2699 C CA . MET B 1 62 ? -9.488 -2.469 46.850 1.00 20.89 62 MET B CA 1
ATOM 2700 C C . MET B 1 62 ? -10.053 -1.683 48.038 1.00 20.00 62 MET B C 1
ATOM 2701 O O . MET B 1 62 ? -10.468 -2.269 49.038 1.00 20.17 62 MET B O 1
ATOM 2706 N N . THR B 1 63 ? -10.040 -0.360 47.932 1.00 20.23 63 THR B N 1
ATOM 2707 C CA . THR B 1 63 ? -10.558 0.510 48.993 1.00 19.84 63 THR B CA 1
ATOM 2708 C C . THR B 1 63 ? -12.059 0.290 49.196 1.00 19.94 63 THR B C 1
ATOM 2709 O O . THR B 1 63 ? -12.534 0.184 50.333 1.00 20.28 63 THR B O 1
ATOM 2713 N N . LEU B 1 64 ? -12.791 0.193 48.088 1.00 19.89 64 LEU B N 1
ATOM 2714 C CA . LEU B 1 64 ? -14.214 -0.162 48.093 1.00 19.97 64 LEU B CA 1
ATOM 2715 C C . LEU B 1 64 ? -14.466 -1.523 48.748 1.00 19.69 64 LEU B C 1
ATOM 2716 O O . LEU B 1 64 ? -15.309 -1.635 49.632 1.00 19.72 64 LEU B O 1
ATOM 2721 N N . ASP B 1 65 ? -13.719 -2.537 48.304 1.00 19.33 65 ASP B N 1
ATOM 2722 C CA . ASP B 1 65 ? -13.774 -3.896 48.872 1.00 19.56 65 ASP B CA 1
ATOM 2723 C C . ASP B 1 65 ? -13.587 -3.878 50.400 1.00 19.33 65 ASP B C 1
ATOM 2724 O O . ASP B 1 65 ? -14.436 -4.373 51.158 1.00 18.76 65 ASP B O 1
ATOM 2729 N N . LEU B 1 66 ? -12.478 -3.293 50.836 1.00 19.52 66 LEU B N 1
ATOM 2730 C CA . LEU B 1 66 ? -12.132 -3.247 52.247 1.00 19.53 66 LEU B CA 1
ATOM 2731 C C . LEU B 1 66 ? -13.130 -2.386 53.023 1.00 19.97 66 LEU B C 1
ATOM 2732 O O . LEU B 1 66 ? -13.525 -2.746 54.129 1.00 20.38 66 LEU B O 1
ATOM 2737 N N . ALA B 1 67 ? -13.565 -1.268 52.444 1.00 20.06 67 ALA B N 1
ATOM 2738 C CA . ALA B 1 67 ? -14.631 -0.462 53.062 1.00 20.30 67 ALA B CA 1
ATOM 2739 C C . ALA B 1 67 ? -15.885 -1.305 53.346 1.00 20.85 67 ALA B C 1
ATOM 2740 O O . ALA B 1 67 ? -16.534 -1.130 54.381 1.00 20.28 67 ALA B O 1
ATOM 2742 N N . ASP B 1 68 ? -16.217 -2.198 52.411 1.00 20.93 68 ASP B N 1
ATOM 2743 C CA . ASP B 1 68 ? -17.339 -3.133 52.554 1.00 21.49 68 ASP B CA 1
ATOM 2744 C C . ASP B 1 68 ? -18.636 -2.432 52.975 1.00 21.45 68 ASP B C 1
ATOM 2745 O O . ASP B 1 68 ? -19.345 -2.878 53.883 1.00 21.36 68 ASP B O 1
ATOM 2750 N N . GLY B 1 69 ? -18.924 -1.311 52.325 1.00 21.37 69 GLY B N 1
ATOM 2751 C CA . GLY B 1 69 ? -20.129 -0.530 52.600 1.00 21.90 69 GLY B CA 1
ATOM 2752 C C . GLY B 1 69 ? -20.178 0.257 53.907 1.00 21.95 69 GLY B C 1
ATOM 2753 O O . GLY B 1 69 ? -21.188 0.900 54.199 1.00 22.93 69 GLY B O 1
ATOM 2754 N N . ARG B 1 70 ? -19.093 0.249 54.679 1.00 22.04 70 ARG B N 1
ATOM 2755 C CA . ARG B 1 70 ? -19.082 0.862 56.014 1.00 21.50 70 ARG B CA 1
ATOM 2756 C C . ARG B 1 70 ? -18.774 2.359 55.989 1.00 21.09 70 ARG B C 1
ATOM 2757 O O . ARG B 1 70 ? -19.065 3.068 56.954 1.00 21.03 70 ARG B O 1
ATOM 2765 N N . ILE B 1 71 ? -18.170 2.825 54.900 1.00 20.39 71 ILE B N 1
ATOM 2766 C CA . ILE B 1 71 ? -17.776 4.225 54.755 1.00 19.48 71 ILE B CA 1
ATOM 2767 C C . ILE B 1 71 ? -17.758 4.539 53.259 1.00 19.11 71 ILE B C 1
ATOM 2768 O O . ILE B 1 71 ? -17.291 3.716 52.478 1.00 19.47 71 ILE B O 1
ATOM 2773 N N . PRO B 1 72 ? -18.337 5.680 52.845 1.00 19.02 72 PRO B N 1
ATOM 2774 C CA . PRO B 1 72 ? -18.351 6.062 51.432 1.00 18.95 72 PRO B CA 1
ATOM 2775 C C . PRO B 1 72 ? -16.972 6.338 50.867 1.00 18.62 72 PRO B C 1
ATOM 2776 O O . PRO B 1 72 ? -16.096 6.850 51.573 1.00 18.58 72 PRO B O 1
ATOM 2780 N N . VAL B 1 73 ? -16.788 6.006 49.594 1.00 18.20 73 VAL B N 1
ATOM 2781 C CA . VAL B 1 73 ? -15.534 6.244 48.909 1.00 17.80 73 VAL B CA 1
ATOM 2782 C C . VAL B 1 73 ? -15.758 7.178 47.725 1.00 17.89 73 VAL B C 1
ATOM 2783 O O . VAL B 1 73 ? -16.716 7.022 46.958 1.00 17.62 73 VAL B O 1
ATOM 2787 N N . ILE B 1 74 ? -14.873 8.161 47.612 1.00 17.63 74 ILE B N 1
ATOM 2788 C CA . ILE B 1 74 ? -14.829 9.092 46.486 1.00 17.60 74 ILE B CA 1
ATOM 2789 C C . ILE B 1 74 ? -13.535 8.831 45.727 1.00 17.53 74 ILE B C 1
ATOM 2790 O O . ILE B 1 74 ? -12.462 8.796 46.343 1.00 17.55 74 ILE B O 1
ATOM 2795 N N . ALA B 1 75 ? -13.612 8.615 44.406 1.00 17.13 75 ALA B N 1
ATOM 2796 C CA . ALA B 1 75 ? -12.400 8.372 43.609 1.00 17.11 75 ALA B CA 1
ATOM 2797 C C . ALA B 1 75 ? -11.807 9.661 43.065 1.00 17.28 75 ALA B C 1
ATOM 2798 O O . ALA B 1 75 ? -12.532 10.532 42.581 1.00 16.97 75 ALA B O 1
ATOM 2800 N N . GLY B 1 76 ? -10.486 9.784 43.179 1.00 17.24 76 GLY B N 1
ATOM 2801 C CA . GLY B 1 76 ? -9.744 10.785 42.431 1.00 17.33 76 GLY B CA 1
ATOM 2802 C C . GLY B 1 76 ? -9.756 10.391 40.973 1.00 17.49 76 GLY B C 1
ATOM 2803 O O . GLY B 1 76 ? -9.374 9.274 40.627 1.00 17.61 76 GLY B O 1
ATOM 2804 N N . THR B 1 77 ? -10.206 11.308 40.123 1.00 17.36 77 THR B N 1
ATOM 2805 C CA . THR B 1 77 ? -10.400 11.044 38.701 1.00 17.67 77 THR B CA 1
ATOM 2806 C C . THR B 1 77 ? -9.843 12.161 37.831 1.00 17.97 77 THR B C 1
ATOM 2807 O O . THR B 1 77 ? -10.142 12.219 36.636 1.00 18.19 77 THR B O 1
ATOM 2811 N N . GLY B 1 78 ? -9.042 13.048 38.422 1.00 18.41 78 GLY B N 1
ATOM 2812 C CA . GLY B 1 78 ? -8.537 14.226 37.707 1.00 18.84 78 GLY B CA 1
ATOM 2813 C C . GLY B 1 78 ? -7.493 13.879 36.661 1.00 18.67 78 GLY B C 1
ATOM 2814 O O . GLY B 1 78 ? -6.729 12.922 36.820 1.00 18.47 78 GLY B O 1
ATOM 2815 N N . ALA B 1 79 ? -7.468 14.670 35.588 1.00 18.65 79 ALA B N 1
ATOM 2816 C CA . ALA B 1 79 ? -6.431 14.560 34.547 1.00 18.43 79 ALA B CA 1
ATOM 2817 C C . ALA B 1 79 ? -6.301 15.880 33.798 1.00 18.80 79 ALA B C 1
ATOM 2818 O O . ALA B 1 79 ? -7.254 16.676 33.744 1.00 19.22 79 ALA B O 1
ATOM 2820 N N . ASN B 1 80 ? -5.125 16.133 33.230 1.00 18.31 80 ASN B N 1
ATOM 2821 C CA . ASN B 1 80 ? -4.917 17.383 32.479 1.00 18.27 80 ASN B CA 1
ATOM 2822 C C . ASN B 1 80 ? -5.280 17.282 30.992 1.00 18.29 80 ASN B C 1
ATOM 2823 O O . ASN B 1 80 ? -5.181 18.265 30.258 1.00 17.95 80 ASN B O 1
ATOM 2828 N N . ALA B 1 81 ? -5.705 16.085 30.579 1.00 18.63 81 ALA B N 1
ATOM 2829 C CA . ALA B 1 81 ? -6.310 15.841 29.267 1.00 18.81 81 ALA B CA 1
ATOM 2830 C C . ALA B 1 81 ? -7.760 15.408 29.472 1.00 18.80 81 ALA B C 1
ATOM 2831 O O . ALA B 1 81 ? -8.042 14.451 30.203 1.00 19.16 81 ALA B O 1
ATOM 2833 N N . THR B 1 82 ? -8.683 16.120 28.843 1.00 19.25 82 THR B N 1
ATOM 2834 C CA . THR B 1 82 ? -10.113 15.859 29.041 1.00 19.50 82 THR B CA 1
ATOM 2835 C C . THR B 1 82 ? -10.477 14.414 28.690 1.00 20.32 82 THR B C 1
ATOM 2836 O O . THR B 1 82 ? -11.268 13.780 29.386 1.00 19.99 82 THR B O 1
ATOM 2840 N N . ALA B 1 83 ? -9.883 13.895 27.620 1.00 20.80 83 ALA B N 1
ATOM 2841 C CA . ALA B 1 83 ? -10.143 12.521 27.197 1.00 21.24 83 ALA B CA 1
ATOM 2842 C C . ALA B 1 83 ? -9.738 11.535 28.286 1.00 21.47 83 ALA B C 1
ATOM 2843 O O . ALA B 1 83 ? -10.454 10.576 28.556 1.00 21.28 83 ALA B O 1
ATOM 2845 N N . GLU B 1 84 ? -8.582 11.775 28.899 1.00 21.86 84 GLU B N 1
ATOM 2846 C CA . GLU B 1 84 ? -8.083 10.915 29.959 1.00 22.96 84 GLU B CA 1
ATOM 2847 C C . GLU B 1 84 ? -9.004 10.968 31.183 1.00 22.09 84 GLU B C 1
ATOM 2848 O O . GLU B 1 84 ? -9.286 9.950 31.804 1.00 21.22 84 GLU B O 1
ATOM 2854 N N . ALA B 1 85 ? -9.467 12.169 31.522 1.00 21.24 85 ALA B N 1
ATOM 2855 C CA . ALA B 1 85 ? -10.376 12.367 32.654 1.00 21.09 85 ALA B CA 1
ATOM 2856 C C . ALA B 1 85 ? -11.698 11.620 32.455 1.00 21.02 85 ALA B C 1
ATOM 2857 O O . ALA B 1 85 ? -12.204 10.984 33.383 1.00 20.94 85 ALA B O 1
ATOM 2859 N N . ILE B 1 86 ? -12.244 11.708 31.243 1.00 21.46 86 ILE B N 1
ATOM 2860 C CA . ILE B 1 86 ? -13.452 10.967 30.871 1.00 21.97 86 ILE B CA 1
ATOM 2861 C C . ILE B 1 86 ? -13.222 9.453 31.004 1.00 22.31 86 ILE B C 1
ATOM 2862 O O . ILE B 1 86 ? -14.029 8.763 31.614 1.00 22.37 86 ILE B O 1
ATOM 2867 N N . SER B 1 87 ? -12.108 8.952 30.476 1.00 22.88 87 SER B N 1
ATOM 2868 C CA . SER B 1 87 ? -11.795 7.516 30.555 1.00 23.26 87 SER B CA 1
ATOM 2869 C C . SER B 1 87 ? -11.671 7.028 31.990 1.00 23.31 87 SER B C 1
ATOM 2870 O O . SER B 1 87 ? -12.202 5.970 32.343 1.00 22.75 87 SER B O 1
ATOM 2873 N N . LEU B 1 88 ? -10.969 7.803 32.808 1.00 23.65 88 LEU B N 1
ATOM 2874 C CA . LEU B 1 88 ? -10.781 7.482 34.218 1.00 23.81 88 LEU B CA 1
ATOM 2875 C C . LEU B 1 88 ? -12.145 7.422 34.915 1.00 23.95 88 LEU B C 1
ATOM 2876 O O . LEU B 1 88 ? -12.445 6.481 35.660 1.00 23.90 88 LEU B O 1
ATOM 2881 N N . THR B 1 89 ? -12.977 8.424 34.645 1.00 23.93 89 THR B N 1
ATOM 2882 C CA . THR B 1 89 ? -14.310 8.500 35.216 1.00 23.96 89 THR B CA 1
ATOM 2883 C C . THR B 1 89 ? -15.134 7.278 34.817 1.00 24.72 89 THR B C 1
ATOM 2884 O O . THR B 1 89 ? -15.735 6.635 35.673 1.00 24.44 89 THR B O 1
ATOM 2888 N N . GLN B 1 90 ? -15.113 6.935 33.532 1.00 24.95 90 GLN B N 1
ATOM 2889 C CA . GLN B 1 90 ? -15.865 5.781 33.028 1.00 25.90 90 GLN B CA 1
ATOM 2890 C C . GLN B 1 90 ? -15.426 4.460 33.670 1.00 26.05 90 GLN B C 1
ATOM 2891 O O . GLN B 1 90 ? -16.265 3.592 33.904 1.00 26.20 90 GLN B O 1
ATOM 2897 N N . ARG B 1 91 ? -14.128 4.319 33.960 1.00 26.59 91 ARG B N 1
ATOM 2898 C CA . ARG B 1 91 ? -13.591 3.145 34.665 1.00 27.85 91 ARG B CA 1
ATOM 2899 C C . ARG B 1 91 ? -14.343 2.862 35.960 1.00 27.52 91 ARG B C 1
ATOM 2900 O O . ARG B 1 91 ? -14.495 1.701 36.349 1.00 27.11 91 ARG B O 1
ATOM 2908 N N . PHE B 1 92 ? -14.766 3.926 36.643 1.00 27.48 92 PHE B N 1
ATOM 2909 C CA . PHE B 1 92 ? -15.345 3.808 37.982 1.00 27.88 92 PHE B CA 1
ATOM 2910 C C . PHE B 1 92 ? -16.865 3.853 38.012 1.00 28.64 92 PHE B C 1
ATOM 2911 O O . PHE B 1 92 ? -17.460 3.748 39.090 1.00 28.25 92 PHE B O 1
ATOM 2919 N N . ASN B 1 93 ? -17.495 3.991 36.843 1.00 29.49 93 ASN B N 1
ATOM 2920 C CA A ASN B 1 93 ? -18.940 3.876 36.759 0.60 30.08 93 ASN B CA 1
ATOM 2921 C CA B ASN B 1 93 ? -18.950 3.854 36.726 0.40 29.86 93 ASN B CA 1
ATOM 2922 C C . ASN B 1 93 ? -19.356 2.481 37.237 1.00 30.03 93 ASN B C 1
ATOM 2923 O O . ASN B 1 93 ? -18.755 1.473 36.859 1.00 30.92 93 ASN B O 1
ATOM 2932 N N . ASP B 1 94 ? -20.364 2.434 38.094 1.00 30.14 94 ASP B N 1
ATOM 2933 C CA . ASP B 1 94 ? -20.824 1.176 38.696 1.00 29.83 94 ASP B CA 1
ATOM 2934 C C . ASP B 1 94 ? -19.765 0.457 39.540 1.00 28.32 94 ASP B C 1
ATOM 2935 O O . ASP B 1 94 ? -19.934 -0.716 39.857 1.00 28.38 94 ASP B O 1
ATOM 2940 N N . SER B 1 95 ? -18.692 1.153 39.929 1.00 26.43 95 SER B N 1
ATOM 2941 C CA . SER B 1 95 ? -17.705 0.574 40.847 1.00 24.72 95 SER B CA 1
ATOM 2942 C C . SER B 1 95 ? -18.255 0.439 42.263 1.00 23.77 95 SER B C 1
ATOM 2943 O O . SER B 1 95 ? -17.893 -0.506 42.986 1.00 23.44 95 SER B O 1
ATOM 2946 N N . GLY B 1 96 ? -19.100 1.393 42.662 1.00 22.66 96 GLY B N 1
ATOM 2947 C CA . GLY B 1 96 ? -19.533 1.526 44.061 1.00 21.88 96 GLY B CA 1
ATOM 2948 C C . GLY B 1 96 ? -19.132 2.835 44.735 1.00 21.46 96 GLY B C 1
ATOM 2949 O O . GLY B 1 96 ? -19.610 3.141 45.842 1.00 20.69 96 GLY B O 1
ATOM 2950 N N . ILE B 1 97 ? -18.248 3.610 44.106 1.00 20.86 97 ILE B N 1
ATOM 2951 C CA . ILE B 1 97 ? -17.938 4.953 44.625 1.00 20.45 97 ILE B CA 1
ATOM 2952 C C . ILE B 1 97 ? -19.196 5.825 44.608 1.00 20.51 97 ILE B C 1
ATOM 2953 O O . ILE B 1 97 ? -20.100 5.618 43.782 1.00 20.51 97 ILE B O 1
ATOM 2958 N N . VAL B 1 98 ? -19.233 6.804 45.512 1.00 19.79 98 VAL B N 1
ATOM 2959 C CA . VAL B 1 98 ? -20.369 7.704 45.652 1.00 19.98 98 VAL B CA 1
ATOM 2960 C C . VAL B 1 98 ? -20.132 9.034 44.950 1.00 19.59 98 VAL B C 1
ATOM 2961 O O . VAL B 1 98 ? -21.043 9.856 44.847 1.00 20.32 98 VAL B O 1
ATOM 2965 N N . GLY B 1 99 ? -18.908 9.245 44.465 1.00 19.31 99 GLY B N 1
ATOM 2966 C CA . GLY B 1 99 ? -18.568 10.490 43.800 1.00 18.77 99 GLY B CA 1
ATOM 2967 C C . GLY B 1 99 ? -17.131 10.512 43.330 1.00 18.48 99 GLY B C 1
ATOM 2968 O O . GLY B 1 99 ? -16.368 9.587 43.598 1.00 17.79 99 GLY B O 1
ATOM 2969 N N . CYS B 1 100 ? -16.780 11.578 42.615 1.00 18.62 100 CYS B N 1
ATOM 2970 C CA . CYS B 1 100 ? -15.453 11.751 42.039 1.00 18.54 100 CYS B CA 1
ATOM 2971 C C . CYS B 1 100 ? -14.866 13.090 42.463 1.00 18.05 100 CYS B C 1
ATOM 2972 O O . CYS B 1 100 ? -15.584 14.091 42.518 1.00 18.56 100 CYS B O 1
ATOM 2975 N N . LEU B 1 101 ? -13.567 13.113 42.736 1.00 18.03 101 LEU B N 1
ATOM 2976 C CA . LEU B 1 101 ? -12.853 14.362 42.991 1.00 17.68 101 LEU B CA 1
ATOM 2977 C C . LEU B 1 101 ? -11.946 14.631 41.791 1.00 17.76 101 LEU B C 1
ATOM 2978 O O . LEU B 1 101 ? -11.023 13.863 41.514 1.00 17.99 101 LEU B O 1
ATOM 2983 N N . THR B 1 102 ? -12.204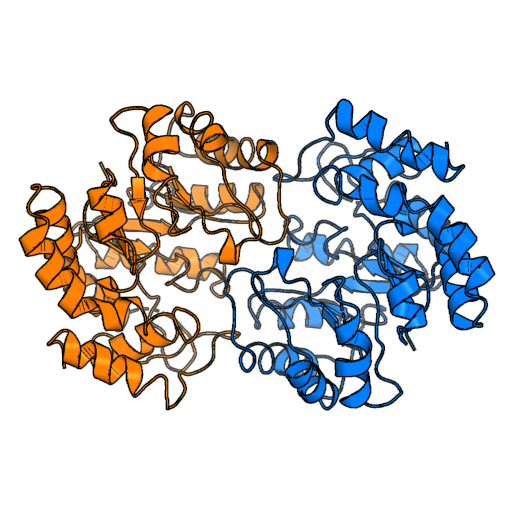 15.731 41.086 1.00 17.00 102 THR B N 1
ATOM 2984 C CA . THR B 1 102 ? -11.559 15.987 39.808 1.00 17.18 102 THR B CA 1
ATOM 2985 C C . THR B 1 102 ? -10.868 17.356 39.756 1.00 17.40 102 THR B C 1
ATOM 2986 O O . THR B 1 102 ? -11.507 18.413 39.766 1.00 17.83 102 THR B O 1
ATOM 2990 N N . VAL B 1 103 ? -9.538 17.322 39.720 1.00 17.78 103 VAL B N 1
ATOM 2991 C CA . VAL B 1 103 ? -8.726 18.528 39.793 1.00 17.79 103 VAL B CA 1
ATOM 2992 C C . VAL B 1 103 ? -8.656 19.270 38.456 1.00 17.63 103 VAL B C 1
ATOM 2993 O O . VAL B 1 103 ? -8.732 18.662 37.391 1.00 17.84 103 VAL B O 1
ATOM 2997 N N . THR B 1 104 ? -8.492 20.589 38.524 1.00 17.71 104 THR B N 1
ATOM 2998 C CA . THR B 1 104 ? -8.238 21.385 37.330 1.00 17.91 104 THR B CA 1
ATOM 2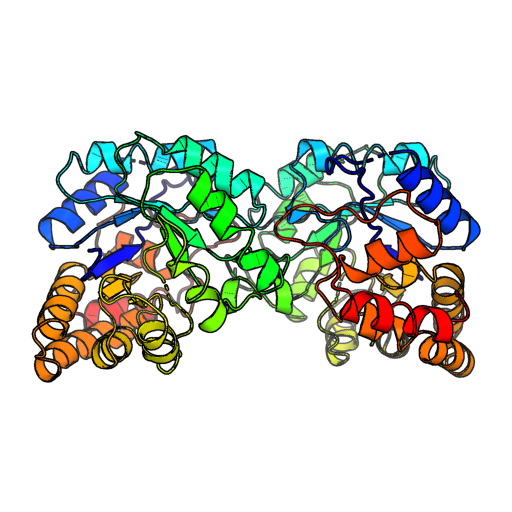999 C C . THR B 1 104 ? -7.013 20.834 36.630 1.00 17.78 104 THR B C 1
ATOM 3000 O O . THR B 1 104 ? -6.007 20.556 37.281 1.00 18.08 104 THR B O 1
ATOM 3004 N N . PRO B 1 105 ? -7.081 20.687 35.297 1.00 17.35 105 PRO B N 1
ATOM 3005 C CA . PRO B 1 105 ? -5.894 20.361 34.545 1.00 17.71 105 PRO B CA 1
ATOM 3006 C C . PRO B 1 105 ? -4.657 21.135 35.036 1.00 18.27 105 PRO B C 1
ATOM 3007 O O . PRO B 1 105 ? -4.718 22.347 35.225 1.00 18.67 105 PRO B O 1
ATOM 3011 N N . TYR B 1 106 ? -3.572 20.405 35.258 1.00 18.35 106 TYR B N 1
ATOM 3012 C CA . TYR B 1 106 ? -2.286 20.954 35.698 1.00 19.10 106 TYR B CA 1
ATOM 3013 C C . TYR B 1 106 ? -1.326 21.060 34.511 1.00 19.27 106 TYR B C 1
ATOM 3014 O O . TYR B 1 106 ? -1.504 20.387 33.499 1.00 18.41 106 TYR B O 1
ATOM 3023 N N . TYR B 1 107 ? -0.328 21.932 34.641 1.00 19.73 107 TYR B N 1
ATOM 3024 C CA . TYR B 1 107 ? 0.775 22.054 33.684 1.00 19.71 107 TYR B CA 1
ATOM 3025 C C . TYR B 1 107 ? 0.390 22.777 32.383 1.00 19.62 107 TYR B C 1
ATOM 3026 O O . TYR B 1 107 ? 1.111 23.689 31.961 1.00 19.36 107 TYR B O 1
ATOM 3035 N N . ASN B 1 108 ? -0.737 22.419 31.768 1.00 19.22 108 ASN B N 1
ATOM 3036 C CA . ASN B 1 108 ? -1.097 23.024 30.470 1.00 19.51 108 ASN B CA 1
ATOM 3037 C C . ASN B 1 108 ? -1.876 24.342 30.549 1.00 19.74 108 ASN B C 1
ATOM 3038 O O . ASN B 1 108 ? -2.098 24.986 29.520 1.00 19.37 108 ASN B O 1
ATOM 3043 N N . ARG B 1 109 ? -2.278 24.734 31.762 1.00 19.28 109 ARG B N 1
ATOM 3044 C CA . ARG B 1 109 ? -2.835 26.069 32.040 1.00 19.77 109 ARG B CA 1
ATOM 3045 C C . ARG B 1 109 ? -3.956 26.509 31.092 1.00 19.37 109 ARG B C 1
ATOM 3046 O O . ARG B 1 109 ? -3.838 27.516 30.387 1.00 19.30 109 ARG B O 1
ATOM 3054 N N . PRO B 1 110 ? -5.071 25.773 31.097 1.00 19.50 110 PRO B N 1
ATOM 3055 C CA . PRO B 1 110 ? -6.219 26.156 30.292 1.00 19.72 110 PRO B CA 1
ATOM 3056 C C . PRO B 1 110 ? -6.860 27.480 30.736 1.00 19.76 110 PRO B C 1
ATOM 3057 O O . PRO B 1 110 ? -6.665 27.936 31.861 1.00 19.83 110 PRO B O 1
ATOM 3061 N N . SER B 1 111 ? -7.628 28.080 29.834 1.00 19.87 111 SER B N 1
ATOM 3062 C CA . SER B 1 111 ? -8.426 29.244 30.156 1.00 20.02 111 SER B CA 1
ATOM 3063 C C . SER B 1 111 ? -9.622 28.827 31.017 1.00 19.86 111 SER B C 1
ATOM 3064 O O . SER B 1 111 ? -9.902 27.636 31.176 1.00 19.66 111 SER B O 1
ATOM 3067 N N . GLN B 1 112 ? -10.326 29.815 31.558 1.00 19.50 112 GLN B N 1
ATOM 3068 C CA . GLN B 1 112 ? -11.559 29.549 32.284 1.00 19.48 112 GLN B CA 1
ATOM 3069 C C . GLN B 1 112 ? -12.572 28.836 31.397 1.00 19.49 112 GLN B C 1
ATOM 3070 O O . GLN B 1 112 ? -13.303 27.964 31.866 1.00 18.57 112 GLN B O 1
ATOM 3076 N N . GLU B 1 113 ? -12.616 29.200 30.113 1.00 19.68 113 GLU B N 1
ATOM 3077 C CA . GLU B 1 113 ? -13.501 28.516 29.161 1.00 19.60 113 GLU B CA 1
ATOM 3078 C C . GLU B 1 113 ? -13.067 27.069 28.949 1.00 19.23 113 GLU B C 1
ATOM 3079 O O . GLU B 1 113 ? -13.903 26.185 28.846 1.00 18.87 113 GLU B O 1
ATOM 3085 N N . GLY B 1 114 ? -11.759 26.837 28.900 1.00 19.15 114 GLY B N 1
ATOM 3086 C CA . GLY B 1 114 ? -11.215 25.487 28.827 1.00 19.23 114 GLY B CA 1
ATOM 3087 C C . GLY B 1 114 ? -11.631 24.657 30.030 1.00 19.13 114 GLY B C 1
ATOM 3088 O O . GLY B 1 114 ? -12.055 23.510 29.882 1.00 20.31 114 GLY B O 1
ATOM 3089 N N . LEU B 1 115 ? -11.509 25.236 31.222 1.00 19.07 115 LEU B N 1
ATOM 3090 C CA . LEU B 1 115 ? -11.959 24.565 32.443 1.00 18.71 115 LEU B CA 1
ATOM 3091 C C . LEU B 1 115 ? -13.450 24.232 32.377 1.00 18.68 115 LEU B C 1
ATOM 3092 O O . LEU B 1 115 ? -13.868 23.137 32.758 1.00 18.56 115 LEU B O 1
ATOM 3097 N N . TYR B 1 116 ? -14.250 25.181 31.896 1.00 18.58 116 TYR B N 1
ATOM 3098 C CA . TYR B 1 116 ? -15.693 24.955 31.743 1.00 19.16 116 TYR B CA 1
ATOM 3099 C C . TYR B 1 116 ? -15.980 23.751 30.830 1.00 18.90 116 TYR B C 1
ATOM 3100 O O . TYR B 1 116 ? -16.715 22.836 31.198 1.00 18.84 116 TYR B O 1
ATOM 3109 N N . GLN B 1 117 ? -15.366 23.729 29.658 1.00 18.88 117 GLN B N 1
ATOM 3110 C CA A GLN B 1 117 ? -15.590 22.646 28.707 0.70 19.05 117 GLN B CA 1
ATOM 3111 C CA B GLN B 1 117 ? -15.599 22.642 28.706 0.30 18.68 117 GLN B CA 1
ATOM 3112 C C . GLN B 1 117 ? -15.047 21.302 29.216 1.00 18.96 117 GLN B C 1
ATOM 3113 O O . GLN B 1 117 ? -15.670 20.251 29.024 1.00 19.01 117 GLN B O 1
ATOM 3124 N N . HIS B 1 118 ? -13.879 21.341 29.858 1.00 18.88 118 HIS B N 1
ATOM 3125 C CA . HIS B 1 118 ? -13.257 20.153 30.467 1.00 18.34 118 HIS B CA 1
ATOM 3126 C C . HIS B 1 118 ? -14.224 19.474 31.447 1.00 18.06 118 HIS B C 1
ATOM 3127 O O . HIS B 1 118 ? -14.587 18.294 31.287 1.00 16.91 118 HIS B O 1
ATOM 3134 N N . PHE B 1 119 ? -14.647 20.220 32.461 1.00 17.86 119 PHE B N 1
ATOM 3135 C CA . PHE B 1 119 ? -15.470 19.654 33.524 1.00 18.23 119 PHE B CA 1
ATOM 3136 C C . PHE B 1 119 ? -16.894 19.345 33.040 1.00 18.44 119 PHE B C 1
ATOM 3137 O O . PHE B 1 119 ? -17.512 18.390 33.499 1.00 18.85 119 PHE B O 1
ATOM 3145 N N . LYS B 1 120 ? -17.402 20.147 32.112 1.00 19.06 120 LYS B N 1
ATOM 3146 C CA . LYS B 1 120 ? -18.709 19.875 31.516 1.00 19.54 120 LYS B CA 1
ATOM 3147 C C . LYS B 1 120 ? -18.700 18.535 30.783 1.00 19.48 120 LYS B C 1
ATOM 3148 O O . LYS B 1 120 ? -19.578 17.715 31.009 1.00 19.87 120 LYS B O 1
ATOM 3154 N N . ALA B 1 121 ? -17.696 18.308 29.934 1.00 19.48 121 ALA B N 1
ATOM 3155 C CA . ALA B 1 121 ? -17.568 17.036 29.220 1.00 18.61 121 ALA B CA 1
ATOM 3156 C C . ALA B 1 121 ? -17.455 15.838 30.174 1.00 19.16 121 ALA B C 1
ATOM 3157 O O . ALA B 1 121 ? -18.078 14.807 29.962 1.00 18.94 121 ALA B O 1
ATOM 3159 N N . ILE B 1 122 ? -16.660 15.985 31.228 1.00 19.21 122 ILE B N 1
ATOM 3160 C CA . ILE B 1 122 ? -16.529 14.934 32.233 1.00 19.66 122 ILE B CA 1
ATOM 3161 C C . ILE B 1 122 ? -17.892 14.623 32.859 1.00 20.24 122 ILE B C 1
ATOM 3162 O O . ILE B 1 122 ? -18.315 13.467 32.906 1.00 20.06 122 ILE B O 1
ATOM 3167 N N . ALA B 1 123 ? -18.584 15.668 33.310 1.00 20.80 123 ALA B N 1
ATOM 3168 C CA . ALA B 1 123 ? -19.883 15.533 33.970 1.00 21.67 123 ALA B CA 1
ATOM 3169 C C . ALA B 1 123 ? -20.904 14.839 33.075 1.00 22.75 123 ALA B C 1
ATOM 3170 O O . ALA B 1 123 ? -21.723 14.054 33.559 1.00 22.91 123 ALA B O 1
ATOM 3172 N N . GLU B 1 124 ? -20.816 15.106 31.771 1.00 23.55 124 GLU B N 1
ATOM 3173 C CA . GLU B 1 124 ? -21.718 14.521 30.772 1.00 24.65 124 GLU B CA 1
ATOM 3174 C C . GLU B 1 124 ? -21.441 13.039 30.462 1.00 24.92 124 GLU B C 1
ATOM 3175 O O . GLU B 1 124 ? -22.257 12.384 29.813 1.00 25.01 124 GLU B O 1
ATOM 3181 N N . HIS B 1 125 ? -20.318 12.504 30.931 1.00 24.95 125 HIS B N 1
ATOM 3182 C CA . HIS B 1 125 ? -19.988 11.093 30.705 1.00 25.42 125 HIS B CA 1
ATOM 3183 C C . HIS B 1 125 ? -20.099 10.236 31.955 1.00 25.73 125 HIS B C 1
ATOM 3184 O O . HIS B 1 125 ? -19.495 9.161 32.030 1.00 26.66 125 HIS B O 1
ATOM 3191 N N . THR B 1 126 ? -20.896 10.688 32.918 1.00 25.64 126 THR B N 1
ATOM 3192 C CA . THR B 1 126 ? -21.066 9.974 34.180 1.00 25.73 126 THR B CA 1
ATOM 3193 C C . THR B 1 126 ? -22.434 10.281 34.791 1.00 25.45 126 THR B C 1
ATOM 3194 O O . THR B 1 126 ? -23.067 11.270 34.434 1.00 25.47 126 THR B O 1
ATOM 3198 N N . ASP B 1 127 ? -22.888 9.413 35.691 1.00 25.17 127 ASP B N 1
ATOM 3199 C CA . ASP B 1 127 ? -24.026 9.708 36.562 1.00 25.36 127 ASP B CA 1
ATOM 3200 C C . ASP B 1 127 ? -23.563 10.043 37.988 1.00 24.57 127 ASP B C 1
ATOM 3201 O O . ASP B 1 127 ? -24.377 10.382 38.838 1.00 25.18 127 ASP B O 1
ATOM 3206 N N . LEU B 1 128 ? -22.259 9.987 38.234 1.00 23.33 128 LEU B N 1
ATOM 3207 C CA . LEU B 1 128 ? -21.721 10.194 39.576 1.00 22.70 128 LEU B CA 1
ATOM 3208 C C . LEU B 1 128 ? -21.550 11.665 39.940 1.00 21.61 128 LEU B C 1
ATOM 3209 O O . LEU B 1 128 ? -21.152 12.470 39.104 1.00 20.89 128 LEU B O 1
ATOM 3214 N N . PRO B 1 129 ? -21.837 12.018 41.199 1.00 21.08 129 PRO B N 1
ATOM 3215 C CA . PRO B 1 129 ? -21.485 13.347 41.694 1.00 20.20 129 PRO B CA 1
ATOM 3216 C C . PRO B 1 129 ? -20.020 13.722 41.438 1.00 19.57 129 PRO B C 1
ATOM 3217 O O . PRO B 1 129 ? -19.126 12.908 41.660 1.00 18.72 129 PRO B O 1
ATOM 3221 N N . GLN B 1 130 ? -19.808 14.955 40.975 1.00 18.92 130 GLN B N 1
ATOM 3222 C CA . GLN B 1 130 ? -18.481 15.516 40.704 1.00 19.27 130 GLN B CA 1
ATOM 3223 C C . GLN B 1 130 ? -18.141 16.630 41.694 1.00 19.04 130 GLN B C 1
ATOM 3224 O O . GLN B 1 130 ? -18.898 17.612 41.841 1.00 19.66 130 GLN B O 1
ATOM 3230 N N . ILE B 1 131 ? -17.008 16.470 42.374 1.00 18.15 131 ILE B N 1
ATOM 3231 C CA . ILE B 1 131 ? -16.442 17.524 43.216 1.00 17.81 131 ILE B CA 1
ATOM 3232 C C . ILE B 1 131 ? -15.245 18.109 42.482 1.00 17.37 131 ILE B C 1
ATOM 3233 O O . ILE B 1 131 ? -14.255 17.420 42.266 1.00 17.02 131 ILE B O 1
ATOM 3238 N N . LEU B 1 132 ? -15.357 19.376 42.094 1.00 17.56 132 LEU B N 1
ATOM 3239 C CA . LEU B 1 132 ? -14.262 20.096 41.448 1.00 17.97 132 LEU B CA 1
ATOM 3240 C C . LEU B 1 132 ? -13.144 20.324 42.469 1.00 17.60 132 LEU B C 1
ATOM 3241 O O . LEU B 1 132 ? -13.391 20.350 43.669 1.00 17.57 132 LEU B O 1
ATOM 3246 N N . TYR B 1 133 ? -11.913 20.474 42.004 1.00 17.75 133 TYR B N 1
ATOM 3247 C CA . TYR B 1 133 ? -10.792 20.602 42.924 1.00 17.92 133 TYR B CA 1
ATOM 3248 C C . TYR B 1 133 ? -9.823 21.667 42.394 1.00 18.04 133 TYR B C 1
ATOM 3249 O O . TYR B 1 133 ? -9.249 21.521 41.319 1.00 17.69 133 TYR B O 1
ATOM 3258 N N . ASN B 1 134 ? -9.710 22.763 43.147 1.00 17.61 134 ASN B N 1
ATOM 3259 C CA . ASN B 1 134 ? -8.868 23.895 42.788 1.00 17.77 134 ASN B CA 1
ATOM 3260 C C . ASN B 1 134 ? -7.700 24.005 43.760 1.00 17.72 134 ASN B C 1
ATOM 3261 O O . ASN B 1 134 ? -7.889 24.154 44.980 1.00 17.04 134 ASN B O 1
ATOM 3266 N N . VAL B 1 135 ? -6.498 23.928 43.201 1.00 17.90 135 VAL B N 1
ATOM 3267 C CA . VAL B 1 135 ? -5.252 24.024 43.969 1.00 17.79 135 VAL B CA 1
ATOM 3268 C C . VAL B 1 135 ? -4.153 24.656 43.085 1.00 17.75 135 VAL B C 1
ATOM 3269 O O . VAL B 1 135 ? -3.227 23.984 42.610 1.00 17.22 135 VAL B O 1
ATOM 3273 N N . PRO B 1 136 ? -4.257 25.976 42.858 1.00 18.09 136 PRO B N 1
ATOM 3274 C CA . PRO B 1 136 ? -3.352 26.660 41.932 1.00 18.53 136 PRO B CA 1
ATOM 3275 C C . PRO B 1 136 ? -1.864 26.494 42.242 1.00 19.11 136 PRO B C 1
ATOM 3276 O O . PRO B 1 136 ? -1.041 26.514 41.327 1.00 19.14 136 PRO B O 1
ATOM 3280 N N . SER B 1 137 ? -1.521 26.357 43.520 1.00 19.59 137 SER B N 1
ATOM 3281 C CA . SER B 1 137 ? -0.134 26.193 43.920 1.00 20.18 137 SER B CA 1
ATOM 3282 C C . SER B 1 137 ? 0.515 24.950 43.289 1.00 20.32 137 SER B C 1
ATOM 3283 O O . SER B 1 137 ? 1.726 24.925 43.102 1.00 20.94 137 SER B O 1
ATOM 3286 N N . ARG B 1 138 ? -0.289 23.935 42.976 1.00 20.43 138 ARG B N 1
ATOM 3287 C CA . ARG B 1 138 ? 0.185 22.698 42.352 1.00 20.36 138 ARG B CA 1
ATOM 3288 C C . ARG B 1 138 ? -0.036 22.658 40.834 1.00 19.68 138 ARG B C 1
ATOM 3289 O O . ARG B 1 138 ? 0.723 22.007 40.133 1.00 19.47 138 ARG B O 1
ATOM 3297 N N . THR B 1 139 ? -1.069 23.344 40.337 1.00 19.51 139 THR B N 1
ATOM 3298 C CA . THR B 1 139 ? -1.526 23.178 38.950 1.00 19.24 139 THR B CA 1
ATOM 3299 C C . THR B 1 139 ? -1.080 24.279 37.976 1.00 19.51 139 THR B C 1
ATOM 3300 O O . THR B 1 139 ? -1.004 24.040 36.766 1.00 19.80 139 THR B O 1
ATOM 3304 N N . GLY B 1 140 ? -0.833 25.481 38.486 1.00 20.10 140 GLY B N 1
ATOM 3305 C CA . GLY B 1 140 ? -0.592 26.648 37.634 1.00 20.38 140 GLY B CA 1
ATOM 3306 C C . GLY B 1 140 ? -1.879 27.230 37.077 1.00 20.85 140 GLY B C 1
ATOM 3307 O O . GLY B 1 140 ? -1.856 28.074 36.173 1.00 20.26 140 GLY B O 1
ATOM 3308 N N . CYS B 1 141 ? -3.002 26.794 37.637 1.00 21.68 141 CYS B N 1
ATOM 3309 C CA . CYS B 1 141 ? -4.323 27.111 37.131 1.00 22.04 141 CYS B CA 1
ATOM 3310 C C . CYS B 1 141 ? -5.259 27.434 38.299 1.00 21.35 141 CYS B C 1
ATOM 3311 O O . CYS B 1 141 ? -5.285 26.701 39.294 1.00 21.60 141 CYS B O 1
ATOM 3314 N N . ASP B 1 142 ? -6.039 28.506 38.163 1.00 20.42 142 ASP B N 1
ATOM 3315 C CA . ASP B 1 142 ? -6.980 28.929 39.197 1.00 20.06 142 ASP B CA 1
ATOM 3316 C C . ASP B 1 142 ? -8.412 29.002 38.656 1.00 19.49 142 ASP B C 1
ATOM 3317 O O . ASP B 1 142 ? -8.762 29.896 37.868 1.00 19.38 142 ASP B O 1
ATOM 3322 N N . LEU B 1 143 ? -9.229 28.048 39.089 1.00 19.46 143 LEU B N 1
ATOM 3323 C CA . LEU B 1 143 ? -10.650 27.992 38.754 1.00 19.16 143 LEU B CA 1
ATOM 3324 C C . LEU B 1 143 ? -11.380 29.048 39.572 1.00 19.25 143 LEU B C 1
ATOM 3325 O O . LEU B 1 143 ? -11.524 28.909 40.787 1.00 19.06 143 LEU B O 1
ATOM 3330 N N . LEU B 1 144 ? -11.827 30.104 38.901 1.00 19.18 144 LEU B N 1
ATOM 3331 C CA . LEU B 1 144 ? -12.414 31.253 39.581 1.00 19.47 144 LEU B CA 1
ATOM 3332 C C . LEU B 1 144 ? -13.882 30.998 39.895 1.00 19.28 144 LEU B C 1
ATOM 3333 O O . LEU B 1 144 ? -14.534 30.203 39.218 1.00 19.19 144 LEU B O 1
ATOM 3338 N N . PRO B 1 145 ? -14.405 31.661 40.937 1.00 19.41 145 PRO B N 1
ATOM 3339 C CA . PRO B 1 145 ? -15.807 31.513 41.341 1.00 19.50 145 PRO B CA 1
ATOM 3340 C C . PRO B 1 145 ? -16.815 31.630 40.195 1.00 19.75 145 PRO B C 1
ATOM 3341 O O . PRO B 1 145 ? -17.697 30.797 40.080 1.00 19.84 145 PRO B O 1
ATOM 3345 N N . GLU B 1 146 ? -16.677 32.642 39.347 1.00 20.27 146 GLU B N 1
ATOM 3346 C CA . GLU B 1 146 ? -17.581 32.791 38.206 1.00 20.40 146 GLU B CA 1
ATOM 3347 C C . GLU B 1 146 ? -17.704 31.501 37.386 1.00 20.24 146 GLU B C 1
ATOM 3348 O O . GLU B 1 146 ? -18.798 31.116 36.951 1.00 19.82 146 GLU B O 1
ATOM 3351 N N . THR B 1 147 ? -16.572 30.840 37.173 1.00 19.93 147 THR B N 1
ATOM 3352 C CA . THR B 1 147 ? -16.543 29.608 36.393 1.00 19.93 147 THR B CA 1
ATOM 3353 C C . THR B 1 147 ? -17.174 28.464 37.182 1.00 19.38 147 THR B C 1
ATOM 3354 O O . THR B 1 147 ? -17.887 27.632 36.624 1.00 18.69 147 THR B O 1
ATOM 3358 N N . VAL B 1 148 ? -16.950 28.449 38.490 1.00 18.79 148 VAL B N 1
ATOM 3359 C CA . VAL B 1 148 ? -17.606 27.472 39.350 1.00 18.95 148 VAL B CA 1
ATOM 3360 C C . VAL B 1 148 ? -19.136 27.651 39.261 1.00 19.24 148 VAL B C 1
ATOM 3361 O O . VAL B 1 148 ? -19.883 26.669 39.195 1.00 19.09 148 VAL B O 1
ATOM 3365 N N . GLY B 1 149 ? -19.592 28.908 39.229 1.00 19.57 149 GLY B N 1
ATOM 3366 C CA . GLY B 1 149 ? -21.028 29.212 39.087 1.00 19.67 149 GLY B CA 1
ATOM 3367 C C . GLY B 1 149 ? -21.639 28.598 37.838 1.00 20.18 149 GLY B C 1
ATOM 3368 O O . GLY B 1 149 ? -22.677 27.930 37.899 1.00 19.52 149 GLY B O 1
ATOM 3369 N N . ARG B 1 150 ? -20.971 28.816 36.714 1.00 20.46 150 ARG B N 1
ATOM 3370 C CA A ARG B 1 150 ? -21.386 28.228 35.441 0.60 20.79 150 ARG B CA 1
ATOM 3371 C CA B ARG B 1 150 ? -21.349 28.222 35.429 0.40 20.83 150 ARG B CA 1
ATOM 3372 C C . ARG B 1 150 ? -21.449 26.704 35.523 1.00 20.42 150 ARG B C 1
ATOM 3373 O O . ARG B 1 150 ? -22.436 26.091 35.097 1.00 20.18 150 ARG B O 1
ATOM 3388 N N . LEU B 1 151 ? -20.403 26.095 36.078 1.00 20.16 151 LEU B N 1
ATOM 3389 C CA . LEU B 1 151 ? -20.322 24.639 36.170 1.00 19.68 151 LEU B CA 1
ATOM 3390 C C . LEU B 1 151 ? -21.386 24.027 37.086 1.00 19.64 151 LEU B C 1
ATOM 3391 O O . LEU B 1 151 ? -21.837 22.910 36.848 1.00 19.93 151 LEU B O 1
ATOM 3396 N N . ALA B 1 152 ? -21.799 24.765 38.115 1.00 20.03 152 ALA B N 1
ATOM 3397 C CA . ALA B 1 152 ? -22.777 24.261 39.087 1.00 20.29 152 ALA B CA 1
ATOM 3398 C C . ALA B 1 152 ? -24.176 24.087 38.479 1.00 20.86 152 ALA B C 1
ATOM 3399 O O . ALA B 1 152 ? -25.016 23.403 39.053 1.00 20.89 152 ALA B O 1
ATOM 3401 N N . LYS B 1 153 ? -24.414 24.711 37.331 1.00 21.49 153 LYS B N 1
ATOM 3402 C CA . 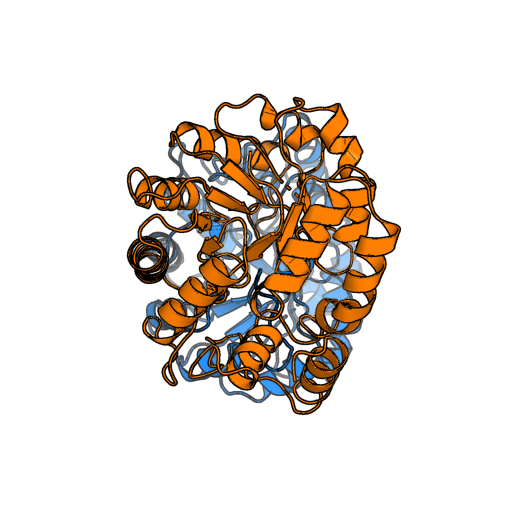LYS B 1 153 ? -25.654 24.509 36.570 1.00 22.74 153 LYS B CA 1
ATOM 3403 C C . LYS B 1 153 ? -25.622 23.209 35.770 1.00 22.81 153 LYS B C 1
ATOM 3404 O O . LYS B 1 153 ? -26.658 22.732 35.289 1.00 22.29 153 LYS B O 1
ATOM 3410 N N . VAL B 1 154 ? -24.426 22.649 35.612 1.00 23.41 154 VAL B N 1
ATOM 3411 C CA . VAL B 1 154 ? -24.267 21.381 34.937 1.00 24.13 154 VAL B CA 1
ATOM 3412 C C . VAL B 1 154 ? -24.622 20.289 35.913 1.00 25.59 154 VAL B C 1
ATOM 3413 O O . VAL B 1 154 ? -24.208 20.296 37.086 1.00 25.13 154 VAL B O 1
ATOM 3417 N N . LYS B 1 155 ? -25.401 19.346 35.400 1.00 27.01 155 LYS B N 1
ATOM 3418 C CA . LYS B 1 155 ? -25.863 18.201 36.160 1.00 28.00 155 LYS B CA 1
ATOM 3419 C C . LYS B 1 155 ? -24.684 17.341 36.583 1.00 27.24 155 LYS B C 1
ATOM 3420 O O . LYS B 1 155 ? -23.773 17.085 35.780 1.00 27.61 155 LYS B O 1
ATOM 3426 N N . ASN B 1 156 ? -24.720 16.899 37.839 1.00 26.28 156 ASN B N 1
ATOM 3427 C CA . ASN B 1 156 ? -23.663 16.086 38.452 1.00 25.61 156 ASN B CA 1
ATOM 3428 C C . ASN B 1 156 ? -22.545 16.909 39.119 1.00 24.71 156 ASN B C 1
ATOM 3429 O O . ASN B 1 156 ? -21.746 16.349 39.870 1.00 24.22 156 ASN B O 1
ATOM 3434 N N . ILE B 1 157 ? -22.473 18.215 38.851 1.00 23.26 157 ILE B N 1
ATOM 3435 C CA . ILE B 1 157 ? -21.401 19.041 39.423 1.00 22.71 157 ILE B CA 1
ATOM 3436 C C . ILE B 1 157 ? -21.904 19.710 40.701 1.00 22.52 157 ILE B C 1
ATOM 3437 O O . ILE B 1 157 ? -22.654 20.684 40.653 1.00 22.77 157 ILE B O 1
ATOM 3442 N N . ILE B 1 158 ? -21.471 19.185 41.846 1.00 21.96 158 ILE B N 1
ATOM 3443 C CA . ILE B 1 158 ? -22.158 19.462 43.106 1.00 21.43 158 ILE B CA 1
ATOM 3444 C C . ILE B 1 158 ? -21.298 19.966 44.263 1.00 20.70 158 ILE B C 1
ATOM 3445 O O . ILE B 1 158 ? -21.794 20.150 45.370 1.00 19.82 158 ILE B O 1
ATOM 3450 N N . GLY B 1 159 ? -20.016 20.205 44.013 1.00 19.73 159 GLY B N 1
ATOM 3451 C CA . GLY B 1 159 ? -19.157 20.719 45.062 1.00 19.03 159 GLY B CA 1
ATOM 3452 C C . GLY B 1 159 ? -17.776 21.104 44.576 1.00 18.11 159 GLY B C 1
ATOM 3453 O O . GLY B 1 159 ? -17.426 20.899 43.412 1.00 17.79 159 GLY B O 1
ATOM 3454 N N . ILE B 1 160 ? -17.006 21.689 45.479 1.00 17.51 160 ILE B N 1
ATOM 3455 C CA . ILE B 1 160 ? -15.639 22.064 45.189 1.00 17.11 160 ILE B CA 1
ATOM 3456 C C . ILE B 1 160 ? -14.769 21.867 46.426 1.00 17.65 160 ILE B C 1
ATOM 3457 O O . ILE B 1 160 ? -15.162 22.241 47.543 1.00 17.21 160 ILE B O 1
ATOM 3480 N N . GLU B 1 162 ? -11.716 23.416 47.728 1.00 18.68 162 GLU B N 1
ATOM 3481 C CA . GLU B 1 162 ? -11.082 24.703 47.506 1.00 18.99 162 GLU B CA 1
ATOM 3482 C C . GLU B 1 162 ? -9.848 24.747 48.394 1.00 19.81 162 GLU B C 1
ATOM 3483 O O . GLU B 1 162 ? -9.955 24.819 49.632 1.00 19.98 162 GLU B O 1
ATOM 3489 N N . ALA B 1 163 ? -8.683 24.692 47.755 1.00 20.20 163 ALA B N 1
ATOM 3490 C CA . ALA B 1 163 ? -7.415 24.459 48.442 1.00 20.83 163 ALA B CA 1
ATOM 3491 C C . ALA B 1 163 ? -6.513 25.688 48.473 1.00 21.39 163 ALA B C 1
ATOM 3492 O O . ALA B 1 163 ? -5.347 25.591 48.882 1.00 21.50 163 ALA B O 1
ATOM 3494 N N . THR B 1 164 ? -7.046 26.849 48.081 1.00 21.15 164 THR B N 1
ATOM 3495 C CA . THR B 1 164 ? -6.233 28.073 47.997 1.00 21.22 164 THR B CA 1
ATOM 3496 C C . THR B 1 164 ? -5.868 28.616 49.375 1.00 21.59 164 THR B C 1
ATOM 3497 O O . THR B 1 164 ? -4.894 29.365 49.511 1.00 21.63 164 THR B O 1
ATOM 3501 N N . GLY B 1 165 ? -6.670 28.272 50.380 1.00 21.19 165 GLY B N 1
ATOM 3502 C CA . GLY B 1 165 ? -6.596 28.924 51.679 1.00 22.03 165 GLY B CA 1
ATOM 3503 C C . GLY B 1 165 ? -7.178 30.329 51.691 1.00 22.10 165 GLY B C 1
ATOM 3504 O O . GLY B 1 165 ? -7.130 31.008 52.721 1.00 23.15 165 GLY B O 1
ATOM 3505 N N . ASN B 1 166 ? -7.738 30.763 50.558 1.00 22.40 166 ASN B N 1
ATOM 3506 C CA . ASN B 1 166 ? -8.310 32.099 50.413 1.00 22.47 166 ASN B CA 1
ATOM 3507 C C . ASN B 1 166 ? -9.768 32.062 50.875 1.00 22.37 166 ASN B C 1
ATOM 3508 O O . ASN B 1 166 ? -10.641 31.548 50.169 1.00 22.18 166 ASN B O 1
ATOM 3513 N N . LEU B 1 167 ? -10.028 32.603 52.064 1.00 22.06 167 LEU B N 1
ATOM 3514 C CA . LEU B 1 167 ? -11.351 32.495 52.686 1.00 21.89 167 LEU B CA 1
ATOM 3515 C C . LEU B 1 167 ? -12.421 33.323 51.960 1.00 21.94 167 LEU B C 1
ATOM 3516 O O . LEU B 1 167 ? -13.617 33.055 52.095 1.00 21.93 167 LEU B O 1
ATOM 3521 N N . THR B 1 168 ? -11.985 34.313 51.180 1.00 21.86 168 THR B N 1
ATOM 3522 C CA A THR B 1 168 ? -12.897 35.137 50.401 0.80 22.15 168 THR B CA 1
ATOM 3523 C CA B THR B 1 168 ? -12.895 35.141 50.392 0.20 21.69 168 THR B CA 1
ATOM 3524 C C . THR B 1 168 ? -13.611 34.304 49.335 1.00 21.57 168 THR B C 1
ATOM 3525 O O . THR B 1 168 ? -14.741 34.609 48.959 1.00 21.63 168 THR B O 1
ATOM 3532 N N . ARG B 1 169 ? -12.953 33.247 48.858 1.00 21.53 169 ARG B N 1
ATOM 3533 C CA . ARG B 1 169 ? -13.553 32.355 47.854 1.00 20.98 169 ARG B CA 1
ATOM 3534 C C . ARG B 1 169 ? -14.838 31.662 48.335 1.00 20.41 169 ARG B C 1
ATOM 3535 O O . ARG B 1 169 ? -15.721 31.385 47.524 1.00 20.00 169 ARG B O 1
ATOM 3543 N N . VAL B 1 170 ? -14.943 31.384 49.639 1.00 19.84 170 VAL B N 1
ATOM 3544 C CA . VAL B 1 170 ? -16.086 30.632 50.168 1.00 19.64 170 VAL B CA 1
ATOM 3545 C C . VAL B 1 170 ? -17.400 31.273 49.713 1.00 19.87 170 VAL B C 1
ATOM 3546 O O . VAL B 1 170 ? -18.213 30.629 49.054 1.00 20.00 170 VAL B O 1
ATOM 3550 N N . ASN B 1 171 ? -17.595 32.550 50.027 1.00 20.37 171 ASN B N 1
ATOM 3551 C CA . ASN B 1 171 ? -18.853 33.214 49.676 1.00 20.95 171 ASN B CA 1
ATOM 3552 C C . ASN B 1 171 ? -18.920 33.792 48.259 1.00 20.60 171 ASN B C 1
ATOM 3553 O O . ASN B 1 171 ? -20.014 33.984 47.727 1.00 20.42 171 ASN B O 1
ATOM 3558 N N . GLN B 1 172 ? -17.772 34.040 47.634 1.00 20.49 172 GLN B N 1
ATOM 3559 C CA . GLN B 1 172 ? -17.765 34.368 46.201 1.00 20.87 172 GLN B CA 1
ATOM 3560 C C . GLN B 1 172 ? -18.356 33.205 45.407 1.00 19.82 172 GLN B C 1
ATOM 3561 O O . GLN B 1 172 ? -19.040 33.404 44.413 1.00 19.94 172 GLN B O 1
ATOM 3567 N N . ILE B 1 173 ? -18.107 31.985 45.872 1.00 19.34 173 ILE B N 1
ATOM 3568 C CA . ILE B 1 173 ? -18.697 30.806 45.265 1.00 19.28 173 ILE B CA 1
ATOM 3569 C C . ILE B 1 173 ? -20.134 30.595 45.760 1.00 20.02 173 ILE B C 1
ATOM 3570 O O . ILE B 1 173 ? -21.043 30.448 44.957 1.00 20.15 173 ILE B O 1
ATOM 3575 N N . LYS B 1 174 ? -20.346 30.589 47.075 1.00 20.69 174 LYS B N 1
ATOM 3576 C CA . LYS B 1 174 ? -21.664 30.252 47.613 1.00 21.51 174 LYS B CA 1
ATOM 3577 C C . LYS B 1 174 ? -22.755 31.133 47.010 1.00 21.81 174 LYS B C 1
ATOM 3578 O O . LYS B 1 174 ? -23.852 30.660 46.725 1.00 21.26 174 LYS B O 1
ATOM 3584 N N . GLU B 1 175 ? -22.436 32.400 46.773 1.00 22.39 175 GLU B N 1
ATOM 3585 C CA . GLU B 1 175 ? -23.420 33.342 46.263 1.00 23.34 175 GLU B CA 1
ATOM 3586 C C . GLU B 1 175 ? -23.847 33.052 44.810 1.00 23.29 175 GLU B C 1
ATOM 3587 O O . GLU B 1 175 ? -24.847 33.583 44.349 1.00 24.08 175 GLU B O 1
ATOM 3593 N N . LEU B 1 176 ? -23.097 32.206 44.104 1.00 23.05 176 LEU B N 1
ATOM 3594 C CA . LEU B 1 176 ? -23.376 31.895 42.698 1.00 23.06 176 LEU B CA 1
ATOM 3595 C C . LEU B 1 176 ? -23.966 30.511 42.488 1.00 23.14 176 LEU B C 1
ATOM 3596 O O . LEU B 1 176 ? -24.227 30.118 41.356 1.00 23.64 176 LEU B O 1
ATOM 3601 N N . VAL B 1 177 ? -24.156 29.760 43.565 1.00 23.21 177 VAL B N 1
ATOM 3602 C CA . VAL B 1 177 ? -24.528 28.366 43.451 1.00 22.99 177 VAL B CA 1
ATOM 3603 C C . VAL B 1 177 ? -25.687 28.038 44.377 1.00 23.25 177 VAL B C 1
ATOM 3604 O O . VAL B 1 177 ? -26.049 28.832 45.245 1.00 22.94 177 VAL B O 1
ATOM 3608 N N . SER B 1 178 ? -26.254 26.852 44.187 1.00 23.61 178 SER B N 1
ATOM 3609 C CA . SER B 1 178 ? -27.406 26.413 44.968 1.00 23.95 178 SER B CA 1
ATOM 3610 C C . SER B 1 178 ? -27.025 26.132 46.418 1.00 23.95 178 SER B C 1
ATOM 3611 O O . SER B 1 178 ? -25.857 25.904 46.750 1.00 23.43 178 SER B O 1
ATOM 3614 N N . ASP B 1 179 ? -28.035 26.143 47.282 1.00 23.98 179 ASP B N 1
ATOM 3615 C CA . ASP B 1 179 ? -27.858 25.800 48.686 1.00 24.36 179 ASP B CA 1
ATOM 3616 C C . ASP B 1 179 ? -27.308 24.396 48.941 1.00 24.25 179 ASP B C 1
ATOM 3617 O O . ASP B 1 179 ? -26.799 24.130 50.025 1.00 24.36 179 ASP B O 1
ATOM 3622 N N . ASP B 1 180 ? -27.441 23.488 47.979 1.00 24.49 180 ASP B N 1
ATOM 3623 C CA . ASP B 1 180 ? -26.966 22.105 48.152 1.00 25.01 180 ASP B CA 1
ATOM 3624 C C . ASP B 1 180 ? -25.531 21.901 47.673 1.00 23.93 180 ASP B C 1
ATOM 3625 O O . ASP B 1 180 ? -24.936 20.871 47.959 1.00 24.22 180 ASP B O 1
ATOM 3630 N N . PHE B 1 181 ? -24.979 22.886 46.968 1.00 22.42 181 PHE B N 1
ATOM 3631 C CA . PHE B 1 181 ? -23.604 22.812 46.456 1.00 21.39 181 PHE B CA 1
ATOM 3632 C C . PHE B 1 181 ? -22.623 22.894 47.632 1.00 20.94 181 PHE B C 1
ATOM 3633 O O . PHE B 1 181 ? -22.712 23.825 48.438 1.00 21.17 181 PHE B O 1
ATOM 3641 N N . VAL B 1 182 ? -21.705 21.931 47.749 1.00 20.42 182 VAL B N 1
ATOM 3642 C CA . VAL B 1 182 ? -20.805 21.909 48.915 1.00 20.42 182 VAL B CA 1
ATOM 3643 C C . VAL B 1 182 ? -19.439 22.569 48.690 1.00 20.20 182 VAL B C 1
ATOM 3644 O O . VAL B 1 182 ? -18.809 22.437 47.634 1.00 19.36 182 VAL B O 1
ATOM 3648 N N . LEU B 1 183 ? -19.039 23.327 49.705 1.00 19.52 183 LEU B N 1
ATOM 3649 C CA . LEU B 1 183 ? -17.734 23.937 49.798 1.00 19.44 183 LEU B CA 1
ATOM 3650 C C . LEU B 1 183 ? -16.937 23.137 50.806 1.00 19.04 183 LEU B C 1
ATOM 3651 O O . LEU B 1 183 ? -17.317 23.057 51.976 1.00 18.33 183 LEU B O 1
ATOM 3656 N N . LEU B 1 184 ? -15.831 22.552 50.349 1.00 18.31 184 LEU B N 1
ATOM 3657 C CA . LEU B 1 184 ? -14.962 21.749 51.192 1.00 18.02 184 LEU B CA 1
ATOM 3658 C C . LEU B 1 184 ? -13.552 22.311 51.140 1.00 18.03 184 LEU B C 1
ATOM 3659 O O . LEU B 1 184 ? -13.012 22.559 50.054 1.00 18.55 184 LEU B O 1
ATOM 3664 N N . SER B 1 185 ? -12.949 22.496 52.309 1.00 17.88 185 SER B N 1
ATOM 3665 C CA . SER B 1 185 ? -11.569 22.950 52.405 1.00 17.82 185 SER B CA 1
ATOM 3666 C C . SER B 1 185 ? -10.616 21.883 51.881 1.00 18.00 185 SER B C 1
ATOM 3667 O O . SER B 1 185 ? -10.754 20.710 52.216 1.00 17.84 185 SER B O 1
ATOM 3670 N N . GLY B 1 186 ? -9.656 22.302 51.057 1.00 18.15 186 GLY B N 1
ATOM 3671 C CA . GLY B 1 186 ? -8.498 21.470 50.719 1.00 18.23 186 GLY B CA 1
ATOM 3672 C C . GLY B 1 186 ? -7.195 21.965 51.340 1.00 18.73 186 GLY B C 1
ATOM 3673 O O . GLY B 1 186 ? -6.117 21.685 50.820 1.00 18.87 186 GLY B O 1
ATOM 3674 N N . ASP B 1 187 ? -7.296 22.695 52.453 1.00 18.98 187 ASP B N 1
ATOM 3675 C CA . ASP B 1 187 ? -6.138 23.293 53.127 1.00 18.86 187 ASP B CA 1
ATOM 3676 C C . ASP B 1 187 ? -6.330 23.156 54.633 1.00 18.73 187 ASP B C 1
ATOM 3677 O O . ASP B 1 187 ? -7.067 23.925 55.249 1.00 19.13 187 ASP B O 1
ATOM 3682 N N . ASP B 1 188 ? -5.671 22.162 55.215 1.00 18.40 188 ASP B N 1
ATOM 3683 C CA . ASP B 1 188 ? -5.887 21.799 56.615 1.00 18.79 188 ASP B CA 1
ATOM 3684 C C . ASP B 1 188 ? -5.672 22.956 57.578 1.00 18.58 188 ASP B C 1
ATOM 3685 O O . ASP B 1 188 ? -6.440 23.111 58.519 1.00 18.15 188 ASP B O 1
ATOM 3690 N N . ALA B 1 189 ? -4.634 23.755 57.338 1.00 18.63 189 ALA B N 1
ATOM 3691 C CA . ALA B 1 189 ? -4.287 24.853 58.245 1.00 19.14 189 ALA B CA 1
ATOM 3692 C C . ALA B 1 189 ? -5.349 25.957 58.328 1.00 19.55 189 ALA B C 1
ATOM 3693 O O . ALA B 1 189 ? -5.404 26.669 59.333 1.00 19.43 189 ALA B O 1
ATOM 3695 N N . SER B 1 190 ? -6.156 26.132 57.278 1.00 19.48 190 SER B N 1
ATOM 3696 C CA . SER B 1 190 ? -7.251 27.120 57.291 1.00 19.43 190 SER B CA 1
ATOM 3697 C C . SER B 1 190 ? -8.641 26.488 57.259 1.00 19.54 190 SER B C 1
ATOM 3698 O O . SER B 1 190 ? -9.625 27.191 57.046 1.00 20.29 190 SER B O 1
ATOM 3701 N N . ALA B 1 191 ? -8.732 25.176 57.488 1.00 19.50 191 ALA B N 1
ATOM 3702 C CA . ALA B 1 191 ? -9.996 24.455 57.332 1.00 19.74 191 ALA B CA 1
ATOM 3703 C C . ALA B 1 191 ? -11.092 24.885 58.323 1.00 19.97 191 ALA B C 1
ATOM 3704 O O . ALA B 1 191 ? -12.250 24.992 57.933 1.00 19.65 191 ALA B O 1
ATOM 3706 N N . LEU B 1 192 ? -10.741 25.119 59.591 1.00 20.02 192 LEU B N 1
ATOM 3707 C CA . LEU B 1 192 ? -11.732 25.573 60.566 1.00 20.24 192 LEU B CA 1
ATOM 3708 C C . LEU B 1 192 ? -12.224 26.992 60.223 1.00 21.10 192 LEU B C 1
ATOM 3709 O O . LEU B 1 192 ? -13.422 27.274 60.293 1.00 21.28 192 LEU B O 1
ATOM 3714 N N . ASP B 1 193 ? -11.297 27.867 59.848 1.00 20.79 193 ASP B N 1
ATOM 3715 C CA . ASP B 1 193 ? -11.664 29.194 59.390 1.00 21.25 193 ASP B CA 1
ATOM 3716 C C . ASP B 1 193 ? -12.616 29.063 58.198 1.00 20.88 193 ASP B C 1
ATOM 3717 O O . ASP B 1 193 ? -13.645 29.716 58.146 1.00 20.54 193 ASP B O 1
ATOM 3722 N N . PHE B 1 194 ? -12.254 28.204 57.247 1.00 20.44 194 PHE B N 1
ATOM 3723 C CA . PHE B 1 194 ? -13.062 27.961 56.052 1.00 20.32 194 PHE B CA 1
ATOM 3724 C C . PHE B 1 194 ? -14.481 27.564 56.450 1.00 20.33 194 PHE B C 1
ATOM 3725 O O . PHE B 1 194 ? -15.447 28.100 55.923 1.00 20.25 194 PHE B O 1
ATOM 3733 N N . MET B 1 195 ? -14.606 26.641 57.401 1.00 21.00 195 MET B N 1
ATOM 3734 C CA . MET B 1 195 ? -15.929 26.273 57.904 1.00 21.24 195 MET B CA 1
ATOM 3735 C C . MET B 1 195 ? -16.624 27.440 58.620 1.00 21.31 195 MET B C 1
ATOM 3736 O O . MET B 1 195 ? -17.823 27.667 58.423 1.00 20.14 195 MET B O 1
ATOM 3741 N N . GLN B 1 196 ? -15.877 28.183 59.431 1.00 21.20 196 GLN B N 1
ATOM 3742 C CA . GLN B 1 196 ? -16.423 29.358 60.113 1.00 22.27 196 GLN B CA 1
ATOM 3743 C C . GLN B 1 196 ? -16.934 30.419 59.136 1.00 21.79 196 GLN B C 1
ATOM 3744 O O . GLN B 1 196 ? -17.859 31.173 59.453 1.00 22.11 196 GLN B O 1
ATOM 3750 N N . TYR B 1 197 ? -16.332 30.472 57.951 1.00 21.95 197 TYR B N 1
ATOM 3751 C CA . TYR B 1 197 ? -16.768 31.385 56.902 1.00 21.85 197 TYR B CA 1
ATOM 3752 C C . TYR B 1 197 ? -17.928 30.856 56.039 1.00 21.94 197 TYR B C 1
ATOM 3753 O O . TYR B 1 197 ? -18.382 31.563 55.140 1.00 22.36 197 TYR B O 1
ATOM 3762 N N . GLY B 1 198 ? -18.391 29.629 56.293 1.00 21.54 198 GLY B N 1
ATOM 3763 C CA . GLY B 1 198 ? -19.545 29.067 55.580 1.00 21.21 198 GLY B CA 1
ATOM 3764 C C . GLY B 1 198 ? -19.314 27.745 54.866 1.00 20.89 198 GLY B C 1
ATOM 3765 O O . GLY B 1 198 ? -20.247 27.177 54.291 1.00 20.73 198 GLY B O 1
ATOM 3766 N N . GLY B 1 199 ? -18.081 27.253 54.897 1.00 20.58 199 GLY B N 1
ATOM 3767 C CA . GLY B 1 199 ? -17.764 25.919 54.362 1.00 20.52 199 GLY B CA 1
ATOM 3768 C C . GLY B 1 199 ? -18.456 24.770 55.082 1.00 20.77 199 GLY B C 1
ATOM 3769 O O . GLY B 1 199 ? -18.888 24.910 56.226 1.00 20.45 199 GLY B O 1
ATOM 3770 N N . HIS B 1 200 ? -18.520 23.619 54.411 1.00 20.71 200 HIS B N 1
ATOM 3771 C CA . HIS B 1 200 ? -19.312 22.475 54.864 1.00 20.79 200 HIS B CA 1
ATOM 3772 C C . HIS B 1 200 ? -18.500 21.313 55.419 1.00 20.09 200 HIS B C 1
ATOM 3773 O O . HIS B 1 200 ? -19.053 20.370 55.991 1.00 20.59 200 HIS B O 1
ATOM 3780 N N . GLY B 1 201 ? -17.192 21.382 55.235 1.00 19.09 201 GLY B N 1
ATOM 3781 C CA . GLY B 1 201 ? -16.308 20.305 55.623 1.00 18.85 201 GLY B CA 1
ATOM 3782 C C . GLY B 1 201 ? -14.910 20.525 55.089 1.00 18.43 201 GLY B C 1
ATOM 3783 O O . GLY B 1 201 ? -14.567 21.625 54.633 1.00 18.49 201 GLY B O 1
ATOM 3784 N N . VAL B 1 202 ? -14.123 19.457 55.132 1.00 18.20 202 VAL B N 1
ATOM 3785 C CA . VAL B 1 202 ? -12.735 19.486 54.731 1.00 18.61 202 VAL B CA 1
ATOM 3786 C C . VAL B 1 202 ? -12.346 18.141 54.132 1.00 18.73 202 VAL B C 1
ATOM 3787 O O . VAL B 1 202 ? -12.721 17.084 54.658 1.00 18.06 202 VAL B O 1
ATOM 3791 N N . ILE B 1 203 ? -11.625 18.195 53.014 1.00 18.61 203 ILE B N 1
ATOM 3792 C CA . ILE B 1 203 ? -10.912 17.031 52.487 1.00 18.61 203 ILE B CA 1
ATOM 3793 C C . ILE B 1 203 ? -9.473 17.164 52.987 1.00 18.70 203 ILE B C 1
ATOM 3794 O O . ILE B 1 203 ? -8.714 18.018 52.526 1.00 18.90 203 ILE B O 1
ATOM 3799 N N . SER B 1 204 ? -9.127 16.309 53.952 1.00 18.67 204 SER B N 1
ATOM 3800 C CA . SER B 1 204 ? -8.024 16.537 54.883 1.00 18.57 204 SER B CA 1
ATOM 3801 C C . SER B 1 204 ? -6.850 15.562 54.740 1.00 18.46 204 SER B C 1
ATOM 3802 O O . SER B 1 204 ? -7.052 14.359 54.546 1.00 18.65 204 SER B O 1
ATOM 3805 N N . VAL B 1 205 ? -5.630 16.082 54.869 1.00 18.03 205 VAL B N 1
ATOM 3806 C CA . VAL B 1 205 ? -4.440 15.251 55.051 1.00 17.73 205 VAL B CA 1
ATOM 3807 C C . VAL B 1 205 ? -4.304 14.859 56.535 1.00 17.63 205 VAL B C 1
ATOM 3808 O O . VAL B 1 205 ? -4.060 13.697 56.858 1.00 17.85 205 VAL B O 1
ATOM 3812 N N . THR B 1 206 ? -4.469 15.832 57.429 1.00 17.37 206 THR B N 1
ATOM 3813 C CA . THR B 1 206 ? -4.365 15.603 58.879 1.00 17.69 206 THR B CA 1
ATOM 3814 C C . THR B 1 206 ? -5.256 14.458 59.369 1.00 17.37 206 THR B C 1
ATOM 3815 O O . THR B 1 206 ? -4.862 13.695 60.255 1.00 18.30 206 THR B O 1
ATOM 3819 N N . ALA B 1 207 ? -6.429 14.286 58.762 1.00 17.51 207 ALA B N 1
ATOM 3820 C CA . ALA B 1 207 ? -7.343 13.213 59.167 1.00 17.18 207 ALA B CA 1
ATOM 3821 C C . ALA B 1 207 ? -6.735 11.819 59.002 1.00 17.10 207 ALA B C 1
ATOM 3822 O O . ALA B 1 207 ? -7.208 10.868 59.600 1.00 17.14 207 ALA B O 1
ATOM 3824 N N . ASN B 1 208 ? -5.675 11.699 58.202 1.00 17.68 208 ASN B N 1
ATOM 3825 C CA . ASN B 1 208 ? -4.961 10.423 58.077 1.00 17.67 208 ASN B CA 1
ATOM 3826 C C . ASN B 1 208 ? -4.435 9.889 59.407 1.00 17.84 208 ASN B C 1
ATOM 3827 O O . ASN B 1 208 ? -4.363 8.680 59.601 1.00 17.87 208 ASN B O 1
ATOM 3832 N N . VAL B 1 209 ? -4.054 10.796 60.303 1.00 18.43 209 VAL B N 1
ATOM 3833 C CA . VAL B 1 209 ? -3.415 10.435 61.571 1.00 18.71 209 VAL B CA 1
ATOM 3834 C C . VAL B 1 209 ? -4.124 11.001 62.815 1.00 18.85 209 VAL B C 1
ATOM 3835 O O . VAL B 1 209 ? -3.780 10.626 63.934 1.00 19.82 209 VAL B O 1
ATOM 3839 N N . ALA B 1 210 ? -5.113 11.872 62.617 1.00 19.13 210 ALA B N 1
ATOM 3840 C CA . ALA B 1 210 ? -5.922 12.435 63.706 1.00 19.17 210 ALA B CA 1
ATOM 3841 C C . ALA B 1 210 ? -7.399 12.402 63.305 1.00 19.47 210 ALA B C 1
ATOM 3842 O O . ALA B 1 210 ? -8.110 13.410 63.389 1.00 19.28 210 ALA B O 1
ATOM 3844 N N . ALA B 1 211 ? -7.847 11.224 62.877 1.00 19.61 211 ALA B N 1
ATOM 3845 C CA . ALA B 1 211 ? -9.185 11.053 62.316 1.00 20.37 211 ALA B CA 1
ATOM 3846 C C . ALA B 1 211 ? -10.287 11.388 63.319 1.00 20.74 211 ALA B C 1
ATOM 3847 O O . ALA B 1 211 ? -11.246 12.061 62.983 1.00 20.31 211 ALA B O 1
ATOM 3849 N N . ARG B 1 212 ? -10.145 10.920 64.553 1.00 21.80 212 ARG B N 1
ATOM 3850 C CA . ARG B 1 212 ? -11.174 11.165 65.567 1.00 23.35 212 ARG B CA 1
ATOM 3851 C C . ARG B 1 212 ? -11.320 12.658 65.856 1.00 21.91 212 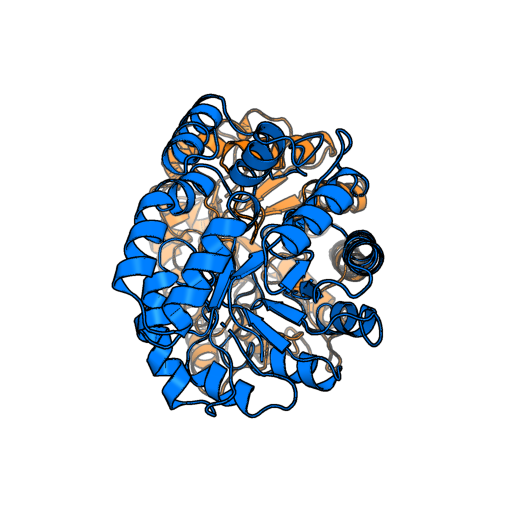ARG B C 1
ATOM 3852 O O . ARG B 1 212 ? -12.433 13.196 65.884 1.00 21.81 212 ARG B O 1
ATOM 3860 N N . ASP B 1 213 ? -10.189 13.326 66.048 1.00 21.20 213 ASP B N 1
ATOM 3861 C CA . ASP B 1 213 ? -10.175 14.760 66.333 1.00 21.08 213 ASP B CA 1
ATOM 3862 C C . ASP B 1 213 ? -10.717 15.589 65.183 1.00 20.55 213 ASP B C 1
ATOM 3863 O O . ASP B 1 213 ? -11.488 16.524 65.403 1.00 20.08 213 ASP B O 1
ATOM 3868 N N . MET B 1 214 ? -10.310 15.254 63.964 1.00 19.76 214 MET B N 1
ATOM 3869 C CA . MET B 1 214 ? -10.807 15.965 62.794 1.00 19.64 214 MET B CA 1
ATOM 3870 C C . MET B 1 214 ? -12.319 15.786 62.648 1.00 19.95 214 MET B C 1
ATOM 3871 O O . MET B 1 214 ? -13.040 16.745 62.357 1.00 19.32 214 MET B O 1
ATOM 3876 N N . ALA B 1 215 ? -12.802 14.571 62.872 1.00 19.82 215 ALA B N 1
ATOM 3877 C CA . ALA B 1 215 ? -14.247 14.318 62.833 1.00 20.77 215 ALA B CA 1
ATOM 3878 C C . ALA B 1 215 ? -14.998 15.152 63.896 1.00 21.14 215 ALA B C 1
ATOM 3879 O O . ALA B 1 215 ? -16.039 15.747 63.611 1.00 21.03 215 ALA B O 1
ATOM 3881 N N . GLN B 1 216 ? -14.448 15.207 65.108 1.00 22.03 216 GLN B N 1
ATOM 3882 C CA . GLN B 1 216 ? -15.071 15.951 66.213 1.00 22.56 216 GLN B CA 1
ATOM 3883 C C . GLN B 1 216 ? -15.087 17.452 65.918 1.00 21.77 216 GLN B C 1
ATOM 3884 O O . GLN B 1 216 ? -16.090 18.139 66.149 1.00 21.51 216 GLN B O 1
ATOM 3890 N N . MET B 1 217 ? -13.964 17.953 65.412 1.00 21.12 217 MET B N 1
ATOM 3891 C CA . MET B 1 217 ? -13.828 19.371 65.089 1.00 20.96 217 MET B CA 1
ATOM 3892 C C . MET B 1 217 ? -14.853 19.817 64.044 1.00 20.82 217 MET B C 1
ATOM 3893 O O . MET B 1 217 ? -15.506 20.856 64.201 1.00 20.81 217 MET B O 1
ATOM 3898 N N . CYS B 1 218 ? -14.989 19.028 62.981 1.00 20.77 218 CYS B N 1
ATOM 3899 C CA . CYS B 1 218 ? -15.938 19.337 61.924 1.00 20.64 218 CYS B CA 1
ATOM 3900 C C . CYS B 1 218 ? -17.385 19.287 62.436 1.00 20.74 218 CYS B C 1
ATOM 3901 O O . CYS B 1 218 ? -18.207 20.096 62.036 1.00 20.96 218 CYS B O 1
ATOM 3904 N N . LYS B 1 219 ? -17.663 18.354 63.340 1.00 21.12 219 LYS B N 1
ATOM 3905 C CA . LYS B 1 219 ? -18.979 18.236 63.962 1.00 22.18 219 LYS B CA 1
ATOM 3906 C C . LYS B 1 219 ? -19.308 19.473 64.795 1.00 21.92 219 LYS B C 1
ATOM 3907 O O . LYS B 1 219 ? -20.383 20.045 64.659 1.00 21.70 219 LYS B O 1
ATOM 3913 N N . LEU B 1 220 ? -18.378 19.872 65.658 1.00 21.72 220 LEU B N 1
ATOM 3914 C CA . LEU B 1 220 ? -18.553 21.080 66.484 1.00 21.79 220 LEU B CA 1
ATOM 3915 C C . LEU B 1 220 ? -18.706 22.333 65.621 1.00 21.95 220 LEU B C 1
ATOM 3916 O O . LEU B 1 220 ? -19.520 23.212 65.913 1.00 22.02 220 LEU B O 1
ATOM 3921 N N . ALA B 1 221 ? -17.928 22.402 64.545 1.00 22.24 221 ALA B N 1
ATOM 3922 C CA . ALA B 1 221 ? -18.032 23.504 63.592 1.00 22.45 221 ALA B CA 1
ATOM 3923 C C . ALA B 1 221 ? -19.427 23.560 62.952 1.00 23.03 221 ALA B C 1
ATOM 3924 O O . ALA B 1 221 ? -20.039 24.625 62.881 1.00 23.13 221 ALA B O 1
ATOM 3926 N N . ALA B 1 222 ? -19.924 22.412 62.489 1.00 23.16 222 ALA B N 1
ATOM 3927 C CA . ALA B 1 222 ? -21.256 22.325 61.883 1.00 24.04 222 ALA B CA 1
ATOM 3928 C C . ALA B 1 222 ? -22.371 22.718 62.867 1.00 24.61 222 ALA B C 1
ATOM 3929 O O . ALA B 1 222 ? -23.390 23.276 62.467 1.00 25.07 222 ALA B O 1
ATOM 3931 N N A GLU B 1 223 ? -22.154 22.418 64.147 0.70 25.09 223 GLU B N 1
ATOM 3932 N N B GLU B 1 223 ? -22.166 22.428 64.145 0.30 24.95 223 GLU B N 1
ATOM 3933 C CA A GLU B 1 223 ? -23.095 22.749 65.224 0.70 25.46 223 GLU B CA 1
ATOM 3934 C CA B GLU B 1 223 ? -23.149 22.753 65.174 0.30 25.20 223 GLU B CA 1
ATOM 3935 C C A GLU B 1 223 ? -23.008 24.214 65.655 0.70 25.60 223 GLU B C 1
ATOM 3936 C C B GLU B 1 223 ? -22.920 24.164 65.755 0.30 25.35 223 GLU B C 1
ATOM 3937 O O A GLU B 1 223 ? -23.830 24.681 66.446 0.70 25.80 223 GLU B O 1
ATOM 3938 O O B GLU B 1 223 ? -23.548 24.542 66.748 0.30 25.43 223 GLU B O 1
ATOM 3949 N N . GLY B 1 224 ? -22.021 24.932 65.136 1.00 25.29 224 GLY B N 1
ATOM 3950 C CA . GLY B 1 224 ? -21.791 26.327 65.506 1.00 25.46 224 GLY B CA 1
ATOM 3951 C C . GLY B 1 224 ? -20.987 26.540 66.781 1.00 25.61 224 GLY B C 1
ATOM 3952 O O . GLY B 1 224 ? -20.910 27.671 67.269 1.00 25.86 224 GLY B O 1
ATOM 3953 N N . HIS B 1 225 ? -20.366 25.478 67.303 1.00 25.12 225 HIS B N 1
ATOM 3954 C CA . HIS B 1 225 ? -19.550 25.567 68.520 1.00 24.71 225 HIS B CA 1
ATOM 3955 C C . HIS B 1 225 ? -18.078 25.746 68.170 1.00 23.97 225 HIS B C 1
ATOM 3956 O O . HIS B 1 225 ? -17.270 24.833 68.323 1.00 23.40 225 HIS B O 1
ATOM 3963 N N . PHE B 1 226 ? -17.734 26.946 67.720 1.00 23.45 226 PHE B N 1
ATOM 3964 C CA . PHE B 1 226 ? -16.401 27.204 67.207 1.00 23.39 226 PHE B CA 1
ATOM 3965 C C . PHE B 1 226 ? -15.342 27.355 68.296 1.00 23.24 226 PHE B C 1
ATOM 3966 O O . PHE B 1 226 ? -14.179 27.029 68.069 1.00 23.00 226 PHE B O 1
ATOM 3974 N N . ALA B 1 227 ? -15.735 27.832 69.473 1.00 22.94 227 ALA B N 1
ATOM 3975 C CA . ALA B 1 227 ? -14.806 27.922 70.605 1.00 22.88 227 ALA B CA 1
ATOM 3976 C C . ALA B 1 227 ? -14.248 26.536 70.900 1.00 22.73 227 ALA B C 1
ATOM 3977 O O . ALA B 1 227 ? -13.034 26.334 70.978 1.00 22.30 227 ALA B O 1
ATOM 3979 N N . GLU B 1 228 ? -15.159 25.581 71.023 1.00 22.65 228 GLU B N 1
ATOM 3980 C CA . GLU B 1 228 ? -14.803 24.194 71.311 1.00 22.65 228 GLU B CA 1
ATOM 3981 C C . GLU B 1 228 ? -14.055 23.555 70.138 1.00 22.92 228 GLU B C 1
ATOM 3982 O O . GLU B 1 228 ? -13.110 22.796 70.340 1.00 22.74 228 GLU B O 1
ATOM 3988 N N . ALA B 1 229 ? -14.468 23.871 68.913 1.00 23.37 229 ALA B N 1
ATOM 3989 C CA . ALA B 1 229 ? -13.763 23.400 67.720 1.00 23.92 229 ALA B CA 1
ATOM 3990 C C . ALA B 1 229 ? -12.311 23.912 67.672 1.00 24.17 229 ALA B C 1
ATOM 3991 O O . ALA B 1 229 ? -11.393 23.170 67.288 1.00 24.22 229 ALA B O 1
ATOM 3993 N N . ARG B 1 230 ? -12.114 25.174 68.070 1.00 24.53 230 ARG B N 1
ATOM 3994 C CA . ARG B 1 230 ? -10.775 25.792 68.143 1.00 25.12 230 ARG B CA 1
ATOM 3995 C C . ARG B 1 230 ? -9.817 25.058 69.061 1.00 24.10 230 ARG B C 1
ATOM 3996 O O . ARG B 1 230 ? -8.624 24.995 68.785 1.00 24.07 230 ARG B O 1
ATOM 4004 N N . VAL B 1 231 ? -10.331 24.551 70.176 1.00 23.40 231 VAL B N 1
ATOM 4005 C CA . VAL B 1 231 ? -9.502 23.827 71.127 1.00 22.92 231 VAL B CA 1
ATOM 4006 C C . VAL B 1 231 ? -8.852 22.660 70.392 1.00 22.64 231 VAL B C 1
ATOM 4007 O O . VAL B 1 231 ? -7.645 22.428 70.506 1.00 22.56 231 VAL B O 1
ATOM 4011 N N . ILE B 1 232 ? -9.656 21.970 69.590 1.00 22.28 232 ILE B N 1
ATOM 4012 C CA . ILE B 1 232 ? -9.153 20.837 68.814 1.00 21.70 232 ILE B CA 1
ATOM 4013 C C . ILE B 1 232 ? -8.179 21.309 67.727 1.00 21.15 232 ILE B C 1
ATOM 4014 O O . ILE B 1 232 ? -7.109 20.714 67.533 1.00 20.28 232 ILE B O 1
ATOM 4019 N N . ASN B 1 233 ? -8.543 22.379 67.021 1.00 20.78 233 ASN B N 1
ATOM 4020 C CA . ASN B 1 233 ? -7.678 22.901 65.974 1.00 21.00 233 ASN B CA 1
ATOM 4021 C C . ASN B 1 233 ? -6.311 23.336 66.508 1.00 21.53 233 ASN B C 1
ATOM 4022 O O . ASN B 1 233 ? -5.290 23.106 65.861 1.00 21.18 233 ASN B O 1
ATOM 4027 N N . GLU B 1 234 ? -6.300 23.972 67.674 1.00 22.12 234 GLU B N 1
ATOM 4028 C CA . GLU B 1 234 ? -5.043 24.379 68.296 1.00 23.28 234 GLU B CA 1
ATOM 4029 C C . GLU B 1 234 ? -4.164 23.164 68.603 1.00 22.80 234 GLU B C 1
ATOM 4030 O O . GLU B 1 234 ? -2.947 23.202 68.384 1.00 22.19 234 GLU B O 1
ATOM 4036 N N . ARG B 1 235 ? -4.788 22.099 69.105 1.00 22.86 235 ARG B N 1
ATOM 4037 C CA . ARG B 1 235 ? -4.110 20.816 69.337 1.00 23.40 235 ARG B CA 1
ATOM 4038 C C . ARG B 1 235 ? -3.451 20.273 68.060 1.00 22.81 235 ARG B C 1
ATOM 4039 O O . ARG B 1 235 ? -2.339 19.758 68.103 1.00 21.87 235 ARG B O 1
ATOM 4047 N N . LEU B 1 236 ? -4.158 20.407 66.933 1.00 22.59 236 LEU B N 1
ATOM 4048 C CA . LEU B 1 236 ? -3.721 19.870 65.634 1.00 22.48 236 LEU B CA 1
ATOM 4049 C C . LEU B 1 236 ? -2.898 20.831 64.772 1.00 22.99 236 LEU B C 1
ATOM 4050 O O . LEU B 1 236 ? -2.397 20.442 63.710 1.00 22.10 236 LEU B O 1
ATOM 4055 N N . MET B 1 237 ? -2.755 22.074 65.221 1.00 23.27 237 MET B N 1
ATOM 4056 C CA . MET B 1 237 ? -2.199 23.127 64.374 1.00 24.97 237 MET B CA 1
ATOM 4057 C C . MET B 1 237 ? -0.777 22.809 63.910 1.00 23.34 237 MET B C 1
ATOM 4058 O O . MET B 1 237 ? -0.456 23.027 62.748 1.00 22.28 237 MET B O 1
ATOM 4063 N N . PRO B 1 238 ? 0.087 22.315 64.817 1.00 22.61 238 PRO B N 1
ATOM 4064 C CA . PRO B 1 238 ? 1.416 21.879 64.367 1.00 22.36 238 PRO B CA 1
ATOM 4065 C C . PRO B 1 238 ? 1.405 20.789 63.286 1.00 21.99 238 PRO B C 1
ATOM 4066 O O . PRO B 1 238 ? 2.239 20.823 62.378 1.00 22.49 238 PRO B O 1
ATOM 4070 N N . LEU B 1 239 ? 0.485 19.836 63.391 1.00 21.31 239 LEU B N 1
ATOM 4071 C CA . LEU B 1 239 ? 0.321 18.816 62.360 1.00 21.30 239 LEU B CA 1
ATOM 4072 C C . LEU B 1 239 ? -0.130 19.430 61.045 1.00 21.08 239 LEU B C 1
ATOM 4073 O O . LEU B 1 239 ? 0.415 19.098 59.991 1.00 20.74 239 LEU B O 1
ATOM 4078 N N . HIS B 1 240 ? -1.130 20.312 61.107 1.00 20.72 240 HIS B N 1
ATOM 4079 C CA . HIS B 1 240 ? -1.611 21.020 59.918 1.00 20.48 240 HIS B CA 1
ATOM 4080 C C . HIS B 1 240 ? -0.454 21.705 59.175 1.00 20.91 240 HIS B C 1
ATOM 4081 O O . HIS B 1 240 ? -0.476 21.801 57.951 1.00 21.46 240 HIS B O 1
ATOM 4088 N N . ASN B 1 241 ? 0.541 22.191 59.910 1.00 20.81 241 ASN B N 1
ATOM 4089 C CA . ASN B 1 241 ? 1.704 22.844 59.312 1.00 21.50 241 ASN B CA 1
ATOM 4090 C C . ASN B 1 241 ? 2.833 21.881 58.918 1.00 21.39 241 ASN B C 1
ATOM 4091 O O . ASN B 1 241 ? 3.308 21.903 57.772 1.00 20.86 241 ASN B O 1
ATOM 4096 N N . LYS B 1 242 ? 3.244 21.028 59.852 1.00 21.14 242 LYS B N 1
ATOM 4097 C CA A LYS B 1 242 ? 4.400 20.158 59.646 0.50 21.29 242 LYS B CA 1
ATOM 4098 C CA B LYS B 1 242 ? 4.403 20.162 59.642 0.50 21.16 242 LYS B CA 1
ATOM 4099 C C . LYS B 1 242 ? 4.130 18.979 58.719 1.00 21.42 242 LYS B C 1
ATOM 4100 O O . LYS B 1 242 ? 5.060 18.327 58.267 1.00 21.46 242 LYS B O 1
ATOM 4111 N N . LEU B 1 243 ? 2.863 18.704 58.418 1.00 21.60 243 LEU B N 1
ATOM 4112 C CA . LEU B 1 243 ? 2.580 17.670 57.414 1.00 21.93 243 LEU B CA 1
ATOM 4113 C C . LEU B 1 243 ? 2.848 18.182 55.986 1.00 22.59 243 LEU B C 1
ATOM 4114 O O . LEU B 1 243 ? 2.701 17.427 55.016 1.00 22.67 243 LEU B O 1
ATOM 4119 N N . PHE B 1 244 ? 3.258 19.449 55.865 1.00 23.56 244 PHE B N 1
ATOM 4120 C CA . PHE B 1 244 ? 3.451 20.093 54.558 1.00 24.08 244 PHE B CA 1
ATOM 4121 C C . PHE B 1 244 ? 4.757 20.845 54.360 1.00 25.17 244 PHE B C 1
ATOM 4122 O O . PHE B 1 244 ? 4.948 21.466 53.316 1.00 25.76 244 PHE B O 1
ATOM 4130 N N . VAL B 1 245 ? 5.663 20.833 55.327 1.00 25.69 245 VAL B N 1
ATOM 4131 C CA . VAL B 1 245 ? 6.914 21.555 55.110 1.00 26.36 245 VAL B CA 1
ATOM 4132 C C . VAL B 1 245 ? 7.747 20.779 54.084 1.00 26.10 245 VAL B C 1
ATOM 4133 O O . VAL B 1 245 ? 8.181 21.345 53.070 1.00 26.71 245 VAL B O 1
ATOM 4137 N N . GLU B 1 246 ? 7.915 19.482 54.319 1.00 25.46 246 GLU B N 1
ATOM 4138 C CA . GLU B 1 246 ? 8.380 18.576 53.271 1.00 24.66 246 GLU B CA 1
ATOM 4139 C C . GLU B 1 246 ? 7.168 18.168 52.432 1.00 23.93 246 GLU B C 1
ATOM 4140 O O . GLU B 1 246 ? 6.034 18.231 52.912 1.00 23.35 246 GLU B O 1
ATOM 4146 N N . PRO B 1 247 ? 7.387 17.802 51.159 1.00 23.01 247 PRO B N 1
ATOM 4147 C CA . PRO B 1 247 ? 6.233 17.628 50.251 1.00 22.73 247 PRO B CA 1
ATOM 4148 C C . PRO B 1 247 ? 5.230 16.553 50.674 1.00 22.01 247 PRO B C 1
ATOM 4149 O O . PRO B 1 247 ? 5.603 15.400 50.858 1.00 21.77 247 PRO B O 1
ATOM 4153 N N . ASN B 1 248 ? 3.964 16.937 50.810 1.00 21.24 248 ASN B N 1
ATOM 4154 C CA . ASN B 1 248 ? 2.885 15.973 51.022 1.00 20.37 248 ASN B CA 1
ATOM 4155 C C . ASN B 1 248 ? 2.893 14.962 49.876 1.00 20.21 248 ASN B C 1
ATOM 4156 O O . ASN B 1 248 ? 2.977 15.360 48.713 1.00 20.23 248 ASN B O 1
ATOM 4161 N N . PRO B 1 249 ? 2.765 13.656 50.173 1.00 19.52 249 PRO B N 1
ATOM 4162 C CA . PRO B 1 249 ? 2.515 12.944 51.422 1.00 19.18 249 PRO B CA 1
ATOM 4163 C C . PRO B 1 249 ? 3.730 12.334 52.151 1.00 18.79 249 PRO B C 1
ATOM 4164 O O . PRO B 1 249 ? 3.564 11.374 52.909 1.00 18.01 249 PRO B O 1
ATOM 4168 N N . ILE B 1 250 ? 4.923 12.894 51.967 1.00 18.46 250 ILE B N 1
ATOM 4169 C CA . ILE B 1 250 ? 6.095 12.366 52.651 1.00 17.66 250 ILE B CA 1
ATOM 4170 C C . ILE B 1 250 ? 5.915 12.409 54.183 1.00 17.36 250 ILE B C 1
ATOM 4171 O O . ILE B 1 250 ? 6.061 11.382 54.840 1.00 16.62 250 ILE B O 1
ATOM 4176 N N . PRO B 1 251 ? 5.599 13.585 54.757 1.00 17.63 251 PRO B N 1
ATOM 4177 C CA . PRO B 1 251 ? 5.395 13.625 56.205 1.00 17.62 251 PRO B CA 1
ATOM 4178 C C . PRO B 1 251 ? 4.260 12.746 56.749 1.00 17.95 251 PRO B C 1
ATOM 4179 O O . PRO B 1 251 ? 4.446 12.067 57.767 1.00 17.90 251 PRO B O 1
ATOM 4183 N N . VAL B 1 252 ? 3.099 12.762 56.106 1.00 17.94 252 VAL B N 1
ATOM 4184 C CA . VAL B 1 252 ? 1.938 12.034 56.614 1.00 17.95 252 VAL B CA 1
ATOM 4185 C C . VAL B 1 252 ? 2.142 10.507 56.555 1.00 17.98 252 VAL B C 1
ATOM 4186 O O . VAL B 1 252 ? 1.654 9.778 57.423 1.00 18.15 252 VAL B O 1
ATOM 4190 N N . LYS B 1 253 ? 2.878 10.029 55.558 1.00 18.42 253 LYS B N 1
ATOM 4191 C CA . LYS B 1 253 ? 3.191 8.606 55.481 1.00 18.52 253 LYS B CA 1
ATOM 4192 C C . LYS B 1 253 ? 4.133 8.194 56.608 1.00 18.61 253 LYS B C 1
ATOM 4193 O O . LYS B 1 253 ? 3.956 7.135 57.187 1.00 18.84 253 LYS B O 1
ATOM 4199 N N . TRP B 1 254 ? 5.133 9.024 56.901 1.00 19.48 254 TRP B N 1
ATOM 4200 C CA . TRP B 1 254 ? 6.023 8.769 58.035 1.00 19.63 254 TRP B CA 1
ATOM 4201 C C . TRP B 1 254 ? 5.226 8.735 59.333 1.00 19.38 254 TRP B C 1
ATOM 4202 O O . TRP B 1 254 ? 5.438 7.860 60.174 1.00 19.69 254 TRP B O 1
ATOM 4213 N N . ALA B 1 255 ? 4.316 9.695 59.491 1.00 19.14 255 ALA B N 1
ATOM 4214 C CA . ALA B 1 255 ? 3.477 9.778 60.688 1.00 18.93 255 ALA B CA 1
ATOM 4215 C C . ALA B 1 255 ? 2.590 8.538 60.823 1.00 19.18 255 ALA B C 1
ATOM 4216 O O . ALA B 1 255 ? 2.472 7.976 61.921 1.00 18.92 255 ALA B O 1
ATOM 4218 N N . CYS B 1 256 ? 1.999 8.087 59.713 1.00 19.06 256 CYS B N 1
ATOM 4219 C CA . CYS B 1 256 ? 1.204 6.850 59.723 1.00 19.47 256 CYS B CA 1
ATOM 4220 C C . CYS B 1 256 ? 2.012 5.669 60.226 1.00 20.20 256 CYS B C 1
ATOM 4221 O O . CYS B 1 256 ? 1.534 4.882 61.029 1.00 20.51 256 CYS B O 1
ATOM 4224 N N . LYS B 1 257 ? 3.248 5.562 59.757 1.00 21.41 257 LYS B N 1
ATOM 4225 C CA . LYS B 1 257 ? 4.121 4.476 60.165 1.00 22.56 257 LYS B CA 1
ATOM 4226 C C . LYS B 1 257 ? 4.464 4.600 61.640 1.00 22.33 257 LYS B C 1
ATOM 4227 O O . LYS B 1 257 ? 4.458 3.606 62.363 1.00 21.81 257 LYS B O 1
ATOM 4233 N N . GLU B 1 258 ? 4.743 5.820 62.088 1.00 22.62 258 GLU B N 1
ATOM 4234 C CA . GLU B 1 258 ? 5.125 6.054 63.480 1.00 23.10 258 GLU B CA 1
ATOM 4235 C C . GLU B 1 258 ? 3.989 5.698 64.441 1.00 23.10 258 GLU B C 1
ATOM 4236 O O . GLU B 1 258 ? 4.241 5.214 65.549 1.00 23.18 258 GLU B O 1
ATOM 4242 N N . LEU B 1 259 ? 2.746 5.920 64.006 1.00 22.40 259 LEU B N 1
ATOM 4243 C CA . LEU B 1 259 ? 1.567 5.528 64.775 1.00 22.54 259 LEU B CA 1
ATOM 4244 C C . LEU B 1 259 ? 1.197 4.049 64.638 1.00 22.48 259 LEU B C 1
ATOM 4245 O O . LEU B 1 259 ? 0.282 3.579 65.313 1.00 22.57 259 LEU B O 1
ATOM 4250 N N . GLY B 1 260 ? 1.888 3.323 63.762 1.00 22.46 260 GLY B N 1
ATOM 4251 C CA . GLY B 1 260 ? 1.591 1.913 63.537 1.00 22.25 260 GLY B CA 1
ATOM 4252 C C . GLY B 1 260 ? 0.408 1.652 62.620 1.00 22.11 260 GLY B C 1
ATOM 4253 O O . GLY B 1 260 ? -0.086 0.528 62.555 1.00 22.67 260 GLY B O 1
ATOM 4254 N N . LEU B 1 261 ? -0.043 2.670 61.901 1.00 21.29 261 LEU B N 1
ATOM 4255 C CA . LEU B 1 261 ? -1.194 2.527 61.013 1.00 21.15 261 LEU B CA 1
ATOM 4256 C C . LEU B 1 261 ? -0.851 1.860 59.682 1.00 20.80 261 LEU B C 1
ATOM 4257 O O . LEU B 1 261 ? -1.717 1.232 59.070 1.00 20.45 261 LEU B O 1
ATOM 4262 N N . VAL B 1 262 ? 0.385 2.056 59.212 1.00 21.18 262 VAL B N 1
ATOM 4263 C CA . VAL B 1 262 ? 0.912 1.375 58.028 1.00 20.78 262 VAL B CA 1
ATOM 4264 C C . VAL B 1 262 ? 2.254 0.699 58.330 1.00 20.77 262 VAL B C 1
ATOM 4265 O O . VAL B 1 262 ? 2.959 1.076 59.272 1.00 20.79 262 VAL B O 1
ATOM 4269 N N . ALA B 1 263 ? 2.599 -0.290 57.506 1.00 20.61 263 ALA B N 1
ATOM 4270 C CA . ALA B 1 263 ? 3.825 -1.078 57.698 1.00 20.83 263 ALA B CA 1
ATOM 4271 C C . ALA B 1 263 ? 5.076 -0.332 57.266 1.00 20.80 263 ALA B C 1
ATOM 4272 O O . ALA B 1 263 ? 6.113 -0.474 57.896 1.00 21.00 263 ALA B O 1
ATOM 4274 N N . THR B 1 264 ? 4.997 0.421 56.171 1.00 20.95 264 THR B N 1
ATOM 4275 C CA . THR B 1 264 ? 6.156 1.184 55.715 1.00 20.98 264 THR B CA 1
ATOM 4276 C C . THR B 1 264 ? 5.732 2.567 55.233 1.00 21.09 264 THR B C 1
ATOM 4277 O O . THR B 1 264 ? 4.593 2.776 54.814 1.00 20.47 264 THR B O 1
ATOM 4281 N N . ASP B 1 265 ? 6.664 3.508 55.323 1.00 21.13 265 ASP B N 1
ATOM 4282 C CA . ASP B 1 265 ? 6.450 4.871 54.854 1.00 21.41 265 ASP B CA 1
ATOM 4283 C C . ASP B 1 265 ? 6.944 5.118 53.421 1.00 21.01 265 ASP B C 1
ATOM 4284 O O . ASP B 1 265 ? 7.139 6.260 53.021 1.00 20.83 265 ASP B O 1
ATOM 4289 N N . THR B 1 266 ? 7.122 4.047 52.650 1.00 20.87 266 THR B N 1
ATOM 4290 C CA . THR B 1 266 ? 7.694 4.135 51.317 1.00 20.64 266 THR B CA 1
ATOM 4291 C C . THR B 1 266 ? 6.804 4.941 50.370 1.00 20.16 266 THR B C 1
ATOM 4292 O O . THR B 1 266 ? 5.581 4.829 50.418 1.00 19.90 266 THR B O 1
ATOM 4296 N N . LEU B 1 267 ? 7.445 5.739 49.517 1.00 20.32 267 LEU B N 1
ATOM 4297 C CA . LEU B 1 267 ? 6.789 6.490 48.453 1.00 20.17 267 LEU B CA 1
ATOM 4298 C C . LEU B 1 267 ? 7.379 6.107 47.087 1.00 20.27 267 LEU B C 1
ATOM 4299 O O . LEU B 1 267 ? 8.279 5.257 47.010 1.00 21.82 267 LEU B O 1
ATOM 4304 N N . ARG B 1 268 ? 6.873 6.714 46.013 1.00 19.48 268 ARG B N 1
ATOM 4305 C CA . ARG B 1 268 ? 7.478 6.561 44.692 1.00 19.18 268 ARG B CA 1
ATOM 4306 C C . ARG B 1 268 ? 8.110 7.864 44.229 1.00 18.54 268 ARG B C 1
ATOM 4307 O O . ARG B 1 268 ? 7.548 8.935 44.437 1.00 17.97 268 ARG B O 1
ATOM 4315 N N . LEU B 1 269 ? 9.257 7.740 43.564 1.00 18.32 269 LEU B N 1
ATOM 4316 C CA . LEU B 1 269 ? 9.958 8.865 42.991 1.00 18.36 269 LEU B CA 1
ATOM 4317 C C . LEU B 1 269 ? 9.000 9.593 42.059 1.00 18.15 269 LEU B C 1
ATOM 4318 O O . LEU B 1 269 ? 8.268 8.959 41.311 1.00 18.42 269 LEU B O 1
ATOM 4323 N N . PRO B 1 270 ? 9.040 10.935 42.055 1.00 18.21 270 PRO B N 1
ATOM 4324 C CA . PRO B 1 270 ? 10.048 11.818 42.665 1.00 18.32 270 PRO B CA 1
ATOM 4325 C C . PRO B 1 270 ? 9.888 12.189 44.158 1.00 18.99 270 PRO B C 1
ATOM 4326 O O . PRO B 1 270 ? 10.628 13.057 44.649 1.00 18.67 270 PRO B O 1
ATOM 4330 N N . MET B 1 271 ? 8.937 11.580 44.871 1.00 19.88 271 MET B N 1
ATOM 4331 C CA . MET B 1 271 ? 8.923 11.674 46.333 1.00 20.57 271 MET B CA 1
ATOM 4332 C C . MET B 1 271 ? 10.116 10.895 46.884 1.00 21.17 271 MET B C 1
ATOM 4333 O O . MET B 1 271 ? 10.447 9.816 46.378 1.00 21.35 271 MET B O 1
ATOM 4338 N N . THR B 1 272 ? 10.765 11.448 47.908 1.00 21.76 272 THR B N 1
ATOM 4339 C CA . THR B 1 272 ? 11.912 10.805 48.550 1.00 22.11 272 THR B CA 1
ATOM 4340 C C . THR B 1 272 ? 11.690 10.756 50.065 1.00 22.02 272 THR B C 1
ATOM 4341 O O . THR B 1 272 ? 10.757 11.367 50.564 1.00 22.07 272 THR B O 1
ATOM 4345 N N . PRO B 1 273 ? 12.530 10.005 50.797 1.00 22.09 273 PRO B N 1
ATOM 4346 C CA . PRO B 1 273 ? 12.280 9.852 52.236 1.00 22.34 273 PRO B CA 1
ATOM 4347 C C . PRO B 1 273 ? 12.343 11.130 53.068 1.00 22.13 273 PRO B C 1
ATOM 4348 O O . PRO B 1 273 ? 13.050 12.081 52.722 1.00 22.44 273 PRO B O 1
ATOM 4352 N N . ILE B 1 274 ? 11.576 11.135 54.153 1.00 21.88 274 ILE B N 1
ATOM 4353 C CA . ILE B 1 274 ? 11.574 12.234 55.107 1.00 22.11 274 ILE B CA 1
ATOM 4354 C C . ILE B 1 274 ? 12.994 12.503 55.632 1.00 21.84 274 ILE B C 1
ATOM 4355 O O . ILE B 1 274 ? 13.818 11.586 55.750 1.00 21.28 274 ILE B O 1
ATOM 4360 N N . THR B 1 275 ? 13.280 13.770 55.919 1.00 22.25 275 THR B N 1
ATOM 4361 C CA . THR B 1 275 ? 14.575 14.154 56.464 1.00 23.18 275 THR B CA 1
ATOM 4362 C C . THR B 1 275 ? 14.506 14.108 57.984 1.00 23.36 275 THR B C 1
ATOM 4363 O O . THR B 1 275 ? 13.426 13.962 58.564 1.00 22.88 275 THR B O 1
ATOM 4367 N N . ASP B 1 276 ? 15.667 14.241 58.617 1.00 23.80 276 ASP B N 1
ATOM 4368 C CA A ASP B 1 276 ? 15.769 14.211 60.074 0.50 23.83 276 ASP B CA 1
ATOM 4369 C CA B ASP B 1 276 ? 15.744 14.200 60.074 0.50 24.09 276 ASP B CA 1
ATOM 4370 C C . ASP B 1 276 ? 14.932 15.312 60.725 1.00 23.89 276 ASP B C 1
ATOM 4371 O O . ASP B 1 276 ? 14.221 15.062 61.695 1.00 23.91 276 ASP B O 1
ATOM 4380 N N . SER B 1 277 ? 15.023 16.533 60.194 1.00 23.85 277 SER B N 1
ATOM 4381 C CA . SER B 1 277 ? 14.239 17.649 60.727 1.00 23.72 277 SER B CA 1
ATOM 4382 C C . SER B 1 277 ? 12.743 17.363 60.593 1.00 23.46 277 SER B C 1
ATOM 4383 O O . SER B 1 277 ? 11.968 17.694 61.473 1.00 23.67 277 SER B O 1
ATOM 4386 N N . GLY B 1 278 ? 12.353 16.755 59.473 1.00 23.64 278 GLY B N 1
ATOM 4387 C CA . GLY B 1 278 ? 10.983 16.319 59.254 1.00 23.50 278 GLY B CA 1
ATOM 4388 C C . GLY B 1 278 ? 10.495 15.337 60.299 1.00 23.83 278 GLY B C 1
ATOM 4389 O O . GLY B 1 278 ? 9.420 15.526 60.865 1.00 23.70 278 GLY B O 1
ATOM 4390 N N . ARG B 1 279 ? 11.278 14.288 60.547 1.00 24.05 279 ARG B N 1
ATOM 4391 C CA A ARG B 1 279 ? 10.928 13.294 61.556 0.50 24.26 279 ARG B CA 1
ATOM 4392 C CA B ARG B 1 279 ? 10.941 13.292 61.564 0.50 24.39 279 ARG B CA 1
ATOM 4393 C C . ARG B 1 279 ? 10.691 13.964 62.903 1.00 23.96 279 ARG B C 1
ATOM 4394 O O . ARG B 1 279 ? 9.697 13.696 63.562 1.00 23.62 279 ARG B O 1
ATOM 4409 N N . GLU B 1 280 ? 11.603 14.852 63.292 1.00 23.81 280 GLU B N 1
ATOM 4410 C CA . GLU B 1 280 ? 11.516 15.489 64.605 1.00 23.80 280 GLU B CA 1
ATOM 4411 C C . GLU B 1 280 ? 10.328 16.435 64.732 1.00 22.72 280 GLU B C 1
ATOM 4412 O O . GLU B 1 280 ? 9.611 16.361 65.723 1.00 22.09 280 GLU B O 1
ATOM 4418 N N . THR B 1 281 ? 10.094 17.287 63.732 1.00 21.57 281 THR B N 1
ATOM 4419 C CA . THR B 1 281 ? 8.961 18.206 63.791 1.00 21.25 281 THR B CA 1
ATOM 4420 C C . THR B 1 281 ? 7.612 17.479 63.700 1.00 20.95 281 THR B C 1
ATOM 4421 O O . THR B 1 281 ? 6.673 17.834 64.403 1.00 20.78 281 THR B O 1
ATOM 4425 N N . VAL B 1 282 ? 7.517 16.457 62.849 1.00 20.41 282 VAL B N 1
ATOM 4426 C CA . VAL B 1 282 ? 6.283 15.681 62.753 1.00 20.51 282 VAL B CA 1
ATOM 4427 C C . VAL B 1 282 ? 6.049 14.877 64.029 1.00 20.87 282 VAL B C 1
ATOM 4428 O O . VAL B 1 282 ? 4.922 14.800 64.509 1.00 20.09 282 VAL B O 1
ATOM 4432 N N . ARG B 1 283 ? 7.109 14.306 64.596 1.00 21.40 283 ARG B N 1
ATOM 4433 C CA . ARG B 1 283 ? 6.970 13.590 65.868 1.00 22.31 283 ARG B CA 1
ATOM 4434 C C . ARG B 1 283 ? 6.460 14.548 66.947 1.00 21.35 283 ARG B C 1
ATOM 4435 O O . ARG B 1 283 ? 5.507 14.221 67.668 1.00 21.13 283 ARG B O 1
ATOM 4443 N N . ALA B 1 284 ? 7.074 15.733 67.037 1.00 21.13 284 ALA B N 1
ATOM 4444 C CA . ALA B 1 284 ? 6.640 16.766 67.989 1.00 20.60 284 ALA B CA 1
ATOM 4445 C C . ALA B 1 284 ? 5.179 17.167 67.774 1.00 20.74 284 ALA B C 1
ATOM 4446 O O . ALA B 1 284 ? 4.437 17.343 68.742 1.00 20.17 284 ALA B O 1
ATOM 4448 N N . ALA B 1 285 ? 4.771 17.298 66.505 1.00 20.70 285 ALA B N 1
ATOM 4449 C CA . ALA B 1 285 ? 3.403 17.666 66.161 1.00 20.93 285 ALA B CA 1
ATOM 4450 C C . ALA B 1 285 ? 2.398 16.587 66.581 1.00 21.16 285 ALA B C 1
ATOM 4451 O O . ALA B 1 285 ? 1.310 16.898 67.071 1.00 21.23 285 ALA B O 1
ATOM 4453 N N . LEU B 1 286 ? 2.777 15.322 66.383 1.00 21.79 286 LEU B N 1
ATOM 4454 C CA . LEU B 1 286 ? 1.966 14.192 66.835 1.00 21.82 286 LEU B CA 1
ATOM 4455 C C . LEU B 1 286 ? 1.806 14.199 68.361 1.00 22.31 286 LEU B C 1
ATOM 4456 O O . LEU B 1 286 ? 0.706 13.978 68.864 1.00 21.90 286 LEU B O 1
ATOM 4461 N N . LYS B 1 287 ? 2.901 14.459 69.079 1.00 22.99 287 LYS B N 1
ATOM 4462 C CA . LYS B 1 287 ? 2.866 14.580 70.543 1.00 24.17 287 LYS B CA 1
ATOM 4463 C C . LYS B 1 287 ? 1.981 15.737 70.990 1.00 23.04 287 LYS B C 1
ATOM 4464 O O . LYS B 1 287 ? 1.210 15.598 71.942 1.00 22.16 287 LYS B O 1
ATOM 4470 N N . HIS B 1 288 ? 2.087 16.864 70.286 1.00 22.57 288 HIS B N 1
ATOM 4471 C CA . HIS B 1 288 ? 1.284 18.052 70.567 1.00 22.32 288 HIS B CA 1
ATOM 4472 C C . HIS B 1 288 ? -0.215 17.757 70.448 1.00 22.59 288 HIS B C 1
ATOM 4473 O O . HIS B 1 288 ? -1.029 18.345 71.156 1.00 21.96 288 HIS B O 1
ATOM 4480 N N . ALA B 1 289 ? -0.559 16.837 69.551 1.00 22.59 289 ALA B N 1
ATOM 4481 C CA . ALA B 1 289 ? -1.942 16.406 69.328 1.00 23.54 289 ALA B CA 1
ATOM 4482 C C . ALA B 1 289 ? -2.408 15.325 70.311 1.00 23.91 289 ALA B C 1
ATOM 4483 O O . ALA B 1 289 ? -3.575 14.918 70.283 1.00 24.21 289 ALA B O 1
ATOM 4485 N N . GLY B 1 290 ? -1.499 14.853 71.160 1.00 24.41 290 GLY B N 1
ATOM 4486 C CA . GLY B 1 290 ? -1.791 13.773 72.105 1.00 25.14 290 GLY B CA 1
ATOM 4487 C C . GLY B 1 290 ? -1.841 12.387 71.481 1.00 25.76 290 GLY B C 1
ATOM 4488 O O . GLY B 1 290 ? -2.434 11.474 72.050 1.00 26.20 290 GLY B O 1
ATOM 4489 N N . LEU B 1 291 ? -1.210 12.217 70.321 1.00 26.33 291 LEU B N 1
ATOM 4490 C CA . LEU B 1 291 ? -1.285 10.961 69.569 1.00 27.03 291 LEU B CA 1
ATOM 4491 C C . LEU B 1 291 ? -0.094 10.047 69.812 1.00 28.05 291 LEU B C 1
ATOM 4492 O O . LEU B 1 291 ? -0.152 8.866 69.490 1.00 28.68 291 LEU B O 1
ATOM 4497 N N . LEU B 1 292 ? 0.979 10.622 70.347 1.00 29.43 292 LEU B N 1
ATOM 4498 C CA . LEU B 1 292 ? 2.217 9.926 70.680 1.00 30.33 292 LEU B CA 1
ATOM 4499 C C . LEU B 1 292 ? 2.668 10.427 72.040 1.00 30.68 292 LEU B C 1
ATOM 4500 O O . LEU B 1 292 ? 3.483 9.791 72.715 1.00 31.36 292 LEU B O 1
#